Protein AF-A0A6B3UIS1-F1 (afdb_monomer_lite)

Sequence (584 aa):
MRIDRRGLIAGAAGLAAMARPLDALAARKPREDRPAGIDAYLDRLQTFGFSGALFTVENGRAAFHRELGWADKRLGVRFSRYTPFNIASITKTFTAAAVMRLVEEGVVALNDPLRRFFPDAPEDKAAITLAQLLSHSSGLERQILRGKDPLTREEATAKILGSKLSAAPGERFNYSNEGFRLLAAVVEVASKRSFRAIVDEEIFTPAGMANSGFAPDYRTRATIARGCNEWKALASFREAQNPGWYEGAGNIVSTAVDMERYVTALEAGAIVRPDSLAQMFAPHSPPTGMGGVEGYGYGWYSAKPETSPPFVFHGGDNPGYHSELRWYPSTRRWAFVVTTREAYDDSGAGVATYKSGVVRDVVRYREDIPVDAPPEVTAVRRDVERRLAGRWVAGDGVIEFKRLDPNDQHLTVIATGQPAADALVGADEEMERRLAAANARTLRLAEAIAREDADGLKPLLGDLGFFIKGWLADFAAWREASGAFQGLGRPTSRPTPYGTDQIRTHLPFRFEKAEVVLEFTWNGEELYETISETGAPSSVVLPMATAGEQTYVTYDFVTRRIVGVRIDSRDSIVVGSTRFQLQA

Structure (mmCIF, N/CA/C/O backbone):
data_AF-A0A6B3UIS1-F1
#
_entry.id   AF-A0A6B3UIS1-F1
#
loop_
_atom_site.group_PDB
_atom_site.id
_atom_site.type_symbol
_atom_site.label_atom_id
_atom_site.label_alt_id
_atom_site.label_comp_id
_atom_site.label_asym_id
_atom_site.label_entity_id
_atom_site.label_seq_id
_atom_site.pdbx_PDB_ins_code
_atom_site.Cartn_x
_atom_site.Cartn_y
_atom_site.Cartn_z
_atom_site.occupancy
_atom_site.B_iso_or_equiv
_atom_site.auth_seq_id
_atom_site.auth_comp_id
_atom_site.auth_asym_id
_atom_site.auth_atom_id
_atom_site.pdbx_PDB_model_num
ATOM 1 N N . MET A 1 1 ? -21.414 -33.819 67.003 1.00 35.56 1 MET A N 1
ATOM 2 C CA . MET A 1 1 ? -22.137 -33.895 65.716 1.00 35.56 1 MET A CA 1
ATOM 3 C C . MET A 1 1 ? -21.639 -32.731 64.864 1.00 35.56 1 MET A C 1
ATOM 5 O O . MET A 1 1 ? -21.783 -31.592 65.286 1.00 35.56 1 MET A O 1
ATOM 9 N N . ARG A 1 2 ? -20.864 -33.021 63.810 1.00 27.88 2 ARG A N 1
ATOM 10 C CA . ARG A 1 2 ? -20.121 -32.038 62.996 1.00 27.88 2 ARG A CA 1
ATOM 11 C C . ARG A 1 2 ? -21.051 -31.356 61.988 1.00 27.88 2 ARG A C 1
ATOM 13 O O . ARG A 1 2 ? -21.877 -32.025 61.382 1.00 27.88 2 ARG A O 1
ATOM 20 N N . ILE A 1 3 ? -20.861 -30.052 61.810 1.00 29.83 3 ILE A N 1
ATOM 21 C CA . ILE A 1 3 ? -21.433 -29.246 60.726 1.00 29.83 3 ILE A CA 1
ATOM 22 C C . ILE A 1 3 ? -20.607 -29.519 59.462 1.00 29.83 3 ILE A C 1
ATOM 24 O O . ILE A 1 3 ? -19.382 -29.402 59.513 1.00 29.83 3 ILE A O 1
ATOM 28 N N . ASP A 1 4 ? -21.267 -29.872 58.357 1.00 27.30 4 ASP A N 1
ATOM 29 C CA . ASP A 1 4 ? -20.648 -30.008 57.035 1.00 27.30 4 ASP A CA 1
ATOM 30 C C . ASP A 1 4 ? -21.099 -28.866 56.111 1.00 27.30 4 ASP A C 1
ATOM 32 O O . ASP A 1 4 ? -22.268 -28.478 56.078 1.00 27.30 4 ASP A O 1
ATOM 36 N N . ARG A 1 5 ? -20.123 -28.307 55.396 1.00 34.09 5 ARG A N 1
ATOM 37 C CA . ARG A 1 5 ? -20.242 -27.245 54.400 1.00 34.09 5 ARG A CA 1
ATOM 38 C C . ARG A 1 5 ? -20.250 -27.900 53.024 1.00 34.09 5 ARG A C 1
ATOM 40 O O . ARG A 1 5 ? -19.235 -28.473 52.648 1.00 34.09 5 ARG A O 1
ATOM 47 N N . ARG A 1 6 ? -21.291 -27.671 52.221 1.00 30.38 6 ARG A N 1
ATOM 48 C CA . ARG A 1 6 ? -21.187 -27.565 50.751 1.00 30.38 6 ARG A CA 1
ATOM 49 C C . ARG A 1 6 ? -22.491 -27.032 50.171 1.00 30.38 6 ARG A C 1
ATOM 51 O O . ARG A 1 6 ? -23.521 -27.692 50.210 1.00 30.38 6 ARG A O 1
ATOM 58 N N . GLY A 1 7 ? -22.410 -25.807 49.666 1.00 27.34 7 GLY A N 1
ATOM 59 C CA . GLY A 1 7 ? -23.422 -25.199 48.819 1.00 27.34 7 GLY A CA 1
ATOM 60 C C . GLY A 1 7 ? -23.077 -25.320 47.335 1.00 27.34 7 GLY A C 1
ATOM 61 O O . GLY A 1 7 ? -21.997 -25.781 46.972 1.00 27.34 7 GLY A O 1
ATOM 62 N N . LEU A 1 8 ? -24.012 -24.785 46.544 1.00 30.50 8 LEU A N 1
ATOM 63 C CA . LEU A 1 8 ? -23.867 -24.270 45.178 1.00 30.50 8 LEU A CA 1
ATOM 64 C C . LEU A 1 8 ? -23.639 -25.287 44.052 1.00 30.50 8 LEU A C 1
ATOM 66 O O . LEU A 1 8 ? -22.511 -25.475 43.620 1.00 30.50 8 LEU A O 1
ATOM 70 N N . ILE A 1 9 ? -24.739 -25.791 43.472 1.00 30.25 9 ILE A N 1
ATOM 71 C CA . ILE A 1 9 ? -24.869 -26.000 42.016 1.00 30.25 9 ILE A CA 1
ATOM 72 C C . ILE A 1 9 ? -26.330 -25.733 41.611 1.00 30.25 9 ILE A C 1
ATOM 74 O O . ILE A 1 9 ? -27.185 -26.594 41.787 1.00 30.25 9 ILE A O 1
ATOM 78 N N . ALA A 1 10 ? -26.622 -24.550 41.066 1.00 28.61 10 ALA A N 1
ATOM 79 C CA . ALA A 1 10 ? -27.773 -24.320 40.188 1.00 28.61 10 ALA A CA 1
ATOM 80 C C . ALA A 1 10 ? -27.582 -22.997 39.431 1.00 28.61 10 ALA A C 1
ATOM 82 O O . ALA A 1 10 ? -27.514 -21.943 40.056 1.00 28.61 10 ALA A O 1
ATOM 83 N N . GLY A 1 11 ? -27.514 -23.055 38.097 1.00 28.42 11 GLY A N 1
ATOM 84 C CA . GLY A 1 11 ? -27.647 -21.871 37.242 1.00 28.42 11 GLY A CA 1
ATOM 85 C C . GLY A 1 11 ? -26.633 -21.768 36.105 1.00 28.42 11 GLY A C 1
ATOM 86 O O . GLY A 1 11 ? -25.760 -20.914 36.154 1.00 28.42 11 GLY A O 1
ATOM 87 N N . ALA A 1 12 ? -26.766 -22.602 35.070 1.00 29.05 12 ALA A N 1
ATOM 88 C CA . ALA A 1 12 ? -26.210 -22.328 33.739 1.00 29.05 12 ALA A CA 1
ATOM 89 C C . ALA A 1 12 ? -26.914 -23.201 32.683 1.00 29.05 12 ALA A C 1
ATOM 91 O O . ALA A 1 12 ? -26.386 -24.212 32.232 1.00 29.05 12 ALA A O 1
ATOM 92 N N . ALA A 1 13 ? -28.138 -22.832 32.309 1.00 32.06 13 ALA A N 1
ATOM 93 C CA . ALA A 1 13 ? -28.823 -23.387 31.144 1.00 32.06 13 ALA A CA 1
ATOM 94 C C . ALA A 1 13 ? -29.526 -22.238 30.415 1.00 32.06 13 ALA A C 1
ATOM 96 O O . ALA A 1 13 ? -30.650 -21.877 30.745 1.00 32.06 13 ALA A O 1
ATOM 97 N N . GLY A 1 14 ? -28.820 -21.619 29.469 1.00 31.61 14 GLY A N 1
ATOM 98 C CA . GLY A 1 14 ? -29.370 -20.532 28.664 1.00 31.61 14 GLY A CA 1
ATOM 99 C C . GLY A 1 14 ? -28.300 -19.679 28.000 1.00 31.61 14 GLY A C 1
ATOM 100 O O . GLY A 1 14 ? -28.205 -18.511 28.326 1.00 31.61 14 GLY A O 1
ATOM 101 N N . LEU A 1 15 ? -27.475 -20.271 27.127 1.00 32.88 15 LEU A N 1
ATOM 102 C CA . LEU A 1 15 ? -26.618 -19.586 26.139 1.00 32.88 15 LEU A CA 1
ATOM 103 C C . LEU A 1 15 ? -26.025 -20.653 25.196 1.00 32.88 15 LEU A C 1
ATOM 105 O O . LEU A 1 15 ? -24.834 -20.934 25.187 1.00 32.88 15 LEU A O 1
ATOM 109 N N . ALA A 1 16 ? -26.891 -21.341 24.451 1.00 32.94 16 ALA A N 1
ATOM 110 C CA . ALA A 1 16 ? -26.486 -22.342 23.461 1.00 32.94 16 ALA A CA 1
ATOM 111 C C . ALA A 1 16 ? -27.384 -22.271 22.220 1.00 32.94 16 ALA A C 1
ATOM 113 O O . ALA A 1 16 ? -27.997 -23.249 21.809 1.00 32.94 16 ALA A O 1
ATOM 114 N N . ALA A 1 17 ? -27.493 -21.085 21.633 1.00 34.69 17 ALA A N 1
ATOM 115 C CA . ALA A 1 17 ? -28.004 -20.901 20.283 1.00 34.69 17 ALA A CA 1
ATOM 116 C C . ALA A 1 17 ? -27.472 -19.556 19.790 1.00 34.69 17 ALA A C 1
ATOM 118 O O . ALA A 1 17 ? -27.908 -18.547 20.323 1.00 34.69 17 ALA A O 1
ATOM 119 N N . MET A 1 18 ? -26.485 -19.576 18.879 1.00 36.81 18 MET A N 1
ATOM 120 C CA . MET A 1 18 ? -26.105 -18.528 17.893 1.00 36.81 18 MET A CA 1
ATOM 121 C C . MET A 1 18 ? -24.722 -18.790 17.233 1.00 36.81 18 MET A C 1
ATOM 123 O O . MET A 1 18 ? -24.201 -17.929 16.541 1.00 36.81 18 MET A O 1
ATOM 127 N N . ALA A 1 19 ? -24.130 -19.989 17.350 1.00 36.00 19 ALA A N 1
ATOM 128 C CA . ALA A 1 19 ? -22.834 -20.327 16.728 1.00 36.00 19 ALA A CA 1
ATOM 129 C C . ALA A 1 19 ? -22.941 -21.199 15.452 1.00 36.00 19 ALA A C 1
ATOM 131 O O . ALA A 1 19 ? -22.126 -22.091 15.246 1.00 36.00 19 ALA A O 1
ATOM 132 N N . ARG A 1 20 ? -23.974 -21.028 14.608 1.00 44.12 20 ARG A N 1
ATOM 133 C CA . ARG A 1 20 ? -24.219 -21.918 13.445 1.00 44.12 20 ARG A CA 1
ATOM 134 C C . ARG A 1 20 ? -24.472 -21.287 12.048 1.00 44.12 20 ARG A C 1
ATOM 136 O O . ARG A 1 20 ? -25.237 -21.888 11.297 1.00 44.12 20 ARG A O 1
ATOM 143 N N . PRO A 1 21 ? -23.832 -20.182 11.601 1.00 44.31 21 PRO A N 1
ATOM 144 C CA . PRO A 1 21 ? -23.815 -19.870 10.161 1.00 44.31 21 PRO A CA 1
ATOM 145 C C . PRO A 1 21 ? -22.488 -20.183 9.440 1.00 44.31 21 PRO A C 1
ATOM 147 O O . PRO A 1 21 ? -22.515 -20.452 8.241 1.00 44.31 21 PRO A O 1
ATOM 150 N N . LEU A 1 22 ? -21.336 -20.178 10.122 1.00 44.00 22 LEU A N 1
ATOM 151 C CA . LEU A 1 22 ? -20.023 -20.212 9.450 1.00 44.00 22 LEU A CA 1
ATOM 152 C C . LEU A 1 22 ? -19.641 -21.595 8.893 1.00 44.00 22 LEU A C 1
ATOM 154 O O . LEU A 1 22 ? -19.205 -21.687 7.745 1.00 44.00 22 LEU A O 1
ATOM 158 N N . ASP A 1 23 ? -19.906 -22.679 9.630 1.00 43.00 23 ASP A N 1
ATOM 159 C CA . ASP A 1 23 ? -19.595 -24.044 9.165 1.00 43.00 23 ASP A CA 1
ATOM 160 C C . ASP A 1 23 ? -20.393 -24.438 7.908 1.00 43.00 23 ASP A C 1
ATOM 162 O O . ASP A 1 23 ? -19.907 -25.171 7.045 1.00 43.00 23 ASP A O 1
ATOM 166 N N . ALA A 1 24 ? -21.613 -23.910 7.760 1.00 40.03 24 ALA A N 1
ATOM 167 C CA . ALA A 1 24 ? -22.464 -24.164 6.598 1.00 40.03 24 ALA A CA 1
ATOM 168 C C . ALA A 1 24 ? -22.034 -23.368 5.347 1.00 40.03 24 ALA A C 1
ATOM 170 O O . ALA A 1 24 ? -22.324 -23.793 4.224 1.00 40.03 24 ALA A O 1
ATOM 171 N N . LEU A 1 25 ? -21.333 -22.240 5.522 1.00 42.31 25 LEU A N 1
ATOM 172 C CA . LEU A 1 25 ? -20.734 -21.456 4.435 1.00 42.31 25 LEU A CA 1
ATOM 173 C C . LEU A 1 25 ? -19.404 -22.062 3.963 1.00 42.31 25 LEU A C 1
ATOM 175 O O . LEU A 1 25 ? -19.164 -22.112 2.759 1.00 42.31 25 LEU A O 1
ATOM 179 N N . ALA A 1 26 ? -18.598 -22.608 4.880 1.00 39.97 26 ALA A N 1
ATOM 180 C CA . ALA A 1 26 ? -17.316 -23.248 4.573 1.00 39.97 26 ALA A CA 1
ATOM 181 C C . ALA A 1 26 ? -17.444 -24.605 3.842 1.00 39.97 26 ALA A C 1
ATOM 183 O O . ALA A 1 26 ? -16.512 -25.037 3.165 1.00 39.97 26 ALA A O 1
ATOM 184 N N . ALA A 1 27 ? -18.589 -25.288 3.962 1.00 35.31 27 ALA A N 1
ATOM 185 C CA . ALA A 1 27 ? -18.790 -26.644 3.439 1.00 35.31 27 ALA A CA 1
ATOM 186 C C . ALA A 1 27 ? -19.250 -26.726 1.965 1.00 35.31 27 ALA A C 1
ATOM 188 O O . ALA A 1 27 ? -19.388 -27.828 1.426 1.00 35.31 27 ALA A O 1
ATOM 189 N N . ARG A 1 28 ? -19.506 -25.601 1.283 1.00 43.34 28 ARG A N 1
ATOM 190 C CA . ARG A 1 28 ? -19.881 -25.601 -0.144 1.00 43.34 28 ARG A CA 1
ATOM 191 C C . ARG A 1 28 ? -18.650 -25.339 -1.009 1.00 43.34 28 ARG A C 1
ATOM 193 O O . ARG A 1 28 ? -17.972 -24.339 -0.814 1.00 43.34 28 ARG A O 1
ATOM 200 N N . LYS A 1 29 ? -18.383 -26.231 -1.977 1.00 40.97 29 LYS A N 1
ATOM 201 C CA . LYS A 1 29 ? -17.336 -26.027 -2.995 1.00 40.97 29 LYS A CA 1
ATOM 202 C C . LYS A 1 29 ? -17.479 -24.620 -3.610 1.00 40.97 29 LYS A C 1
ATOM 204 O O . LYS A 1 29 ? -18.623 -24.228 -3.872 1.00 40.97 29 LYS A O 1
ATOM 209 N N . PRO A 1 30 ? -16.371 -23.891 -3.848 1.00 48.19 30 PRO A N 1
ATOM 210 C CA . PRO A 1 30 ? -16.403 -22.609 -4.545 1.00 48.19 30 PRO A CA 1
ATOM 211 C C . PRO A 1 30 ? -17.220 -22.722 -5.832 1.00 48.19 30 PRO A C 1
ATOM 213 O O . PRO A 1 30 ? -17.154 -23.742 -6.527 1.00 48.19 30 PRO A O 1
ATOM 216 N N . ARG A 1 31 ? -17.994 -21.685 -6.163 1.00 49.75 31 ARG A N 1
ATOM 217 C CA . ARG A 1 31 ? -18.461 -21.536 -7.543 1.00 49.75 31 ARG A CA 1
ATOM 218 C C . ARG A 1 31 ? -17.230 -21.149 -8.352 1.00 49.75 31 ARG A C 1
ATOM 220 O O . ARG A 1 31 ? -16.843 -19.996 -8.335 1.00 49.75 31 ARG A O 1
ATOM 227 N N . GLU A 1 32 ? -16.592 -22.115 -9.004 1.00 54.38 32 GLU A N 1
ATOM 228 C CA . GLU A 1 32 ? -15.512 -21.844 -9.958 1.00 54.38 32 GLU A CA 1
ATOM 229 C C . GLU A 1 32 ? -16.098 -21.367 -11.295 1.00 54.38 32 GLU A C 1
ATOM 231 O O . GLU A 1 32 ? -15.877 -21.973 -12.341 1.00 54.38 32 GLU A O 1
ATOM 236 N N . ASP A 1 33 ? -16.878 -20.288 -11.292 1.00 65.25 33 ASP A N 1
ATOM 237 C CA . ASP A 1 33 ? -17.240 -19.594 -12.527 1.00 65.25 33 ASP A CA 1
ATOM 238 C C . ASP A 1 33 ? -16.052 -18.729 -12.975 1.00 65.25 33 ASP A C 1
ATOM 240 O O . ASP A 1 33 ? -16.125 -17.508 -12.997 1.00 65.25 33 ASP A O 1
ATOM 244 N N . ARG A 1 34 ? -14.902 -19.349 -13.279 1.00 71.56 34 ARG A N 1
ATOM 245 C CA . ARG A 1 34 ? -13.694 -18.605 -13.671 1.00 71.56 34 ARG A CA 1
ATOM 246 C C . ARG A 1 34 ? -13.988 -17.728 -14.896 1.00 71.56 34 ARG A C 1
ATOM 248 O O . ARG A 1 34 ? -14.342 -18.283 -15.938 1.00 71.56 34 ARG A O 1
ATOM 255 N N . PRO A 1 35 ? -13.793 -16.398 -14.814 1.00 75.19 35 PRO A N 1
ATOM 256 C CA . PRO A 1 35 ? -13.929 -15.538 -15.980 1.00 75.19 35 PRO A CA 1
ATOM 257 C C . PRO A 1 35 ? -12.988 -15.963 -17.102 1.00 75.19 35 PRO A C 1
ATOM 259 O O . PRO A 1 35 ? -11.839 -16.341 -16.853 1.00 75.19 35 PRO A O 1
ATOM 262 N N . ALA A 1 36 ? -13.448 -15.863 -18.346 1.00 80.00 36 ALA A N 1
ATOM 263 C CA . ALA A 1 36 ? -12.604 -16.154 -19.494 1.00 80.00 36 ALA A CA 1
ATOM 264 C C . ALA A 1 36 ? -11.381 -15.216 -19.512 1.00 80.00 36 ALA A C 1
ATOM 266 O O . ALA A 1 36 ? -11.500 -14.005 -19.346 1.00 80.00 36 ALA A O 1
ATOM 267 N N . GLY A 1 37 ? -10.186 -15.777 -19.708 1.00 84.19 37 GLY A N 1
ATOM 268 C CA . GLY A 1 37 ? -8.948 -15.005 -19.870 1.00 84.19 37 GLY A CA 1
ATOM 269 C C . GLY A 1 37 ? -8.266 -14.526 -18.581 1.00 84.19 37 GLY A C 1
ATOM 270 O O . GLY A 1 37 ? -7.097 -14.147 -18.658 1.00 84.19 37 GLY A O 1
ATOM 271 N N . ILE A 1 38 ? -8.904 -14.612 -17.402 1.00 88.75 38 ILE A N 1
ATOM 272 C CA . ILE A 1 38 ? -8.275 -14.181 -16.136 1.00 88.75 38 ILE A CA 1
ATOM 273 C C . ILE A 1 38 ? -6.998 -14.971 -15.830 1.00 88.75 38 ILE A C 1
ATOM 275 O O . ILE A 1 38 ? -6.003 -14.404 -15.385 1.00 88.75 38 ILE A O 1
ATOM 279 N N . ASP A 1 39 ? -7.003 -16.276 -16.115 1.00 88.69 39 ASP A N 1
ATOM 280 C CA . ASP A 1 39 ? -5.850 -17.134 -15.863 1.00 88.69 39 ASP A CA 1
ATOM 281 C C . ASP A 1 39 ? -4.681 -16.746 -16.774 1.00 88.69 39 ASP A C 1
ATOM 283 O O . ASP A 1 39 ? -3.566 -16.585 -16.288 1.00 88.69 39 ASP A O 1
ATOM 287 N N . ALA A 1 40 ? -4.954 -16.479 -18.055 1.00 88.00 40 ALA A N 1
ATOM 288 C CA . ALA A 1 40 ? -3.946 -16.008 -19.000 1.00 88.00 40 ALA A CA 1
ATOM 289 C C . ALA A 1 40 ? -3.382 -14.636 -18.597 1.00 88.00 40 ALA A C 1
ATOM 291 O O . ALA A 1 40 ? -2.176 -14.422 -18.671 1.00 88.00 40 ALA A O 1
ATOM 292 N N . TYR A 1 41 ? -4.225 -13.712 -18.128 1.00 88.75 41 TYR A N 1
ATOM 293 C CA . TYR A 1 41 ? -3.775 -12.427 -17.587 1.00 88.75 41 TYR A CA 1
ATOM 294 C C . TYR A 1 41 ? -2.826 -12.607 -16.398 1.00 88.75 41 TYR A C 1
ATOM 296 O O . TYR A 1 41 ? -1.742 -12.023 -16.380 1.00 88.75 41 TYR A O 1
ATOM 304 N N . LEU A 1 42 ? -3.203 -13.441 -15.430 1.00 89.44 42 LEU A N 1
ATOM 305 C CA . LEU A 1 42 ? -2.411 -13.688 -14.226 1.00 89.44 42 LEU A CA 1
ATOM 306 C C . LEU A 1 42 ? -1.102 -14.420 -14.523 1.00 89.44 42 LEU A C 1
ATOM 308 O O . LEU A 1 42 ? -0.071 -14.083 -13.942 1.00 89.44 42 LEU A O 1
ATOM 312 N N . ASP A 1 43 ? -1.117 -15.365 -15.459 1.00 86.75 43 ASP A N 1
ATOM 313 C CA . ASP A 1 43 ? 0.092 -16.054 -15.906 1.00 86.75 43 ASP A CA 1
ATOM 314 C C . ASP A 1 43 ? 1.059 -15.060 -16.563 1.00 86.75 43 ASP A C 1
ATOM 316 O O . ASP A 1 43 ? 2.253 -15.069 -16.264 1.00 86.75 43 ASP A O 1
ATOM 320 N N . ARG A 1 44 ? 0.552 -14.119 -17.371 1.00 84.06 44 ARG A N 1
ATOM 321 C CA . ARG A 1 44 ? 1.367 -13.035 -17.944 1.00 84.06 44 ARG A CA 1
ATOM 322 C C . ARG A 1 44 ? 1.905 -12.084 -16.871 1.00 84.06 44 ARG A C 1
ATOM 324 O O . ARG A 1 44 ? 3.070 -11.700 -16.941 1.00 84.06 44 ARG A O 1
ATOM 331 N N . LEU A 1 45 ? 1.116 -11.737 -15.851 1.00 81.50 45 LEU A N 1
ATOM 332 C CA . LEU A 1 45 ? 1.606 -10.952 -14.709 1.00 81.50 45 LEU A CA 1
ATOM 333 C C . LEU A 1 45 ? 2.751 -11.666 -13.977 1.00 81.50 45 LEU A C 1
ATOM 335 O O . LEU A 1 45 ? 3.756 -11.027 -13.659 1.00 81.50 45 LEU A O 1
ATOM 339 N N . GLN A 1 46 ? 2.610 -12.972 -13.721 1.00 83.06 46 GLN A N 1
ATOM 340 C CA . GLN A 1 46 ? 3.640 -13.785 -13.067 1.00 83.06 46 GLN A CA 1
ATOM 341 C C . GLN A 1 46 ? 4.923 -13.831 -13.891 1.00 83.06 46 GLN A C 1
ATOM 343 O O . GLN A 1 46 ? 6.011 -13.685 -13.338 1.00 83.06 46 GLN A O 1
ATOM 348 N N . THR A 1 47 ? 4.794 -14.013 -15.203 1.00 76.81 47 THR A N 1
ATOM 349 C CA . THR A 1 47 ? 5.898 -13.957 -16.163 1.00 76.81 47 THR A CA 1
ATOM 350 C C . THR A 1 47 ? 6.650 -12.636 -16.015 1.00 76.81 47 THR A C 1
ATOM 352 O O . THR A 1 47 ? 7.837 -12.619 -15.714 1.00 76.81 47 THR A O 1
ATOM 355 N N . PHE A 1 48 ? 5.946 -11.509 -16.007 1.00 73.56 48 PHE A N 1
ATOM 356 C CA . PHE A 1 48 ? 6.565 -10.210 -15.749 1.00 73.56 48 PHE A CA 1
ATOM 357 C C . PHE A 1 48 ? 6.960 -9.957 -14.283 1.00 73.56 48 PHE A C 1
ATOM 359 O O . PHE A 1 48 ? 7.314 -8.827 -13.956 1.00 73.56 48 PHE A O 1
ATOM 366 N N . GLY A 1 49 ? 6.932 -10.972 -13.414 1.00 74.75 49 GLY A N 1
ATOM 367 C CA . GLY A 1 49 ? 7.519 -10.996 -12.072 1.00 74.75 49 GLY A CA 1
ATOM 368 C C . GLY A 1 49 ? 6.530 -10.916 -10.905 1.00 74.75 49 GLY A C 1
ATOM 369 O O . GLY A 1 49 ? 6.969 -10.931 -9.756 1.00 74.75 49 GLY A O 1
ATOM 370 N N . PHE A 1 50 ? 5.212 -10.843 -11.139 1.00 81.75 50 PHE A N 1
ATOM 371 C CA . PHE A 1 50 ? 4.229 -10.857 -10.044 1.00 81.75 50 PHE A CA 1
ATOM 372 C C . PHE A 1 50 ? 4.428 -12.098 -9.156 1.00 81.75 50 PHE A C 1
ATOM 374 O O . PHE A 1 50 ? 4.484 -13.225 -9.652 1.00 81.75 50 PHE A O 1
ATOM 381 N N . SER A 1 51 ? 4.501 -11.903 -7.839 1.00 86.00 51 SER A N 1
ATOM 382 C CA . SER A 1 51 ? 4.527 -12.988 -6.853 1.00 86.00 51 SER A CA 1
ATOM 383 C C . SER A 1 51 ? 3.615 -12.633 -5.690 1.00 86.00 51 SER A C 1
ATOM 385 O O . SER A 1 51 ? 3.822 -11.611 -5.037 1.00 86.00 51 SER A O 1
ATOM 387 N N . GLY A 1 52 ? 2.593 -13.451 -5.446 1.00 91.50 52 GLY A N 1
ATOM 388 C CA . GLY A 1 52 ? 1.544 -13.099 -4.503 1.00 91.50 52 GLY A CA 1
ATOM 389 C C . GLY A 1 52 ? 0.320 -14.005 -4.541 1.00 91.50 52 GLY A C 1
ATOM 390 O O . GLY A 1 52 ? 0.334 -15.084 -5.137 1.00 91.50 52 GLY A O 1
ATOM 391 N N . ALA A 1 53 ? -0.755 -13.544 -3.907 1.00 93.25 53 ALA A N 1
ATOM 392 C CA . ALA A 1 53 ? -2.035 -14.240 -3.849 1.00 93.25 53 ALA A CA 1
ATOM 393 C C . ALA A 1 53 ? -3.203 -13.268 -4.049 1.00 93.25 53 ALA A C 1
ATOM 395 O O . ALA A 1 53 ? -3.126 -12.098 -3.669 1.00 93.25 53 ALA A O 1
ATOM 396 N N . LEU A 1 54 ? -4.280 -13.765 -4.651 1.00 94.56 54 LEU A N 1
ATOM 397 C CA . LEU A 1 54 ? -5.478 -13.009 -4.988 1.00 94.56 54 LEU A CA 1
ATOM 398 C C . LEU A 1 54 ? -6.717 -13.838 -4.686 1.00 94.56 54 LEU A C 1
ATOM 400 O O . LEU A 1 54 ? -6.727 -15.043 -4.943 1.00 94.56 54 LEU A O 1
ATOM 404 N N . PHE A 1 55 ? -7.781 -13.184 -4.231 1.00 94.69 55 PHE A N 1
ATOM 405 C CA . PHE A 1 55 ? -9.090 -13.819 -4.135 1.00 94.69 55 PHE A CA 1
ATOM 406 C C . PHE A 1 55 ? -10.231 -12.832 -4.357 1.00 94.69 55 PHE A C 1
ATOM 408 O O . PHE A 1 55 ? -10.076 -11.621 -4.172 1.00 94.69 55 PHE A O 1
ATOM 415 N N . THR A 1 56 ? -11.401 -13.367 -4.701 1.00 94.88 56 THR A N 1
ATOM 416 C CA . THR A 1 56 ? -12.670 -12.644 -4.593 1.00 94.88 56 THR A CA 1
ATOM 417 C C . THR A 1 56 ? -13.699 -13.465 -3.830 1.00 94.88 56 THR A C 1
ATOM 419 O O . THR A 1 56 ? -13.812 -14.679 -4.023 1.00 94.88 56 THR A O 1
ATOM 422 N N . VAL A 1 57 ? -14.494 -12.784 -3.009 1.00 94.62 57 VAL A N 1
ATOM 423 C CA . VAL A 1 57 ? -15.673 -13.340 -2.333 1.00 94.62 57 VAL A CA 1
ATOM 424 C C . VAL A 1 57 ? -16.896 -12.632 -2.893 1.00 94.62 57 VAL A C 1
ATOM 426 O O . VAL A 1 57 ? -16.921 -11.408 -2.950 1.00 94.62 57 VAL A O 1
ATOM 429 N N . GLU A 1 58 ? -17.910 -13.378 -3.307 1.00 92.50 58 GLU A N 1
ATOM 430 C CA . GLU A 1 58 ? -19.159 -12.835 -3.836 1.00 92.50 58 GLU A CA 1
ATOM 431 C C . GLU A 1 58 ? -20.333 -13.396 -3.050 1.00 92.50 58 GLU A C 1
ATOM 433 O O . GLU A 1 58 ? -20.480 -14.614 -2.912 1.00 92.50 58 GLU A O 1
ATOM 438 N N . ASN A 1 59 ? -21.189 -12.509 -2.540 1.00 90.06 59 ASN A N 1
ATOM 439 C CA . ASN A 1 59 ? -22.343 -12.888 -1.724 1.00 90.06 59 ASN A CA 1
ATOM 440 C C . ASN A 1 59 ? -21.946 -13.805 -0.546 1.00 90.06 59 ASN A C 1
ATOM 442 O O . ASN A 1 59 ? -22.559 -14.857 -0.329 1.00 90.06 59 ASN A O 1
ATOM 446 N N . GLY A 1 60 ? -20.876 -13.433 0.167 1.00 88.06 60 GLY A N 1
ATOM 447 C CA . GLY A 1 60 ? -20.327 -14.190 1.295 1.00 88.06 60 GLY A CA 1
ATOM 448 C C . GLY A 1 60 ? -19.734 -15.562 0.945 1.00 88.06 60 GLY A C 1
ATOM 449 O O . GLY A 1 60 ? -19.627 -16.412 1.827 1.00 88.06 60 GLY A O 1
ATOM 450 N N . ARG A 1 61 ? -19.398 -15.839 -0.324 1.00 87.19 61 ARG A N 1
ATOM 451 C CA . ARG A 1 61 ? -18.787 -17.113 -0.748 1.00 87.19 61 ARG A CA 1
ATOM 452 C C . ARG A 1 61 ? -17.546 -16.895 -1.598 1.00 87.19 61 ARG A C 1
ATOM 454 O O . ARG A 1 61 ? -17.546 -16.031 -2.467 1.00 87.19 61 ARG A O 1
ATOM 461 N N . ALA A 1 62 ? -16.526 -17.726 -1.397 1.00 88.25 62 ALA A N 1
ATOM 462 C CA . ALA A 1 62 ? -15.360 -17.768 -2.270 1.00 88.25 62 ALA A CA 1
ATOM 463 C C . ALA A 1 62 ? -15.788 -17.978 -3.733 1.00 88.25 62 ALA A C 1
ATOM 465 O O . ALA A 1 62 ? -16.482 -18.951 -4.052 1.00 88.25 62 ALA A O 1
ATOM 466 N N . ALA A 1 63 ? -15.385 -17.052 -4.599 1.00 87.44 63 ALA A N 1
ATOM 467 C CA . ALA A 1 63 ? -15.671 -17.080 -6.032 1.00 87.44 63 ALA A CA 1
ATOM 468 C C . ALA A 1 63 ? -14.399 -17.328 -6.853 1.00 87.44 63 ALA A C 1
ATOM 470 O O . ALA A 1 63 ? -14.413 -18.060 -7.836 1.00 87.44 63 ALA A O 1
ATOM 471 N N . PHE A 1 64 ? -13.269 -16.764 -6.425 1.00 88.75 64 PHE A N 1
ATOM 472 C CA . PHE A 1 64 ? -12.004 -16.889 -7.137 1.00 88.75 64 PHE A CA 1
ATOM 473 C C . PHE A 1 64 ? -10.833 -16.917 -6.167 1.00 88.75 64 PHE A C 1
ATOM 475 O O . PHE A 1 64 ? -10.837 -16.184 -5.181 1.00 88.75 64 PHE A O 1
ATOM 482 N N . HIS A 1 65 ? -9.817 -17.717 -6.482 1.00 90.44 65 HIS A N 1
ATOM 483 C CA . HIS A 1 65 ? -8.546 -17.728 -5.773 1.00 90.44 65 HIS A CA 1
ATOM 484 C C . HIS A 1 65 ? -7.409 -18.064 -6.739 1.00 90.44 65 HIS A C 1
ATOM 486 O O . HIS A 1 65 ? -7.529 -19.014 -7.518 1.00 90.44 65 HIS A O 1
ATOM 492 N N . ARG A 1 66 ? -6.302 -17.318 -6.675 1.00 92.62 66 ARG A N 1
ATOM 493 C CA . ARG A 1 66 ? -5.075 -17.606 -7.428 1.00 92.62 66 ARG A CA 1
ATOM 494 C C . ARG A 1 66 ? -3.826 -17.231 -6.648 1.00 92.62 66 ARG A C 1
ATOM 496 O O . ARG A 1 66 ? -3.750 -16.182 -6.017 1.00 92.62 66 ARG A O 1
ATOM 503 N N . GLU A 1 67 ? -2.818 -18.078 -6.778 1.00 93.06 67 GLU A N 1
ATOM 504 C CA . GLU A 1 67 ? -1.480 -17.905 -6.228 1.00 93.06 67 GLU A CA 1
ATOM 505 C C . GLU A 1 67 ? -0.460 -17.911 -7.355 1.00 93.06 67 GLU A C 1
ATOM 507 O O . GLU A 1 67 ? -0.568 -18.699 -8.297 1.00 93.06 67 GLU A O 1
ATOM 512 N N . LEU A 1 68 ? 0.517 -17.015 -7.262 1.00 90.25 68 LEU A N 1
ATOM 513 C CA . LEU A 1 68 ? 1.476 -16.755 -8.325 1.00 90.25 68 LEU A CA 1
ATOM 514 C C . LEU A 1 68 ? 2.884 -16.617 -7.753 1.00 90.25 68 LEU A C 1
ATOM 516 O O . LEU A 1 68 ? 3.092 -16.024 -6.694 1.00 90.25 68 LEU A O 1
ATOM 520 N N . GLY A 1 69 ? 3.867 -17.117 -8.494 1.00 87.94 69 GLY A N 1
ATOM 521 C CA . GLY A 1 69 ? 5.277 -16.832 -8.239 1.00 87.94 69 GLY A CA 1
ATOM 522 C C . GLY A 1 69 ? 5.832 -17.425 -6.939 1.00 87.94 69 GLY A C 1
ATOM 523 O O . GLY A 1 69 ? 5.538 -18.568 -6.570 1.00 87.94 69 GLY A O 1
ATOM 524 N N . TRP A 1 70 ? 6.739 -16.693 -6.294 1.00 85.12 70 TRP A N 1
ATOM 525 C CA . TRP A 1 70 ? 7.545 -17.182 -5.172 1.00 85.12 70 TRP A CA 1
ATOM 526 C C . TRP A 1 70 ? 7.163 -16.508 -3.857 1.00 85.12 70 TRP A C 1
ATOM 528 O O . TRP A 1 70 ? 7.132 -15.287 -3.777 1.00 85.12 70 TRP A O 1
ATOM 538 N N . ALA A 1 71 ? 6.951 -17.308 -2.815 1.00 85.44 71 ALA A N 1
ATOM 539 C CA . ALA A 1 71 ? 6.880 -16.823 -1.441 1.00 85.44 71 ALA A CA 1
ATOM 540 C C . ALA A 1 71 ? 8.281 -16.593 -0.861 1.00 85.44 71 ALA A C 1
ATOM 542 O O . ALA A 1 71 ? 8.485 -15.653 -0.110 1.00 85.44 71 ALA A O 1
ATOM 543 N N . ASP A 1 72 ? 9.258 -17.433 -1.205 1.00 82.31 72 ASP A N 1
ATOM 544 C CA . ASP A 1 72 ? 10.677 -17.189 -0.932 1.00 82.31 72 ASP A CA 1
ATOM 545 C C . ASP A 1 72 ? 11.486 -17.747 -2.107 1.00 82.31 72 ASP A C 1
ATOM 547 O O . ASP A 1 72 ? 11.692 -18.958 -2.223 1.00 82.31 72 ASP A O 1
ATOM 551 N N . LYS A 1 73 ? 11.919 -16.857 -3.010 1.00 77.88 73 LYS A N 1
ATOM 552 C CA . LYS A 1 73 ? 12.666 -17.234 -4.220 1.00 77.88 73 LYS A CA 1
ATOM 553 C C . LYS A 1 73 ? 14.002 -17.901 -3.877 1.00 77.88 73 LYS A C 1
ATOM 555 O O . LYS A 1 73 ? 14.380 -18.873 -4.520 1.00 77.88 73 LYS A O 1
ATOM 560 N N . ARG A 1 74 ? 14.682 -17.435 -2.822 1.00 75.88 74 ARG A N 1
ATOM 561 C CA . ARG A 1 74 ? 15.987 -17.960 -2.383 1.00 75.88 74 ARG A CA 1
ATOM 562 C C . ARG A 1 74 ? 15.877 -19.397 -1.879 1.00 75.88 74 ARG A C 1
ATOM 564 O O . ARG A 1 74 ? 16.790 -20.188 -2.089 1.00 75.88 74 ARG A O 1
ATOM 571 N N . LEU A 1 75 ? 14.776 -19.724 -1.207 1.00 81.38 75 LEU A N 1
ATOM 572 C CA . LEU A 1 75 ? 14.498 -21.074 -0.711 1.00 81.38 75 LEU A CA 1
ATOM 573 C C . LEU A 1 75 ? 13.691 -21.933 -1.699 1.00 81.38 75 LEU A C 1
ATOM 575 O O . LEU A 1 75 ? 13.386 -23.081 -1.384 1.00 81.38 75 LEU A O 1
ATOM 579 N N . GLY A 1 76 ? 13.327 -21.402 -2.871 1.00 82.12 76 GLY A N 1
ATOM 580 C CA . GLY A 1 76 ? 12.507 -22.108 -3.859 1.00 82.12 76 GLY A CA 1
ATOM 581 C C . GLY A 1 76 ? 11.075 -22.393 -3.387 1.00 82.12 76 GLY A C 1
ATOM 582 O O . GLY A 1 76 ? 10.462 -23.363 -3.832 1.00 82.12 76 GLY A O 1
ATOM 583 N N . VAL A 1 77 ? 10.527 -21.577 -2.481 1.00 86.50 77 VAL A N 1
ATOM 584 C CA . VAL A 1 77 ? 9.179 -21.761 -1.919 1.00 86.50 77 VAL A CA 1
ATOM 585 C C . VAL A 1 77 ? 8.162 -20.980 -2.748 1.00 86.50 77 VAL A C 1
ATOM 587 O O . VAL A 1 77 ? 8.276 -19.763 -2.904 1.00 86.50 77 VAL A O 1
ATOM 590 N N . ARG A 1 78 ? 7.147 -21.669 -3.279 1.00 88.94 78 ARG A N 1
ATOM 591 C CA . ARG A 1 78 ? 6.036 -21.068 -4.039 1.00 88.94 78 ARG A CA 1
ATOM 592 C C . ARG A 1 78 ? 4.985 -20.445 -3.122 1.00 88.94 78 ARG A C 1
ATOM 594 O O . ARG A 1 78 ? 4.810 -20.886 -1.987 1.00 88.94 78 ARG A O 1
ATOM 601 N N . PHE A 1 79 ? 4.267 -19.448 -3.635 1.00 89.62 79 PHE A N 1
ATOM 602 C CA . PHE A 1 79 ? 3.054 -18.972 -2.973 1.00 89.62 79 PHE A CA 1
ATOM 603 C C . PHE A 1 79 ? 1.980 -20.061 -2.932 1.00 89.62 79 PHE A C 1
ATOM 605 O O . PHE A 1 79 ? 1.796 -20.821 -3.880 1.00 89.62 79 PHE A O 1
ATOM 612 N N . SER A 1 80 ? 1.257 -20.102 -1.820 1.00 91.38 80 SER A N 1
ATOM 613 C CA . SER A 1 80 ? 0.020 -20.852 -1.630 1.00 91.38 80 SER A CA 1
ATOM 614 C C . SER A 1 80 ? -0.953 -19.987 -0.830 1.00 91.38 80 SER A C 1
ATOM 616 O O . SER A 1 80 ? -0.531 -19.053 -0.143 1.00 91.38 80 SER A O 1
ATOM 618 N N . ARG A 1 81 ? -2.244 -20.321 -0.830 1.00 90.44 81 ARG A N 1
ATOM 619 C CA . ARG A 1 81 ? -3.246 -19.641 0.008 1.00 90.44 81 ARG A CA 1
ATOM 620 C C . ARG A 1 81 ? -2.958 -19.662 1.508 1.00 90.44 81 ARG A C 1
ATOM 622 O O . ARG A 1 81 ? -3.561 -18.884 2.239 1.00 90.44 81 ARG A O 1
ATOM 629 N N . TYR A 1 82 ? -2.058 -20.541 1.953 1.00 92.50 82 TYR A N 1
ATOM 630 C CA . TYR A 1 82 ? -1.614 -20.692 3.342 1.00 92.50 82 TYR A CA 1
ATOM 631 C C . TYR A 1 82 ? -0.276 -20.005 3.629 1.00 92.50 82 TYR A C 1
ATOM 633 O O . TYR A 1 82 ? 0.208 -20.056 4.758 1.00 92.50 82 TYR A O 1
ATOM 641 N N . THR A 1 83 ? 0.353 -19.396 2.622 1.00 92.06 83 THR A N 1
ATOM 642 C CA . THR A 1 83 ? 1.607 -18.669 2.800 1.00 92.06 83 THR A CA 1
ATOM 643 C C . THR A 1 83 ? 1.362 -17.459 3.704 1.00 92.06 83 THR A C 1
ATOM 645 O O . THR A 1 83 ? 0.540 -16.615 3.344 1.00 92.06 83 THR A O 1
ATOM 648 N N . PRO A 1 84 ? 2.060 -17.335 4.849 1.00 91.88 84 PRO A N 1
ATOM 649 C CA . PRO A 1 84 ? 1.917 -16.172 5.713 1.00 91.88 84 PRO A CA 1
ATOM 650 C C . PRO A 1 84 ? 2.570 -14.934 5.099 1.00 91.88 84 PRO A C 1
ATOM 652 O O . PRO A 1 84 ? 3.689 -15.015 4.597 1.00 91.88 84 PRO A O 1
ATOM 655 N N . PHE A 1 85 ? 1.922 -13.780 5.191 1.00 89.88 85 PHE A N 1
ATOM 656 C CA . PHE A 1 85 ? 2.458 -12.485 4.765 1.00 89.88 85 PHE A CA 1
ATOM 657 C C . PHE A 1 85 ? 1.966 -11.372 5.691 1.00 89.88 85 PHE A C 1
ATOM 659 O O . PHE A 1 85 ? 0.903 -11.478 6.305 1.00 89.88 85 PHE A O 1
ATOM 666 N N . ASN A 1 86 ? 2.740 -10.294 5.812 1.00 89.75 86 ASN A N 1
ATOM 667 C CA . ASN A 1 86 ? 2.301 -9.115 6.550 1.00 89.75 86 ASN A CA 1
ATOM 668 C C . ASN A 1 86 ? 1.252 -8.350 5.717 1.00 89.75 86 ASN A C 1
ATOM 670 O O . ASN A 1 86 ? 1.489 -8.050 4.550 1.00 89.75 86 ASN A O 1
ATOM 674 N N . ILE A 1 87 ? 0.088 -8.048 6.303 1.00 93.69 87 ILE A N 1
ATOM 675 C CA . ILE A 1 87 ? -1.000 -7.310 5.621 1.00 93.69 87 ILE A CA 1
ATOM 676 C C . ILE A 1 87 ? -0.874 -5.790 5.777 1.00 93.69 87 ILE A C 1
ATOM 678 O O . ILE A 1 87 ? -1.747 -5.024 5.362 1.00 93.69 87 ILE A O 1
ATOM 682 N N . ALA A 1 88 ? 0.209 -5.348 6.414 1.00 90.69 88 ALA A N 1
ATOM 683 C CA . ALA A 1 88 ? 0.543 -3.965 6.681 1.00 90.69 88 ALA A CA 1
ATOM 684 C C . ALA A 1 88 ? -0.676 -3.192 7.194 1.00 90.69 88 ALA A C 1
ATOM 686 O O . ALA A 1 88 ? -1.378 -3.658 8.094 1.00 90.69 88 ALA A O 1
ATOM 687 N N . SER A 1 89 ? -0.956 -2.019 6.631 1.00 94.31 89 SER A N 1
ATOM 688 C CA . SER A 1 89 ? -2.014 -1.139 7.123 1.00 94.31 89 SER A CA 1
ATOM 689 C C . SER A 1 89 ? -3.445 -1.679 6.999 1.00 94.31 89 SER A C 1
ATOM 691 O O . SER A 1 89 ? -4.320 -1.103 7.637 1.00 94.31 89 SER A O 1
ATOM 693 N N . ILE A 1 90 ? -3.704 -2.808 6.323 1.00 98.06 90 ILE A N 1
ATOM 694 C CA . ILE A 1 90 ? -5.005 -3.498 6.458 1.00 98.06 90 ILE A CA 1
ATOM 695 C C . ILE A 1 90 ? -5.256 -3.884 7.928 1.00 98.06 90 ILE A C 1
ATOM 697 O O . ILE A 1 90 ? -6.404 -3.924 8.356 1.00 98.06 90 ILE A O 1
ATOM 701 N N . THR A 1 91 ? -4.206 -4.033 8.747 1.00 98.19 91 THR A N 1
ATOM 702 C CA . THR A 1 91 ? -4.288 -4.153 10.219 1.00 98.19 91 THR A CA 1
ATOM 703 C C . THR A 1 91 ? -5.240 -3.131 10.856 1.00 98.19 91 THR A C 1
ATOM 705 O O . THR A 1 91 ? -5.949 -3.459 11.802 1.00 98.19 91 THR A O 1
ATOM 708 N N . LYS A 1 92 ? -5.328 -1.909 10.317 1.00 98.69 92 LYS A N 1
ATOM 709 C CA . LYS A 1 92 ? -6.217 -0.853 10.825 1.00 98.69 92 LYS A CA 1
ATOM 710 C C . LYS A 1 92 ? -7.694 -1.240 10.788 1.00 98.69 92 LYS A C 1
ATOM 712 O O . LYS A 1 92 ? -8.443 -0.845 11.675 1.00 98.69 92 LYS A O 1
ATOM 717 N N . THR A 1 93 ? -8.099 -2.065 9.823 1.00 98.69 93 THR A N 1
ATOM 718 C CA . THR A 1 93 ? -9.468 -2.596 9.730 1.00 98.69 93 THR A CA 1
ATOM 719 C C . THR A 1 93 ? -9.800 -3.527 10.906 1.00 98.69 93 THR A C 1
ATOM 721 O O . THR A 1 93 ? -10.921 -3.507 11.413 1.00 98.69 93 THR A O 1
ATOM 724 N N . PHE A 1 94 ? -8.809 -4.269 11.418 1.00 98.81 94 PHE A N 1
ATOM 725 C CA . PHE A 1 94 ? -8.931 -5.108 12.615 1.00 98.81 94 PHE A CA 1
ATOM 726 C C . PHE A 1 94 ? -8.980 -4.257 13.883 1.00 98.81 94 PHE A C 1
ATOM 728 O O . PHE A 1 94 ? -9.822 -4.490 14.745 1.00 98.81 94 PHE A O 1
ATOM 735 N N . THR A 1 95 ? -8.132 -3.231 13.979 1.00 98.81 95 THR A N 1
ATOM 736 C CA . THR A 1 95 ? -8.149 -2.273 15.096 1.00 98.81 95 THR A CA 1
ATOM 737 C C . THR A 1 95 ? -9.483 -1.542 15.184 1.00 98.81 95 THR A C 1
ATOM 739 O O . THR A 1 95 ? -10.060 -1.442 16.264 1.00 98.81 95 THR A O 1
ATOM 742 N N . ALA A 1 96 ? -10.007 -1.073 14.050 1.00 98.81 96 ALA A N 1
ATOM 743 C CA . ALA A 1 96 ? -11.310 -0.427 13.987 1.00 98.81 96 ALA A CA 1
ATOM 744 C C . ALA A 1 96 ? -12.431 -1.388 14.403 1.00 98.81 96 ALA A C 1
ATOM 746 O O . ALA A 1 96 ? -13.264 -1.015 15.224 1.00 98.81 96 ALA A O 1
ATOM 747 N N . ALA A 1 97 ? -12.411 -2.638 13.925 1.00 98.75 97 ALA A N 1
ATOM 748 C CA . ALA A 1 97 ? -13.363 -3.654 14.366 1.00 98.75 97 ALA A CA 1
ATOM 749 C C . ALA A 1 97 ? -13.277 -3.900 15.882 1.00 98.75 97 ALA A C 1
ATOM 751 O O . ALA A 1 97 ? -14.309 -3.904 16.541 1.00 98.75 97 ALA A O 1
ATOM 752 N N . ALA A 1 98 ? -12.075 -4.017 16.459 1.00 98.62 98 ALA A N 1
ATOM 753 C CA . ALA A 1 98 ? -11.884 -4.193 17.902 1.00 98.62 98 ALA A CA 1
ATOM 754 C C . ALA A 1 98 ? -12.447 -3.016 18.719 1.00 98.62 98 ALA A C 1
ATOM 756 O O . ALA A 1 98 ? -13.118 -3.226 19.726 1.00 98.62 98 ALA A O 1
ATOM 757 N N . VAL A 1 99 ? -12.232 -1.775 18.271 1.00 98.81 99 VAL A N 1
ATOM 758 C CA . VAL A 1 99 ? -12.828 -0.592 18.914 1.00 98.81 99 VAL A CA 1
ATOM 759 C C . VAL A 1 99 ? -14.351 -0.629 18.794 1.00 98.81 99 VAL A C 1
ATOM 761 O O . VAL A 1 99 ? -15.043 -0.420 19.787 1.00 98.81 99 VAL A O 1
ATOM 764 N N . MET A 1 100 ? -14.884 -0.955 17.615 1.00 98.69 100 MET A N 1
ATOM 765 C CA . MET A 1 100 ? -16.329 -1.051 17.405 1.00 98.69 100 MET A CA 1
ATOM 766 C C . MET A 1 100 ? -16.966 -2.168 18.236 1.00 98.69 100 MET A C 1
ATOM 768 O O . MET A 1 100 ? -18.052 -1.952 18.755 1.00 98.69 100 MET A O 1
ATOM 772 N N . ARG A 1 101 ? -16.297 -3.306 18.471 1.00 98.00 101 ARG A N 1
ATOM 773 C CA . ARG A 1 101 ? -16.754 -4.328 19.437 1.00 98.00 101 ARG A CA 1
ATOM 774 C C . ARG A 1 101 ? -16.933 -3.746 20.836 1.00 98.00 101 ARG A C 1
ATOM 776 O O . ARG A 1 101 ? -17.989 -3.908 21.437 1.00 98.00 101 ARG A O 1
ATOM 783 N N . LEU A 1 102 ? -15.945 -2.995 21.321 1.00 98.38 102 LEU A N 1
ATOM 784 C CA . LEU A 1 102 ? -16.034 -2.334 22.625 1.00 98.38 102 LEU A CA 1
ATOM 785 C C . LEU A 1 102 ? -17.131 -1.256 22.663 1.00 98.38 102 LEU A C 1
ATOM 787 O O . LEU A 1 102 ? -17.740 -1.047 23.712 1.00 98.38 102 LEU A O 1
ATOM 791 N N . VAL A 1 103 ? -17.417 -0.595 21.535 1.00 98.62 103 VAL A N 1
ATOM 792 C CA . VAL A 1 103 ? -18.574 0.309 21.395 1.00 98.62 103 VAL A CA 1
ATOM 793 C C . VAL A 1 103 ? -19.888 -0.468 21.470 1.00 98.62 103 VAL A C 1
ATOM 795 O O . VAL A 1 103 ? -20.814 -0.059 22.167 1.00 98.62 103 VAL A O 1
ATOM 798 N N . GLU A 1 104 ? -19.978 -1.609 20.788 1.00 98.06 104 GLU A N 1
ATOM 799 C CA . GLU A 1 104 ? -21.155 -2.480 20.797 1.00 98.06 104 GLU A CA 1
ATOM 800 C C . GLU A 1 104 ? -21.483 -3.037 22.183 1.00 98.06 104 GLU A C 1
ATOM 802 O O . GLU A 1 104 ? -22.662 -3.231 22.485 1.00 98.06 104 GLU A O 1
ATOM 807 N N . GLU A 1 105 ? -20.454 -3.269 22.996 1.00 97.25 105 GLU A N 1
ATOM 808 C CA . GLU A 1 105 ? -20.530 -3.714 24.390 1.00 97.25 105 GLU A CA 1
ATOM 809 C C . GLU A 1 105 ? -20.759 -2.562 25.384 1.00 97.25 105 GLU A C 1
ATOM 811 O O . GLU A 1 105 ? -20.988 -2.805 26.569 1.00 97.25 105 GLU A O 1
ATOM 816 N N . GLY A 1 106 ? -20.701 -1.305 24.930 1.00 97.88 106 GLY A N 1
ATOM 817 C CA . GLY A 1 106 ? -20.832 -0.120 25.781 1.00 97.88 106 GLY A CA 1
ATOM 818 C C . GLY A 1 106 ? -19.623 0.149 26.688 1.00 97.88 106 GLY A C 1
ATOM 819 O O . GLY A 1 106 ? -19.731 0.927 27.636 1.00 97.88 106 GLY A O 1
ATOM 820 N N . VAL A 1 107 ? -18.473 -0.478 26.419 1.00 98.31 107 VAL A N 1
ATOM 821 C CA . VAL A 1 107 ? -17.221 -0.297 27.177 1.00 98.31 107 VAL A CA 1
ATOM 822 C C . VAL A 1 107 ? -16.577 1.055 26.857 1.00 98.31 107 VAL A C 1
ATOM 824 O O . VAL A 1 107 ? -16.055 1.731 27.751 1.00 98.31 107 VAL A O 1
ATOM 827 N N . VAL A 1 108 ? -16.645 1.469 25.591 1.00 98.56 108 VAL A N 1
ATOM 828 C CA . VAL A 1 108 ? -16.196 2.783 25.108 1.00 98.56 108 VAL A CA 1
ATOM 829 C C . VAL A 1 108 ? -17.280 3.430 24.252 1.00 98.56 108 VAL A C 1
ATOM 831 O O . VAL A 1 108 ? -18.158 2.753 23.721 1.00 98.56 108 VAL A O 1
ATOM 834 N N . ALA A 1 109 ? -17.207 4.742 24.085 1.00 98.69 109 ALA A N 1
ATOM 835 C CA . ALA A 1 109 ? -18.006 5.495 23.132 1.00 98.69 109 ALA A CA 1
ATOM 836 C C . ALA A 1 109 ? -17.096 6.163 22.094 1.00 98.69 109 ALA A C 1
ATOM 838 O O . ALA A 1 109 ? -15.973 6.562 22.393 1.00 98.69 109 ALA A O 1
ATOM 839 N N . LEU A 1 110 ? -17.583 6.326 20.862 1.00 98.69 110 LEU A N 1
ATOM 840 C CA . LEU A 1 110 ? -16.809 6.949 19.778 1.00 98.69 110 LEU A CA 1
ATOM 841 C C . LEU A 1 110 ? -16.383 8.394 20.095 1.00 98.69 110 LEU A C 1
ATOM 843 O O . LEU A 1 110 ? -15.341 8.850 19.630 1.00 98.69 110 LEU A O 1
ATOM 847 N N . ASN A 1 111 ? -17.170 9.100 20.906 1.00 98.44 111 ASN A N 1
ATOM 848 C CA . ASN A 1 111 ? -16.889 10.454 21.374 1.00 98.44 111 ASN A CA 1
ATOM 849 C C . ASN A 1 111 ? -16.103 10.497 22.697 1.00 98.44 111 ASN A C 1
ATOM 851 O O . ASN A 1 111 ? -15.911 11.589 23.231 1.00 98.44 111 ASN A O 1
ATOM 855 N N . ASP A 1 112 ? -15.651 9.355 23.231 1.00 98.75 112 ASP A N 1
ATOM 856 C CA . ASP A 1 112 ? -14.804 9.358 24.420 1.00 98.75 112 ASP A CA 1
ATOM 857 C C . ASP A 1 112 ? -13.495 10.112 24.131 1.00 98.75 112 ASP A C 1
ATOM 859 O O . ASP A 1 112 ? -12.825 9.815 23.134 1.00 98.75 112 ASP A O 1
ATOM 863 N N . PRO A 1 113 ? -13.107 11.068 24.994 1.00 98.56 113 PRO A N 1
ATOM 864 C CA . PRO A 1 113 ? -11.862 11.805 24.847 1.00 98.56 113 PRO A CA 1
ATOM 865 C C . PRO A 1 113 ? -10.667 10.953 25.290 1.00 98.56 113 PRO A C 1
ATOM 867 O O . PRO A 1 113 ? -10.774 10.149 26.220 1.00 98.56 113 PRO A O 1
ATOM 870 N N . LEU A 1 114 ? -9.490 11.193 24.710 1.00 98.31 114 LEU A N 1
ATOM 871 C CA . LEU A 1 114 ? -8.248 10.513 25.089 1.00 98.31 114 LEU A CA 1
ATOM 872 C C . LEU A 1 114 ? -7.941 10.629 26.586 1.00 98.31 114 LEU A C 1
ATOM 874 O O . LEU A 1 114 ? -7.447 9.663 27.169 1.00 98.31 114 LEU A O 1
ATOM 878 N N . ARG A 1 115 ? -8.297 11.750 27.233 1.00 98.31 115 ARG A N 1
ATOM 879 C CA . ARG A 1 115 ? -8.116 11.948 28.684 1.00 98.31 115 ARG A CA 1
ATOM 880 C C . ARG A 1 115 ? -8.778 10.858 29.534 1.00 98.31 115 ARG A C 1
ATOM 882 O O . ARG A 1 115 ? -8.300 10.565 30.626 1.00 98.31 115 ARG A O 1
ATOM 889 N N . ARG A 1 116 ? -9.854 10.231 29.046 1.00 98.19 116 ARG A N 1
ATOM 890 C CA . ARG A 1 116 ? -10.515 9.114 29.740 1.00 98.19 116 ARG A CA 1
ATOM 891 C C . ARG A 1 116 ? -9.585 7.908 29.903 1.00 98.19 116 ARG A C 1
ATOM 893 O O . ARG A 1 116 ? -9.669 7.215 30.912 1.00 98.19 116 ARG A O 1
ATOM 900 N N . PHE A 1 117 ? -8.726 7.654 28.918 1.00 98.19 117 PHE A N 1
ATOM 901 C CA . PHE A 1 117 ? -7.839 6.486 28.874 1.00 98.19 117 PHE A CA 1
ATOM 902 C C . PHE A 1 117 ? -6.408 6.828 29.298 1.00 98.19 117 PHE A C 1
ATOM 904 O O . PHE A 1 117 ? -5.714 5.989 29.868 1.00 98.19 117 PHE A O 1
ATOM 911 N N . PHE A 1 118 ? -5.986 8.070 29.066 1.00 97.69 118 PHE A N 1
ATOM 912 C CA . PHE A 1 118 ? -4.681 8.600 29.444 1.00 97.69 118 PHE A CA 1
ATOM 913 C C . PHE A 1 118 ? -4.890 9.893 30.252 1.00 97.69 118 PHE A C 1
ATOM 915 O O . PHE A 1 118 ? -4.935 10.974 29.664 1.00 97.69 118 PHE A O 1
ATOM 922 N N . PRO A 1 119 ? -5.052 9.812 31.588 1.00 96.31 119 PRO A N 1
ATOM 923 C CA . PRO A 1 119 ? -5.370 10.974 32.427 1.00 96.31 119 PRO A CA 1
ATOM 924 C C . PRO A 1 119 ? -4.374 12.135 32.301 1.00 96.31 119 PRO A C 1
ATOM 926 O O . PRO A 1 119 ? -4.778 13.299 32.354 1.00 96.31 119 PRO A O 1
ATOM 929 N N . ASP A 1 120 ? -3.105 11.801 32.053 1.00 94.62 120 ASP A N 1
ATOM 930 C CA . ASP A 1 120 ? -1.989 12.738 31.882 1.00 94.62 120 ASP A CA 1
ATOM 931 C C . ASP A 1 120 ? -1.799 13.204 30.423 1.00 94.62 120 ASP A C 1
ATOM 933 O O . ASP A 1 120 ? -0.770 13.792 30.086 1.00 94.62 120 ASP A O 1
ATOM 937 N N . ALA A 1 121 ? -2.759 12.935 29.527 1.00 96.38 121 ALA A N 1
ATOM 938 C CA . ALA A 1 121 ? -2.712 13.436 28.156 1.00 96.38 121 ALA A CA 1
ATOM 939 C C . ALA A 1 121 ? -2.603 14.977 28.148 1.00 96.38 121 ALA A C 1
ATOM 941 O O . ALA A 1 121 ? -3.420 15.640 28.797 1.00 96.38 121 ALA A O 1
ATOM 942 N N . PRO A 1 122 ? -1.644 15.561 27.399 1.00 97.38 122 PRO A N 1
ATOM 943 C CA . PRO A 1 122 ? -1.521 17.011 27.267 1.00 97.38 122 PRO A CA 1
ATOM 944 C C . PRO A 1 122 ? -2.807 17.669 26.748 1.00 97.38 122 PRO A C 1
ATOM 946 O O . PRO A 1 122 ? -3.552 17.056 25.984 1.00 97.38 122 PRO A O 1
ATOM 949 N N . GLU A 1 123 ? -3.067 18.922 27.142 1.00 97.06 123 GLU A N 1
ATOM 950 C CA . GLU A 1 123 ? -4.334 19.624 26.855 1.00 97.06 123 GLU A CA 1
ATOM 951 C C . GLU A 1 123 ? -4.700 19.661 25.365 1.00 97.06 123 GLU A C 1
ATOM 953 O O . GLU A 1 123 ? -5.866 19.495 25.012 1.00 97.06 123 GLU A O 1
ATOM 958 N N . ASP A 1 124 ? -3.709 19.807 24.482 1.00 96.25 124 ASP A N 1
ATOM 959 C CA . ASP A 1 124 ? -3.908 19.837 23.029 1.00 96.25 124 ASP A CA 1
ATOM 960 C C . ASP A 1 124 ? -4.403 18.496 22.455 1.00 96.25 124 ASP A C 1
ATOM 962 O O . ASP A 1 124 ? -4.967 18.461 21.364 1.00 96.25 124 ASP A O 1
ATOM 966 N N . LYS A 1 125 ? -4.234 17.394 23.194 1.00 97.50 125 LYS A N 1
ATOM 967 C CA . LYS A 1 125 ? -4.643 16.035 22.799 1.00 97.50 125 LYS A CA 1
ATOM 968 C C . LYS A 1 125 ? -5.736 15.451 23.672 1.00 97.50 125 LYS A C 1
ATOM 970 O O . LYS A 1 125 ? -6.408 14.512 23.257 1.00 97.50 125 LYS A O 1
ATOM 975 N N . ALA A 1 126 ? -5.925 15.990 24.870 1.00 97.50 126 ALA A N 1
ATOM 976 C CA . 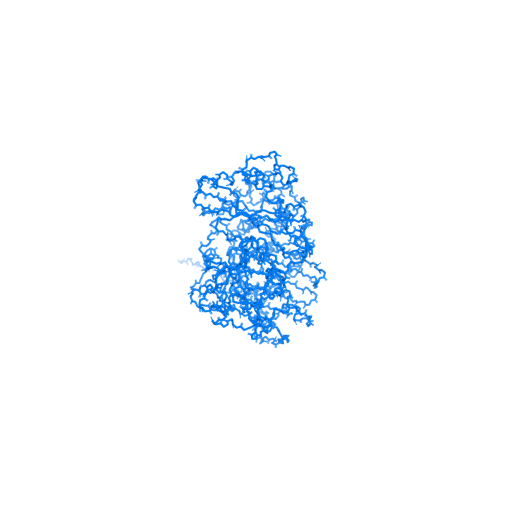ALA A 1 126 ? -6.847 15.474 25.869 1.00 97.50 126 ALA A CA 1
ATOM 977 C C . ALA A 1 126 ? -8.271 15.291 25.329 1.00 97.50 126 ALA A C 1
ATOM 979 O O . ALA A 1 126 ? -8.921 14.302 25.664 1.00 97.50 126 ALA A O 1
ATOM 980 N N . ALA A 1 127 ? -8.728 16.221 24.484 1.00 98.12 127 ALA A N 1
ATOM 981 C CA . ALA A 1 127 ? -10.059 16.221 23.880 1.00 98.12 127 ALA A CA 1
ATOM 982 C C . ALA A 1 127 ? -10.158 15.445 22.552 1.00 98.12 127 ALA A C 1
ATOM 984 O O . ALA A 1 127 ? -11.255 15.343 22.005 1.00 98.12 127 ALA A O 1
ATOM 985 N N . ILE A 1 128 ? -9.054 14.895 22.028 1.00 98.75 128 ILE A N 1
ATOM 986 C CA . ILE A 1 128 ? -9.093 14.053 20.825 1.00 98.75 128 ILE A CA 1
ATOM 987 C C . ILE A 1 128 ? -9.979 12.843 21.114 1.00 98.75 128 ILE A C 1
ATOM 989 O O . ILE A 1 128 ? -9.785 12.150 22.111 1.00 98.75 128 ILE A O 1
ATOM 993 N N . THR A 1 129 ? -10.944 12.587 20.240 1.00 98.88 129 THR A N 1
ATOM 994 C CA . THR A 1 129 ? -11.906 11.490 20.392 1.00 98.88 129 THR A CA 1
ATOM 995 C C . THR A 1 129 ? -11.450 10.215 19.690 1.00 98.88 129 THR A C 1
ATOM 997 O O . THR A 1 129 ? -10.643 10.254 18.755 1.00 98.88 129 THR A O 1
ATOM 1000 N N . LEU A 1 130 ? -12.020 9.070 20.078 1.00 98.81 130 LEU A N 1
ATOM 1001 C CA . LEU A 1 130 ? -11.785 7.805 19.371 1.00 98.81 130 LEU A CA 1
ATOM 1002 C C . LEU A 1 130 ? -12.225 7.876 17.901 1.00 98.81 130 LEU A C 1
ATOM 1004 O O . LEU A 1 130 ? -11.513 7.375 17.034 1.00 98.81 130 LEU A O 1
ATOM 1008 N N . ALA A 1 131 ? -13.337 8.556 17.603 1.00 98.81 131 ALA A N 1
ATOM 1009 C CA . ALA A 1 131 ? -13.798 8.800 16.236 1.00 98.81 131 ALA A CA 1
ATOM 1010 C C . ALA A 1 131 ? -12.758 9.561 15.398 1.00 98.81 131 ALA A C 1
ATOM 1012 O O . ALA A 1 131 ? -12.514 9.197 14.248 1.00 98.81 131 ALA A O 1
ATOM 1013 N N . GLN A 1 132 ? -12.105 10.579 15.969 1.00 98.75 132 GLN A N 1
ATOM 1014 C CA . GLN A 1 132 ? -11.051 11.336 15.281 1.00 98.75 132 GLN A CA 1
ATOM 1015 C C . GLN A 1 132 ? -9.785 10.501 15.050 1.00 98.75 132 GLN A C 1
ATOM 1017 O O . GLN A 1 132 ? -9.119 10.670 14.031 1.00 98.75 132 GLN A O 1
ATOM 1022 N N . LEU A 1 133 ? -9.447 9.580 15.957 1.00 98.81 133 LEU A N 1
ATOM 1023 C CA . LEU A 1 133 ? -8.348 8.635 15.731 1.00 98.81 133 LEU A CA 1
ATOM 1024 C C . LEU A 1 133 ? -8.691 7.633 14.621 1.00 98.81 133 LEU A C 1
ATOM 1026 O O . LEU A 1 133 ? -7.888 7.433 13.712 1.00 98.81 133 LEU A O 1
ATOM 1030 N N . LEU A 1 134 ? -9.889 7.040 14.670 1.00 98.81 134 LEU A N 1
ATOM 1031 C CA . LEU A 1 134 ? -10.362 6.051 13.695 1.00 98.81 134 LEU A CA 1
ATOM 1032 C C . LEU A 1 134 ? -10.473 6.621 12.279 1.00 98.81 134 LEU A C 1
ATOM 1034 O O . LEU A 1 134 ? -10.290 5.874 11.320 1.00 98.81 134 LEU A O 1
ATOM 1038 N N . SER A 1 135 ? -10.776 7.918 12.162 1.00 98.44 135 SER A N 1
ATOM 1039 C CA . SER A 1 135 ? -10.981 8.624 10.892 1.00 98.44 135 SER A CA 1
ATOM 1040 C C . SER A 1 135 ? -9.771 9.434 10.408 1.00 98.44 135 SER A C 1
ATOM 1042 O O . SER A 1 135 ? -9.878 10.163 9.423 1.00 98.44 135 SER A O 1
ATOM 1044 N N . HIS A 1 136 ? -8.611 9.315 11.070 1.00 97.75 136 HIS A N 1
ATOM 1045 C CA . HIS A 1 136 ? -7.400 10.094 10.757 1.00 97.75 136 HIS A CA 1
ATOM 1046 C C . HIS A 1 136 ? -7.615 11.614 10.772 1.00 97.75 136 HIS A C 1
ATOM 1048 O O . HIS A 1 136 ? -7.038 12.342 9.971 1.00 97.75 136 HIS A O 1
ATOM 1054 N N . SER A 1 137 ? -8.433 12.121 11.687 1.00 97.69 137 SER A N 1
ATOM 1055 C CA . SER A 1 137 ? -8.680 13.556 11.856 1.00 97.69 137 SER A CA 1
ATOM 1056 C C . SER A 1 137 ? -8.234 14.057 13.233 1.00 97.69 137 SER A C 1
ATOM 1058 O O . SER A 1 137 ? -8.763 15.038 13.741 1.00 97.69 137 SER A O 1
ATOM 1060 N N . SER A 1 138 ? -7.298 13.373 13.892 1.00 97.75 138 SER A N 1
ATOM 1061 C CA . SER A 1 138 ? -6.799 13.749 15.225 1.00 97.75 138 SER A CA 1
ATOM 1062 C C . SER A 1 138 ? -5.744 14.858 15.202 1.00 97.75 138 SER A C 1
ATOM 1064 O O . SER A 1 138 ? -5.439 15.426 16.245 1.00 97.75 138 SER A O 1
ATOM 1066 N N . GLY A 1 139 ? -5.152 15.135 14.036 1.00 95.12 139 GLY A N 1
ATOM 1067 C CA . GLY A 1 139 ? -4.014 16.045 13.891 1.00 95.12 139 GLY A CA 1
ATOM 1068 C C . GLY A 1 139 ? -2.658 15.428 14.256 1.00 95.12 139 GLY A C 1
ATOM 1069 O O . GLY A 1 139 ? -1.630 16.052 13.990 1.00 95.12 139 GLY A O 1
ATOM 1070 N N . LEU A 1 140 ? -2.621 14.207 14.809 1.00 94.56 140 LEU A N 1
ATOM 1071 C CA . LEU A 1 140 ? -1.373 13.497 15.118 1.00 94.56 140 LEU A CA 1
ATOM 1072 C C . LEU A 1 140 ? -0.549 13.273 13.851 1.00 94.56 140 LEU A C 1
ATOM 1074 O O . LEU A 1 140 ? -1.100 12.964 12.796 1.00 94.56 140 LEU A O 1
ATOM 1078 N N . GLU A 1 141 ? 0.771 13.399 13.960 1.00 86.12 141 GLU A N 1
ATOM 1079 C CA . GLU A 1 141 ? 1.690 13.151 12.848 1.00 86.12 141 GLU A CA 1
ATOM 1080 C C . GLU A 1 141 ? 1.594 11.706 12.327 1.00 86.12 141 GLU A C 1
ATOM 1082 O O . GLU A 1 141 ? 1.146 10.786 13.022 1.00 86.12 141 GLU A O 1
ATOM 1087 N N . ARG A 1 142 ? 2.017 11.496 11.072 1.00 83.81 142 ARG A N 1
ATOM 1088 C CA . ARG A 1 142 ? 1.892 10.194 10.404 1.00 83.81 142 ARG A CA 1
ATOM 1089 C C . ARG A 1 142 ? 2.642 9.094 11.144 1.00 83.81 142 ARG A C 1
ATOM 1091 O O . ARG A 1 142 ? 2.085 8.021 11.379 1.00 83.81 142 ARG A O 1
ATOM 1098 N N . GLN A 1 143 ? 3.919 9.344 11.427 1.00 81.00 143 GLN A N 1
ATOM 1099 C CA . GLN A 1 143 ? 4.825 8.367 12.013 1.00 81.00 143 GLN A CA 1
ATOM 1100 C C . GLN A 1 143 ? 6.050 9.045 12.630 1.00 81.00 143 GLN A C 1
ATOM 1102 O O . GLN A 1 143 ? 6.950 9.470 11.903 1.00 81.00 143 GLN A O 1
ATOM 1107 N N . ILE A 1 144 ? 6.091 9.081 13.959 1.00 79.50 144 ILE A N 1
ATOM 1108 C CA . ILE A 1 144 ? 7.169 9.665 14.769 1.00 79.50 144 ILE A CA 1
ATOM 1109 C C . ILE A 1 144 ? 8.025 8.591 15.433 1.00 79.50 144 ILE A C 1
ATOM 1111 O O . ILE A 1 144 ? 9.209 8.805 15.683 1.00 79.50 144 ILE A O 1
ATOM 1115 N N . LEU A 1 145 ? 7.450 7.414 15.713 1.00 76.50 145 LEU A N 1
ATOM 1116 C CA . LEU A 1 145 ? 8.207 6.304 16.283 1.00 76.50 145 LEU A CA 1
ATOM 1117 C C . LEU A 1 145 ? 8.910 5.584 15.129 1.00 76.50 145 LEU A C 1
ATOM 1119 O O . LEU A 1 145 ? 8.435 4.559 14.625 1.00 76.50 145 LEU A O 1
ATOM 1123 N N . ARG A 1 146 ? 10.002 6.198 14.664 1.00 62.00 146 ARG A N 1
ATOM 1124 C CA . ARG A 1 146 ? 10.984 5.636 13.730 1.00 62.00 146 ARG A CA 1
ATOM 1125 C C . ARG A 1 146 ? 12.247 5.310 14.527 1.00 62.00 146 ARG A C 1
ATOM 1127 O O . ARG A 1 146 ? 12.771 6.177 15.218 1.00 62.00 146 ARG A O 1
ATOM 1134 N N . GLY A 1 147 ? 12.729 4.072 14.465 1.00 54.66 147 GLY A N 1
ATOM 1135 C CA . GLY A 1 147 ? 13.941 3.676 15.183 1.00 54.66 147 GLY A CA 1
ATOM 1136 C C . GLY A 1 147 ? 14.122 2.166 15.284 1.00 54.66 147 GLY A C 1
ATOM 1137 O O . GLY A 1 147 ? 13.188 1.406 15.036 1.00 54.66 147 GLY A O 1
ATOM 1138 N N . LYS A 1 148 ? 15.341 1.747 15.643 1.00 56.09 148 LYS A N 1
ATOM 1139 C CA . LYS A 1 148 ? 15.723 0.337 15.841 1.00 56.09 148 LYS A CA 1
ATOM 1140 C C . LYS A 1 148 ? 15.545 -0.146 17.285 1.00 56.09 148 LYS A C 1
ATOM 1142 O O . LYS A 1 148 ? 15.797 -1.315 17.558 1.00 56.09 148 LYS A O 1
ATOM 1147 N N . ASP A 1 149 ? 15.092 0.720 18.185 1.00 66.69 149 ASP A N 1
ATOM 1148 C CA . ASP A 1 149 ? 14.947 0.371 19.594 1.00 66.69 149 ASP A CA 1
ATOM 1149 C C . ASP A 1 149 ? 13.528 -0.127 19.896 1.00 66.69 149 ASP A C 1
ATOM 1151 O O . ASP A 1 149 ? 12.550 0.525 19.503 1.00 66.69 149 ASP A O 1
ATOM 1155 N N . PRO A 1 150 ? 13.390 -1.276 20.584 1.00 76.12 150 PRO A N 1
ATOM 1156 C CA . PRO A 1 150 ? 12.113 -1.727 21.105 1.00 76.12 150 PRO A CA 1
ATOM 1157 C C . PRO A 1 150 ? 11.483 -0.685 22.016 1.00 76.12 150 PRO A C 1
ATOM 1159 O O . PRO A 1 150 ? 12.169 -0.113 22.857 1.00 76.12 150 PRO A O 1
ATOM 1162 N N . LEU A 1 151 ? 10.180 -0.461 21.856 1.00 83.88 151 LEU A N 1
ATOM 1163 C CA . LEU A 1 151 ? 9.403 0.353 22.788 1.00 83.88 151 LEU A CA 1
ATOM 1164 C C . LEU A 1 151 ? 8.359 -0.515 23.469 1.00 83.88 151 LEU A C 1
ATOM 1166 O O . LEU A 1 151 ? 7.724 -1.356 22.824 1.00 83.88 151 LEU A O 1
ATOM 1170 N N . THR A 1 152 ? 8.141 -0.282 24.758 1.00 88.81 152 THR A N 1
ATOM 1171 C CA . THR A 1 152 ? 6.914 -0.743 25.401 1.00 88.81 152 THR A CA 1
ATOM 1172 C C . THR A 1 152 ? 5.729 0.091 24.915 1.00 88.81 152 THR A C 1
ATOM 1174 O O . THR A 1 152 ? 5.876 1.176 24.340 1.00 88.81 152 THR A O 1
ATOM 1177 N N . ARG A 1 153 ? 4.517 -0.400 25.175 1.00 90.44 153 ARG A N 1
ATOM 1178 C CA . ARG A 1 153 ? 3.287 0.359 24.933 1.00 90.44 153 ARG A CA 1
ATOM 1179 C C . ARG A 1 153 ? 3.305 1.714 25.642 1.00 90.44 153 ARG A C 1
ATOM 1181 O O . ARG A 1 153 ? 2.881 2.706 25.055 1.00 90.44 153 ARG A O 1
ATOM 1188 N N . GLU A 1 154 ? 3.740 1.762 26.900 1.00 92.00 154 GLU A N 1
ATOM 1189 C CA . GLU A 1 154 ? 3.762 2.980 27.721 1.00 92.00 154 GLU A CA 1
ATOM 1190 C C . GLU A 1 154 ? 4.715 4.008 27.120 1.00 92.00 154 GLU A C 1
ATOM 1192 O O . GLU A 1 154 ? 4.338 5.164 26.951 1.00 92.00 154 GLU A O 1
ATOM 1197 N N . GLU A 1 155 ? 5.917 3.579 26.734 1.00 92.44 155 GLU A N 1
ATOM 1198 C CA . GLU A 1 155 ? 6.916 4.444 26.105 1.00 92.44 155 GLU A CA 1
ATOM 1199 C C . GLU A 1 155 ? 6.423 4.980 24.759 1.00 92.44 155 GLU A C 1
ATOM 1201 O O . GLU A 1 155 ? 6.556 6.173 24.480 1.00 92.44 155 GLU A O 1
ATOM 1206 N N . ALA A 1 156 ? 5.827 4.117 23.930 1.00 91.50 156 ALA A N 1
ATOM 1207 C CA . ALA A 1 156 ? 5.241 4.512 22.655 1.00 91.50 156 ALA A CA 1
ATOM 1208 C C . ALA A 1 156 ? 4.099 5.519 22.858 1.00 91.50 156 ALA A C 1
ATOM 1210 O O . ALA A 1 156 ? 4.099 6.585 22.247 1.00 91.50 156 ALA A O 1
ATOM 1211 N N . THR A 1 157 ? 3.169 5.224 23.768 1.00 94.50 157 THR A N 1
ATOM 1212 C CA . THR A 1 157 ? 2.025 6.090 24.090 1.00 94.50 157 THR A CA 1
ATOM 1213 C C . THR A 1 157 ? 2.488 7.445 24.620 1.00 94.50 157 THR A C 1
ATOM 1215 O O . THR A 1 157 ? 2.029 8.476 24.133 1.00 94.50 157 THR A O 1
ATOM 1218 N N . ALA A 1 158 ? 3.442 7.470 25.555 1.00 94.69 158 ALA A N 1
ATOM 1219 C CA . ALA A 1 158 ? 3.995 8.705 26.105 1.00 94.69 158 ALA A CA 1
ATOM 1220 C C . ALA A 1 158 ? 4.675 9.558 25.024 1.00 94.69 158 ALA A C 1
ATOM 1222 O O . ALA A 1 158 ? 4.452 10.767 24.963 1.00 94.69 158 ALA A O 1
ATOM 1223 N N . LYS A 1 159 ? 5.451 8.939 24.124 1.00 93.19 159 LYS A N 1
ATOM 1224 C CA . LYS A 1 159 ? 6.077 9.640 22.991 1.00 93.19 159 LYS A CA 1
ATOM 1225 C C . LYS A 1 159 ? 5.040 10.208 22.018 1.00 93.19 159 LYS A C 1
ATOM 1227 O O . LYS A 1 159 ? 5.193 11.346 21.582 1.00 93.19 159 LYS A O 1
ATOM 1232 N N . ILE A 1 160 ? 3.979 9.460 21.707 1.00 94.50 160 ILE A N 1
ATOM 1233 C CA . ILE A 1 160 ? 2.893 9.936 20.833 1.00 94.50 160 ILE A CA 1
ATOM 1234 C C . ILE A 1 160 ? 2.145 11.102 21.484 1.00 94.50 160 ILE A C 1
ATOM 1236 O O . ILE A 1 160 ? 1.962 12.141 20.851 1.00 94.50 160 ILE A O 1
ATOM 1240 N N . LEU A 1 161 ? 1.759 10.979 22.754 1.00 96.06 161 LEU A N 1
ATOM 1241 C CA . LEU A 1 161 ? 1.071 12.048 23.481 1.00 96.06 161 LEU A CA 1
ATOM 1242 C C . LEU A 1 161 ? 1.962 13.290 23.670 1.00 96.06 161 LEU A C 1
ATOM 1244 O O . LEU A 1 161 ? 1.459 14.410 23.643 1.00 96.06 161 LEU A O 1
ATOM 1248 N N . GLY A 1 162 ? 3.279 13.119 23.790 1.00 95.00 162 GLY A N 1
ATOM 1249 C CA . GLY A 1 162 ? 4.248 14.219 23.864 1.00 95.00 162 GLY A CA 1
ATOM 1250 C C . GLY A 1 162 ? 4.596 14.877 22.522 1.00 95.00 162 GLY A C 1
ATOM 1251 O O . GLY A 1 162 ? 5.303 15.884 22.509 1.00 95.00 162 GLY A O 1
ATOM 1252 N N . SER A 1 163 ? 4.133 14.331 21.394 1.00 92.19 163 SER A N 1
ATOM 1253 C CA . SER A 1 163 ? 4.441 14.856 20.056 1.00 92.19 163 SER A CA 1
ATOM 1254 C C . SER A 1 163 ? 3.667 16.130 19.719 1.00 92.19 163 SER A C 1
ATOM 1256 O O . SER A 1 163 ? 2.714 16.497 20.405 1.00 92.19 163 SER A O 1
ATOM 1258 N N . LYS A 1 164 ? 4.062 16.831 18.655 1.00 91.38 164 LYS A N 1
ATOM 1259 C CA . LYS A 1 164 ? 3.297 17.979 18.156 1.00 91.38 164 LYS A CA 1
ATOM 1260 C C . LYS A 1 164 ? 2.143 17.506 17.278 1.00 91.38 164 LYS A C 1
ATOM 1262 O O . LYS A 1 164 ? 2.243 16.489 16.598 1.00 91.38 164 LYS A O 1
ATOM 1267 N N . LEU A 1 165 ? 1.054 18.268 17.283 1.00 92.00 165 LEU A N 1
ATOM 1268 C CA . LEU A 1 165 ? 0.003 18.109 16.288 1.00 92.00 165 LEU A CA 1
ATOM 1269 C C . LEU A 1 165 ? 0.385 18.855 15.010 1.00 92.00 165 LEU A C 1
ATOM 1271 O O . LEU A 1 165 ? 0.881 19.979 15.053 1.00 92.00 165 LEU A O 1
ATOM 1275 N N . SER A 1 166 ? 0.115 18.225 13.873 1.00 86.56 166 SER A N 1
ATOM 1276 C CA . SER A 1 166 ? 0.246 18.837 12.550 1.00 86.56 166 SER A CA 1
ATOM 1277 C C . SER A 1 166 ? -0.927 19.772 12.223 1.00 86.56 166 SER A C 1
ATOM 1279 O O . SER A 1 166 ? -0.773 20.688 11.416 1.00 86.56 166 SER A O 1
ATOM 1281 N N . ALA A 1 167 ? -2.089 19.543 12.839 1.00 87.31 167 ALA A N 1
ATOM 1282 C CA . ALA A 1 167 ? -3.347 20.266 12.643 1.00 87.31 167 ALA A CA 1
ATOM 1283 C C . ALA A 1 167 ? -4.160 20.266 13.940 1.00 87.31 167 ALA A C 1
ATOM 1285 O O . ALA A 1 167 ? -3.950 19.390 14.785 1.00 87.31 167 ALA A O 1
ATOM 1286 N N . ALA A 1 168 ? -5.140 21.158 14.077 1.00 95.69 168 ALA A N 1
ATOM 1287 C CA . ALA A 1 168 ? -6.114 21.016 15.152 1.00 95.69 168 ALA A CA 1
ATOM 1288 C C . ALA A 1 168 ? -6.965 19.736 14.959 1.00 95.69 168 ALA A C 1
ATOM 1290 O O . ALA A 1 168 ? -7.254 19.345 13.820 1.00 95.69 168 ALA A O 1
ATOM 1291 N N . PRO A 1 169 ? -7.401 19.063 16.042 1.00 97.69 169 PRO A N 1
ATOM 1292 C CA . PRO A 1 169 ? -8.287 17.907 15.932 1.00 97.69 169 PRO A CA 1
ATOM 1293 C C . PRO A 1 169 ? -9.583 18.247 15.179 1.00 97.69 169 PRO A C 1
ATOM 1295 O O . PRO A 1 169 ? -10.311 19.164 15.546 1.00 97.69 169 PRO A O 1
ATOM 1298 N N . GLY A 1 170 ? -9.883 17.484 14.130 1.00 96.00 170 GLY A N 1
ATOM 1299 C CA . GLY A 1 170 ? -11.040 17.648 13.248 1.00 96.00 170 GLY A CA 1
ATOM 1300 C C . GLY A 1 170 ? -10.821 18.590 12.062 1.00 96.00 170 GLY A C 1
ATOM 1301 O O . GLY A 1 170 ? -11.665 18.620 11.174 1.00 96.00 170 GLY A O 1
ATOM 1302 N N . GLU A 1 171 ? -9.706 19.323 12.010 1.00 93.12 171 GLU A N 1
ATOM 1303 C CA . GLU A 1 171 ? -9.463 20.35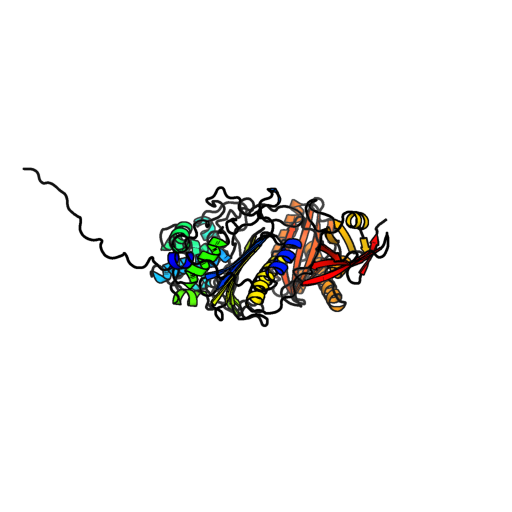0 10.987 1.00 93.12 171 GLU A CA 1
ATOM 1304 C C . GLU A 1 171 ? -9.285 19.759 9.583 1.00 93.12 171 GLU A C 1
ATOM 1306 O O . GLU A 1 171 ? -9.865 20.249 8.617 1.00 93.12 171 GLU A O 1
ATOM 1311 N N . ARG A 1 172 ? -8.493 18.688 9.460 1.00 89.44 172 ARG A N 1
ATOM 1312 C CA . ARG A 1 172 ? -8.223 18.023 8.181 1.00 89.44 172 ARG A CA 1
ATOM 1313 C C . ARG A 1 172 ? -7.933 16.540 8.353 1.00 89.44 172 ARG A C 1
ATOM 1315 O O . ARG A 1 172 ? -7.583 16.083 9.442 1.00 89.44 172 ARG A O 1
ATOM 1322 N N . PHE A 1 173 ? -8.054 15.802 7.256 1.00 90.19 173 PHE A N 1
ATOM 1323 C CA . PHE A 1 173 ? -7.565 14.434 7.168 1.00 90.19 173 PHE A CA 1
ATOM 1324 C C . PHE A 1 173 ? -6.029 14.426 7.191 1.00 90.19 173 PHE A C 1
ATOM 1326 O O . PHE A 1 173 ? -5.382 15.127 6.415 1.00 90.19 173 PHE A O 1
ATOM 1333 N N . ASN A 1 174 ? -5.447 13.620 8.074 1.00 87.50 174 ASN A N 1
ATOM 1334 C CA . ASN A 1 174 ? -4.018 13.352 8.142 1.00 87.50 174 ASN A CA 1
ATOM 1335 C C . ASN A 1 174 ? -3.781 11.900 8.568 1.00 87.50 174 ASN A C 1
ATOM 1337 O O . ASN A 1 174 ? -3.897 11.561 9.747 1.00 87.50 174 ASN A O 1
ATOM 1341 N N . TYR A 1 175 ? -3.442 11.039 7.607 1.00 91.00 175 TYR A N 1
ATOM 1342 C CA . TYR A 1 175 ? -3.217 9.617 7.865 1.00 91.00 175 TYR A CA 1
ATOM 1343 C C . TYR A 1 175 ? -2.145 9.402 8.944 1.00 91.00 175 TYR A C 1
ATOM 1345 O O . TYR A 1 175 ? -0.978 9.745 8.738 1.00 91.00 175 TYR A O 1
ATOM 1353 N N . SER A 1 176 ? -2.521 8.782 10.066 1.00 93.88 176 SER A N 1
ATOM 1354 C CA . SER A 1 176 ? -1.665 8.601 11.240 1.00 93.88 176 SER A CA 1
ATOM 1355 C C . SER A 1 176 ? -1.581 7.147 11.701 1.00 93.88 176 SER A C 1
ATOM 1357 O O . SER A 1 176 ? -2.543 6.552 12.191 1.00 93.88 176 SER A O 1
ATOM 1359 N N . ASN A 1 177 ? -0.380 6.570 11.602 1.00 92.31 177 ASN A N 1
ATOM 1360 C CA . ASN A 1 177 ? -0.068 5.292 12.245 1.00 92.31 177 ASN A CA 1
ATOM 1361 C C . ASN A 1 177 ? -0.068 5.439 13.771 1.00 92.31 177 ASN A C 1
ATOM 1363 O O . ASN A 1 177 ? -0.463 4.511 14.474 1.00 92.31 177 ASN A O 1
ATOM 1367 N N . GLU A 1 178 ? 0.321 6.609 14.277 1.00 93.69 178 GLU A N 1
ATOM 1368 C CA . GLU A 1 178 ? 0.345 6.897 15.712 1.00 93.69 178 GLU A CA 1
ATOM 1369 C C . GLU A 1 178 ? -1.061 6.943 16.313 1.00 93.69 178 GLU A C 1
ATOM 1371 O O . GLU A 1 178 ? -1.284 6.415 17.402 1.00 93.69 178 GLU A O 1
ATOM 1376 N N . GLY A 1 179 ? -2.042 7.469 15.573 1.00 97.38 179 GLY A N 1
ATOM 1377 C CA . GLY A 1 179 ? -3.442 7.422 15.990 1.00 97.38 179 GLY A CA 1
ATOM 1378 C C . GLY A 1 179 ? -3.956 5.990 16.182 1.00 97.38 179 GLY A C 1
ATOM 1379 O O . GLY A 1 179 ? -4.615 5.693 17.176 1.00 97.38 179 GLY A O 1
ATOM 1380 N N . PHE A 1 180 ? -3.584 5.072 15.288 1.00 98.19 180 PHE A N 1
ATOM 1381 C CA . PHE A 1 180 ? -3.969 3.659 15.390 1.00 98.19 180 PHE A CA 1
ATOM 1382 C C . PHE A 1 180 ? -3.202 2.881 16.467 1.00 98.19 180 PHE A C 1
ATOM 1384 O O . PHE A 1 180 ? -3.773 1.983 17.086 1.00 98.19 180 PHE A O 1
ATOM 1391 N N . ARG A 1 181 ? -1.951 3.257 16.757 1.00 96.06 181 ARG A N 1
ATOM 1392 C CA . ARG A 1 181 ? -1.227 2.768 17.941 1.00 96.06 181 ARG A CA 1
ATOM 1393 C C . ARG A 1 181 ? -1.920 3.203 19.234 1.00 96.06 181 ARG A C 1
ATOM 1395 O O . ARG A 1 181 ? -2.122 2.380 20.123 1.00 96.06 181 ARG A O 1
ATOM 1402 N N . LEU A 1 182 ? -2.357 4.462 19.329 1.00 97.81 182 LEU A N 1
ATOM 1403 C CA . LEU A 1 182 ? -3.148 4.914 20.479 1.00 97.81 182 LEU A CA 1
ATOM 1404 C C . LEU A 1 182 ? -4.472 4.155 20.599 1.00 97.81 182 LEU A C 1
ATOM 1406 O O . LEU A 1 182 ? -4.844 3.800 21.711 1.00 97.81 182 LEU A O 1
ATOM 1410 N N . LEU A 1 183 ? -5.155 3.847 19.491 1.00 98.69 183 LEU A N 1
ATOM 1411 C CA . LEU A 1 183 ? -6.365 3.014 19.528 1.00 98.69 183 LEU A CA 1
ATOM 1412 C C . LEU A 1 183 ? -6.091 1.613 20.089 1.00 98.69 183 LEU A C 1
ATOM 1414 O O . LEU A 1 183 ? -6.875 1.133 20.905 1.00 98.69 183 LEU A O 1
ATOM 1418 N N . ALA A 1 184 ? -4.972 0.977 19.725 1.00 98.00 184 ALA A N 1
ATOM 1419 C CA . ALA A 1 184 ? -4.575 -0.291 20.337 1.00 98.00 184 ALA A CA 1
ATOM 1420 C C . ALA A 1 184 ? -4.355 -0.147 21.854 1.00 98.00 184 ALA A C 1
ATOM 1422 O O . ALA A 1 184 ? -4.837 -0.976 22.622 1.00 98.00 184 ALA A O 1
ATOM 1423 N N . ALA A 1 185 ? -3.711 0.935 22.306 1.00 97.94 185 ALA A N 1
ATOM 1424 C CA . ALA A 1 185 ? -3.524 1.203 23.734 1.00 97.94 185 ALA A CA 1
ATOM 1425 C C . ALA A 1 185 ? -4.858 1.480 24.454 1.00 97.94 185 ALA A C 1
ATOM 1427 O O . ALA A 1 185 ? -5.066 0.990 25.562 1.00 97.94 185 ALA A O 1
ATOM 1428 N N . VAL A 1 186 ? -5.790 2.202 23.822 1.00 98.50 186 VAL A N 1
ATOM 1429 C CA . VAL A 1 186 ? -7.150 2.429 24.342 1.00 98.50 186 VAL A CA 1
ATOM 1430 C C . VAL A 1 186 ? -7.892 1.108 24.514 1.00 98.50 186 VAL A C 1
ATOM 1432 O O . VAL A 1 186 ? -8.483 0.892 25.570 1.00 98.50 186 VAL A O 1
ATOM 1435 N N . VAL A 1 187 ? -7.835 0.213 23.521 1.00 98.31 187 VAL A N 1
ATOM 1436 C CA . VAL A 1 187 ? -8.434 -1.129 23.612 1.00 98.31 187 VAL A CA 1
ATOM 1437 C C . VAL A 1 187 ? -7.901 -1.862 24.841 1.00 98.31 187 VAL A C 1
ATOM 1439 O O . VAL A 1 187 ? -8.690 -2.429 25.597 1.00 98.31 187 VAL A O 1
ATOM 1442 N N . GLU A 1 188 ? -6.594 -1.805 25.098 1.00 97.50 188 GLU A N 1
ATOM 1443 C CA . GLU A 1 188 ? -6.011 -2.457 26.272 1.00 97.50 188 GLU A CA 1
ATOM 1444 C C . GLU A 1 188 ? -6.441 -1.835 27.597 1.00 97.50 188 GLU A C 1
ATOM 1446 O O . GLU A 1 188 ? -6.815 -2.549 28.529 1.00 97.50 188 GLU A O 1
ATOM 1451 N N . VAL A 1 189 ? -6.402 -0.506 27.690 1.00 97.81 189 VAL A N 1
ATOM 1452 C CA . VAL A 1 189 ? -6.780 0.222 28.907 1.00 97.81 189 VAL A CA 1
ATOM 1453 C C . VAL A 1 189 ? -8.256 -0.001 29.230 1.00 97.81 189 VAL A C 1
ATOM 1455 O O . VAL A 1 189 ? -8.603 -0.269 30.381 1.00 97.81 189 VAL A O 1
ATOM 1458 N N . ALA A 1 190 ? -9.124 0.073 28.221 1.00 97.94 190 ALA A N 1
ATOM 1459 C CA . ALA A 1 190 ? -10.566 -0.046 28.391 1.00 97.94 190 ALA A CA 1
ATOM 1460 C C . ALA A 1 190 ? -11.000 -1.481 28.728 1.00 97.94 190 ALA A C 1
ATOM 1462 O O . ALA A 1 190 ? -11.837 -1.679 29.607 1.00 97.94 190 ALA A O 1
ATOM 1463 N N . SER A 1 191 ? -10.415 -2.481 28.061 1.00 96.62 191 SER A N 1
ATOM 1464 C CA . SER A 1 191 ? -10.794 -3.892 28.233 1.00 96.62 191 SER A CA 1
ATOM 1465 C C . SER A 1 191 ? -10.028 -4.620 29.340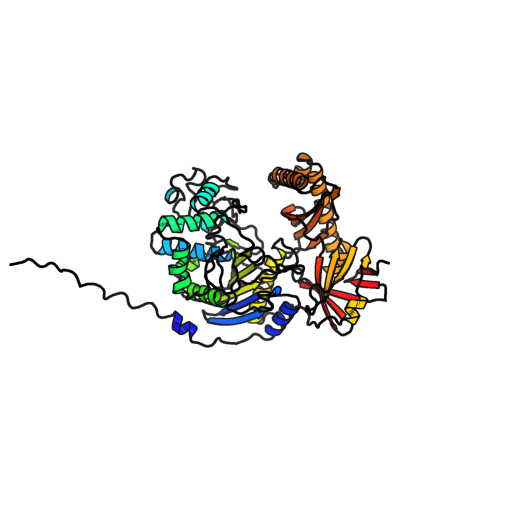 1.00 96.62 191 SER A C 1
ATOM 1467 O O . SER A 1 191 ? -10.453 -5.690 29.775 1.00 96.62 191 SER A O 1
ATOM 1469 N N . LYS A 1 192 ? -8.886 -4.075 29.788 1.00 96.12 192 LYS A N 1
ATOM 1470 C CA . LYS A 1 192 ? -7.910 -4.744 30.673 1.00 96.12 192 LYS A CA 1
ATOM 1471 C C . LYS A 1 192 ? -7.360 -6.064 30.105 1.00 96.12 192 LYS A C 1
ATOM 1473 O O . LYS A 1 192 ? -6.822 -6.881 30.851 1.00 96.12 192 LYS A O 1
ATOM 1478 N N . ARG A 1 193 ? -7.488 -6.273 28.793 1.00 95.62 193 ARG A N 1
ATOM 1479 C CA . ARG A 1 193 ? -6.925 -7.388 28.016 1.00 95.62 193 ARG A CA 1
ATOM 1480 C C . ARG A 1 193 ? -5.860 -6.826 27.077 1.00 95.62 193 ARG A C 1
ATOM 1482 O O . ARG A 1 193 ? -5.905 -5.649 26.746 1.00 95.62 193 ARG A O 1
ATOM 1489 N N . SER A 1 194 ? -4.898 -7.635 26.638 1.00 95.06 194 SER A N 1
ATOM 1490 C CA . SER A 1 194 ? -3.955 -7.161 25.616 1.00 95.06 194 SER A CA 1
ATOM 1491 C C . SER A 1 194 ? -4.661 -6.973 24.270 1.00 95.06 194 SER A C 1
ATOM 1493 O O . SER A 1 194 ? -5.638 -7.665 23.970 1.00 95.06 194 SER A O 1
ATOM 1495 N N . PHE A 1 195 ? -4.141 -6.082 23.426 1.00 95.81 195 PHE A N 1
ATOM 1496 C CA . PHE A 1 195 ? -4.717 -5.810 22.108 1.00 95.81 195 PHE A CA 1
ATOM 1497 C C . PHE A 1 195 ? -4.741 -7.085 21.260 1.00 95.81 195 PHE A C 1
ATOM 1499 O O . PHE A 1 195 ? -5.757 -7.424 20.656 1.00 95.81 195 PHE A O 1
ATOM 1506 N N . ARG A 1 196 ? -3.642 -7.851 21.301 1.00 94.69 196 ARG A N 1
ATOM 1507 C CA . ARG A 1 196 ? -3.538 -9.148 20.623 1.00 94.69 196 ARG A CA 1
ATOM 1508 C C . ARG A 1 196 ? -4.594 -10.144 21.106 1.00 94.69 196 ARG A C 1
ATOM 1510 O O . ARG A 1 196 ? -5.152 -10.845 20.276 1.00 94.69 196 ARG A O 1
ATOM 1517 N N . ALA A 1 197 ? -4.891 -10.199 22.410 1.00 95.50 197 ALA A N 1
ATOM 1518 C CA . ALA A 1 197 ? -5.924 -11.094 22.940 1.00 95.50 197 ALA A CA 1
ATOM 1519 C C . ALA A 1 197 ? -7.327 -10.695 22.465 1.00 95.50 197 ALA A C 1
ATOM 1521 O O . ALA A 1 197 ? -8.098 -11.559 22.068 1.00 95.50 197 ALA A O 1
ATOM 1522 N N . ILE A 1 198 ? -7.638 -9.394 22.439 1.00 96.94 198 ILE A N 1
ATOM 1523 C CA . ILE A 1 198 ? -8.912 -8.886 21.905 1.00 96.94 198 ILE A CA 1
ATOM 1524 C C . ILE A 1 198 ? -9.073 -9.268 20.431 1.00 96.94 198 ILE A C 1
ATOM 1526 O O . ILE A 1 198 ? -10.109 -9.794 20.041 1.00 96.94 198 ILE A O 1
ATOM 1530 N N . VAL A 1 199 ? -8.050 -9.050 19.605 1.00 97.69 199 VAL A N 1
ATOM 1531 C CA . VAL A 1 199 ? -8.115 -9.413 18.182 1.00 97.69 199 VAL A CA 1
ATOM 1532 C C . VAL A 1 199 ? -8.187 -10.935 17.993 1.00 97.69 199 VAL A C 1
ATOM 1534 O O . VAL A 1 199 ? -8.992 -11.400 17.187 1.00 97.69 199 VAL A O 1
ATOM 1537 N N . ASP A 1 200 ? -7.407 -11.719 18.744 1.00 95.94 200 ASP A N 1
ATOM 1538 C CA . ASP A 1 200 ? -7.445 -13.188 18.686 1.00 95.94 200 ASP A CA 1
ATOM 1539 C C . ASP A 1 200 ? -8.849 -13.723 19.051 1.00 95.94 200 ASP A C 1
ATOM 1541 O O . ASP A 1 200 ? -9.395 -14.570 18.341 1.00 95.94 200 ASP A O 1
ATOM 1545 N N . GLU A 1 201 ? -9.451 -13.235 20.140 1.00 96.44 201 GLU A N 1
ATOM 1546 C CA . GLU A 1 201 ? -10.702 -13.761 20.715 1.00 96.44 201 GLU A CA 1
ATOM 1547 C C . GLU A 1 201 ? -11.966 -13.213 20.040 1.00 96.44 201 GLU A C 1
ATOM 1549 O O . GLU A 1 201 ? -12.914 -13.969 19.837 1.00 96.44 201 GLU A O 1
ATOM 1554 N N . GLU A 1 202 ? -11.985 -11.931 19.667 1.00 96.50 202 GLU A N 1
ATOM 1555 C CA . GLU A 1 202 ? -13.178 -11.261 19.122 1.00 96.50 202 GLU A CA 1
ATOM 1556 C C . GLU A 1 202 ? -13.186 -11.196 17.589 1.00 96.50 202 GLU A C 1
ATOM 1558 O O . GLU A 1 202 ? -14.218 -10.887 16.993 1.00 96.50 202 GLU A O 1
ATOM 1563 N N . ILE A 1 203 ? -12.049 -11.452 16.927 1.00 98.19 203 ILE A N 1
ATOM 1564 C CA . ILE A 1 203 ? -11.933 -11.326 15.466 1.00 98.19 203 ILE A CA 1
ATOM 1565 C C . ILE A 1 203 ? -11.405 -12.608 14.829 1.00 98.19 203 ILE A C 1
ATOM 1567 O O . ILE A 1 203 ? -12.118 -13.225 14.037 1.00 98.19 203 ILE A O 1
ATOM 1571 N N . PHE A 1 204 ? -10.188 -13.049 15.164 1.00 98.00 204 PHE A N 1
ATOM 1572 C CA . PHE A 1 204 ? -9.601 -14.221 14.510 1.00 98.00 204 PHE A CA 1
ATOM 1573 C C . PHE A 1 204 ? -10.373 -15.498 14.827 1.00 98.00 204 PHE A C 1
ATOM 1575 O O . PHE A 1 204 ? -10.692 -16.256 13.912 1.00 98.00 204 PHE A O 1
ATOM 1582 N N . THR A 1 205 ? -10.705 -15.737 16.095 1.00 97.31 205 THR A N 1
ATOM 1583 C CA . THR A 1 205 ? -11.411 -16.954 16.515 1.00 97.31 205 THR A CA 1
ATOM 1584 C C . THR A 1 205 ? -12.817 -17.040 15.911 1.00 97.31 205 THR A C 1
ATOM 1586 O O . THR A 1 205 ? -13.105 -18.061 15.280 1.00 97.31 205 THR A O 1
ATOM 1589 N N . PRO A 1 206 ? -13.674 -16.000 15.988 1.00 96.31 206 PRO A N 1
ATOM 1590 C CA . PRO A 1 206 ? -15.006 -16.041 15.387 1.00 96.31 206 PRO A CA 1
ATOM 1591 C C . PRO A 1 206 ? -14.967 -16.153 13.862 1.00 96.31 206 PRO A C 1
ATOM 1593 O O . PRO A 1 206 ? -15.830 -16.803 13.283 1.00 96.31 206 PRO A O 1
ATOM 1596 N N . ALA A 1 207 ? -13.957 -15.578 13.203 1.00 97.44 207 ALA A N 1
ATOM 1597 C CA . ALA A 1 207 ? -13.774 -15.716 11.759 1.00 97.44 207 ALA A CA 1
ATOM 1598 C C . ALA A 1 207 ? -13.077 -17.032 11.349 1.00 97.44 207 ALA A C 1
ATOM 1600 O O . ALA A 1 207 ? -13.024 -17.358 10.165 1.00 97.44 207 ALA A O 1
ATOM 1601 N N . GLY A 1 208 ? -12.531 -17.813 12.286 1.00 97.00 208 GLY A N 1
ATOM 1602 C CA . GLY A 1 208 ? -11.773 -19.033 11.985 1.00 97.00 208 GLY A CA 1
ATOM 1603 C C . GLY A 1 208 ? -10.391 -18.780 11.362 1.00 97.00 208 GLY A C 1
ATOM 1604 O O . GLY A 1 208 ? -9.888 -19.615 10.602 1.00 97.00 208 GLY A O 1
ATOM 1605 N N . MET A 1 209 ? -9.766 -17.641 11.657 1.00 96.81 209 MET A N 1
ATOM 1606 C CA . MET A 1 209 ? -8.466 -17.202 11.133 1.00 96.81 209 MET A CA 1
ATOM 1607 C C . MET A 1 209 ? -7.283 -17.800 11.915 1.00 96.81 209 MET A C 1
ATOM 1609 O O . MET A 1 209 ? -6.485 -17.096 12.531 1.00 96.81 209 MET A O 1
ATOM 1613 N N . ALA A 1 210 ? -7.180 -19.129 11.922 1.00 93.81 210 ALA A N 1
ATOM 1614 C CA . ALA A 1 210 ? -6.192 -19.863 12.721 1.00 93.81 210 ALA A CA 1
ATOM 1615 C C . ALA A 1 210 ? -4.726 -19.696 12.259 1.00 93.81 210 ALA A C 1
ATOM 1617 O O . ALA A 1 210 ? -3.810 -20.106 12.969 1.00 93.81 210 ALA A O 1
ATOM 1618 N N . ASN A 1 211 ? -4.497 -19.119 11.078 1.00 93.12 211 ASN A N 1
ATOM 1619 C CA . ASN A 1 211 ? -3.184 -18.829 10.496 1.00 93.12 211 ASN A CA 1
ATOM 1620 C C . ASN A 1 211 ? -2.928 -17.313 10.463 1.00 93.12 211 ASN A C 1
ATOM 1622 O O . ASN A 1 211 ? -2.274 -16.810 9.551 1.00 93.12 211 ASN A O 1
ATOM 1626 N N . SER A 1 212 ? -3.499 -16.572 11.411 1.00 94.62 212 SER A N 1
ATOM 1627 C CA . SER A 1 212 ? -3.287 -15.137 11.571 1.00 94.62 212 SER A CA 1
ATOM 1628 C C . SER A 1 212 ? -2.693 -14.843 12.942 1.00 94.62 212 SER A C 1
ATOM 1630 O O . SER A 1 212 ? -2.838 -15.613 13.890 1.00 94.62 212 SER A O 1
ATOM 1632 N N . GLY A 1 213 ? -1.937 -13.756 13.030 1.00 92.12 213 GLY A N 1
ATOM 1633 C CA . GLY A 1 213 ? -1.213 -13.387 14.237 1.00 92.12 213 GLY A CA 1
ATOM 1634 C C . GLY A 1 213 ? -0.425 -12.101 14.048 1.00 92.12 213 GLY A C 1
ATOM 1635 O O . GLY A 1 213 ? -0.668 -11.336 13.120 1.00 92.12 213 GLY A O 1
ATOM 1636 N N . PHE A 1 214 ? 0.556 -11.873 14.916 1.00 88.75 214 PHE A N 1
ATOM 1637 C CA . PHE A 1 214 ? 1.271 -10.601 14.993 1.00 88.75 214 PHE A CA 1
ATOM 1638 C C . PHE A 1 214 ? 2.766 -10.804 14.814 1.00 88.75 214 PHE A C 1
ATOM 1640 O O . PHE A 1 214 ? 3.354 -11.692 15.428 1.00 88.75 214 PHE A O 1
ATOM 1647 N N . ALA A 1 215 ? 3.394 -9.965 14.002 1.00 81.62 215 ALA A N 1
ATOM 1648 C CA . ALA A 1 215 ? 4.843 -9.852 13.963 1.00 81.62 215 ALA A CA 1
ATOM 1649 C C . ALA A 1 215 ? 5.366 -8.962 15.116 1.00 81.62 215 ALA A C 1
ATOM 1651 O O . ALA A 1 215 ? 4.657 -8.048 15.546 1.00 81.62 215 ALA A O 1
ATOM 1652 N N . PRO A 1 216 ? 6.603 -9.195 15.606 1.00 71.88 216 PRO A N 1
ATOM 1653 C CA . PRO A 1 216 ? 7.571 -10.196 15.129 1.00 71.88 216 PRO A CA 1
ATOM 1654 C C . PRO A 1 216 ? 7.322 -11.624 15.653 1.00 71.88 216 PRO A C 1
ATOM 1656 O O . PRO A 1 216 ? 7.900 -12.572 15.120 1.00 71.88 216 PRO A O 1
ATOM 1659 N N . ASP A 1 217 ? 6.438 -11.793 16.639 1.00 74.62 217 ASP A N 1
ATOM 1660 C CA . ASP A 1 217 ? 6.200 -13.055 17.363 1.00 74.62 217 ASP A CA 1
ATOM 1661 C C . ASP A 1 217 ? 5.226 -14.009 16.649 1.00 74.62 217 ASP A C 1
ATOM 1663 O O . ASP A 1 217 ? 4.465 -14.745 17.287 1.00 74.62 217 ASP A O 1
ATOM 1667 N N . TYR A 1 218 ? 5.209 -13.987 15.314 1.00 76.94 218 TYR A N 1
ATOM 1668 C CA . TYR A 1 218 ? 4.214 -14.716 14.537 1.00 76.94 218 TYR A CA 1
ATOM 1669 C C . TYR A 1 218 ? 4.334 -16.228 14.787 1.00 76.94 218 TYR A C 1
ATOM 1671 O O . TYR A 1 218 ? 5.399 -16.829 14.631 1.00 76.94 218 TYR A O 1
ATOM 1679 N N . ARG A 1 219 ? 3.219 -16.837 15.209 1.00 60.12 219 ARG A N 1
ATOM 1680 C CA . ARG A 1 219 ? 3.160 -18.091 15.984 1.00 60.12 219 ARG A CA 1
ATOM 1681 C C . ARG A 1 219 ? 3.372 -19.394 15.190 1.00 60.12 219 ARG A C 1
ATOM 1683 O O . ARG A 1 219 ? 2.851 -20.432 15.586 1.00 60.12 219 ARG A O 1
ATOM 1690 N N . THR A 1 220 ? 4.134 -19.416 14.095 1.00 59.06 220 THR A N 1
ATOM 1691 C CA . THR A 1 220 ? 4.307 -20.659 13.308 1.00 59.06 220 THR A CA 1
ATOM 1692 C C . THR A 1 220 ? 5.746 -20.934 12.871 1.00 59.06 220 THR A C 1
ATOM 1694 O O . THR A 1 220 ? 6.581 -20.039 12.781 1.00 59.06 220 THR A O 1
ATOM 1697 N N . ARG A 1 221 ? 6.032 -22.211 12.570 1.00 52.09 221 ARG A N 1
ATOM 1698 C CA . ARG A 1 221 ? 7.252 -22.650 11.864 1.00 52.09 221 ARG A CA 1
ATOM 1699 C C . ARG A 1 221 ? 7.222 -22.319 10.364 1.00 52.09 221 ARG A C 1
ATOM 1701 O O . ARG A 1 221 ? 8.204 -22.588 9.680 1.00 52.09 221 ARG A O 1
ATOM 1708 N N . ALA A 1 222 ? 6.098 -21.816 9.847 1.00 60.25 222 ALA A N 1
ATOM 1709 C CA . ALA A 1 222 ? 5.951 -21.521 8.432 1.00 60.25 222 ALA A CA 1
ATOM 1710 C C . ALA A 1 222 ? 6.791 -20.295 8.064 1.00 60.25 222 ALA A C 1
ATOM 1712 O O . ALA A 1 222 ? 6.801 -19.285 8.770 1.00 60.25 222 ALA A O 1
ATOM 1713 N N . THR A 1 223 ? 7.498 -20.391 6.943 1.00 69.44 223 THR A N 1
ATOM 1714 C CA . THR A 1 223 ? 8.259 -19.277 6.388 1.00 69.44 223 THR A CA 1
ATOM 1715 C C . THR A 1 223 ? 7.279 -18.200 5.934 1.00 69.44 223 THR A C 1
ATOM 1717 O O . THR A 1 223 ? 6.544 -18.403 4.968 1.00 69.44 223 THR A O 1
ATOM 1720 N N . ILE A 1 224 ? 7.250 -17.072 6.652 1.00 80.88 224 ILE A N 1
ATOM 1721 C CA . ILE A 1 224 ? 6.586 -15.851 6.179 1.00 80.88 224 ILE A CA 1
ATOM 1722 C C . ILE A 1 224 ? 7.200 -15.509 4.822 1.00 80.88 224 ILE A C 1
ATOM 1724 O O . ILE A 1 224 ? 8.427 -15.558 4.685 1.00 80.88 224 ILE A O 1
ATOM 1728 N N . ALA A 1 225 ? 6.356 -15.198 3.839 1.00 83.12 225 ALA A N 1
ATOM 1729 C CA . ALA A 1 225 ? 6.797 -14.795 2.517 1.00 83.12 225 ALA A CA 1
ATOM 1730 C C . ALA A 1 225 ? 7.843 -13.688 2.636 1.00 83.12 225 ALA A C 1
ATOM 1732 O O . ALA A 1 225 ? 7.724 -12.792 3.462 1.00 83.12 225 ALA A O 1
ATOM 1733 N N . ARG A 1 226 ? 8.899 -13.772 1.845 1.00 78.75 226 ARG A N 1
ATOM 1734 C CA . ARG A 1 226 ? 9.997 -12.827 1.853 1.00 78.75 226 ARG A CA 1
ATOM 1735 C C . ARG A 1 226 ? 9.784 -11.850 0.709 1.00 78.75 226 ARG A C 1
ATOM 1737 O O . ARG A 1 226 ? 9.658 -12.270 -0.441 1.00 78.75 226 ARG A O 1
ATOM 1744 N N . GLY A 1 227 ? 9.783 -10.562 1.043 1.00 72.25 227 GLY A N 1
ATOM 1745 C CA . GLY A 1 227 ? 9.854 -9.501 0.051 1.00 72.25 227 GLY A CA 1
ATOM 1746 C C . GLY A 1 227 ? 11.010 -9.736 -0.917 1.00 72.25 227 GLY A C 1
ATOM 1747 O O . GLY A 1 227 ? 12.078 -10.208 -0.521 1.00 72.25 227 GLY A O 1
ATOM 1748 N N . CYS A 1 228 ? 10.833 -9.416 -2.185 1.00 64.31 228 CYS A N 1
ATOM 1749 C CA . CYS A 1 228 ? 11.921 -9.393 -3.149 1.00 64.31 228 CYS A CA 1
ATOM 1750 C C . CYS A 1 228 ? 11.804 -8.158 -4.028 1.00 64.31 228 CYS A C 1
ATOM 1752 O O . CYS A 1 228 ? 10.702 -7.793 -4.430 1.00 64.31 228 CYS A O 1
ATOM 1754 N N . ASN A 1 229 ? 12.946 -7.582 -4.382 1.00 63.16 229 ASN A N 1
ATOM 1755 C CA . ASN A 1 229 ? 13.044 -6.703 -5.535 1.00 63.16 229 ASN A CA 1
ATOM 1756 C C . ASN A 1 229 ? 13.906 -7.382 -6.612 1.00 63.16 229 ASN A C 1
ATOM 1758 O O . ASN A 1 229 ? 14.422 -8.486 -6.418 1.00 63.16 229 ASN A O 1
ATOM 1762 N N . GLU A 1 230 ? 14.037 -6.742 -7.769 1.00 54.62 230 GLU A N 1
ATOM 1763 C CA . GLU A 1 230 ? 14.735 -7.300 -8.939 1.00 54.62 230 GLU A CA 1
ATOM 1764 C C . GLU A 1 230 ? 16.201 -7.654 -8.659 1.00 54.62 230 GLU A C 1
ATOM 1766 O O . GLU A 1 230 ? 16.762 -8.551 -9.282 1.00 54.62 230 GLU A O 1
ATOM 1771 N N . TRP A 1 231 ? 16.821 -6.956 -7.707 1.00 47.50 231 TRP A N 1
ATOM 1772 C CA . TRP A 1 231 ? 18.249 -7.040 -7.424 1.00 47.50 231 TRP A CA 1
ATOM 1773 C C . TRP A 1 231 ? 18.585 -8.024 -6.306 1.00 47.50 231 TRP A C 1
ATOM 1775 O O . TRP A 1 231 ? 19.694 -8.561 -6.272 1.00 47.50 231 TRP A O 1
ATOM 1785 N N . LYS A 1 232 ? 17.663 -8.245 -5.361 1.00 48.47 232 LYS A N 1
ATOM 1786 C CA . LYS A 1 232 ? 17.891 -9.098 -4.191 1.00 48.47 232 LYS A CA 1
ATOM 1787 C C . LYS A 1 232 ? 16.585 -9.559 -3.546 1.00 48.47 232 LYS A C 1
ATOM 1789 O O . LYS A 1 232 ? 15.567 -8.870 -3.543 1.00 48.47 232 LYS A O 1
ATOM 1794 N N . ALA A 1 233 ? 16.657 -10.713 -2.883 1.00 52.22 233 ALA A N 1
ATOM 1795 C CA . ALA A 1 233 ? 15.699 -11.022 -1.831 1.00 52.22 233 ALA A CA 1
ATOM 1796 C C . ALA A 1 233 ? 15.837 -9.954 -0.737 1.00 52.22 233 ALA A C 1
ATOM 1798 O O . ALA A 1 233 ? 16.942 -9.702 -0.247 1.00 52.22 233 ALA A O 1
ATOM 1799 N N . LEU A 1 234 ? 14.731 -9.319 -0.371 1.00 56.81 234 LEU A N 1
ATOM 1800 C CA . LEU A 1 234 ? 14.710 -8.375 0.730 1.00 56.81 234 LEU A CA 1
ATOM 1801 C C . LEU A 1 234 ? 14.672 -9.131 2.054 1.00 56.81 234 LEU A C 1
ATOM 1803 O O . LEU A 1 234 ? 14.431 -10.345 2.134 1.00 56.81 234 LEU A O 1
ATOM 1807 N N . ALA A 1 235 ? 14.992 -8.405 3.116 1.00 49.72 235 ALA A N 1
ATOM 1808 C CA . ALA A 1 235 ? 14.841 -8.930 4.453 1.00 49.72 235 ALA A CA 1
ATOM 1809 C C . ALA A 1 235 ? 13.350 -9.252 4.679 1.00 49.72 235 ALA A C 1
ATOM 1811 O O . ALA A 1 235 ? 12.478 -8.472 4.301 1.00 49.72 235 ALA A O 1
ATOM 1812 N N . SER A 1 236 ? 13.029 -10.411 5.256 1.00 52.47 236 SER A N 1
ATOM 1813 C CA . SER A 1 236 ? 11.638 -10.699 5.641 1.00 52.47 236 SER A CA 1
ATOM 1814 C C . SER A 1 236 ? 11.162 -9.654 6.660 1.00 52.47 236 SER A C 1
ATOM 1816 O O . SER A 1 236 ? 11.978 -9.120 7.398 1.00 52.47 236 SER A O 1
ATOM 1818 N N . PHE A 1 237 ? 9.857 -9.392 6.785 1.00 52.28 237 PHE A N 1
ATOM 1819 C CA . PHE A 1 237 ? 9.310 -8.506 7.844 1.00 52.28 237 PHE A CA 1
ATOM 1820 C C . PHE A 1 237 ? 9.873 -8.812 9.248 1.00 52.28 237 PHE A C 1
ATOM 1822 O O . PHE A 1 237 ? 10.048 -7.922 10.071 1.00 52.28 237 PHE A O 1
ATOM 1829 N N . ARG A 1 238 ? 10.182 -10.090 9.518 1.00 48.81 238 ARG A N 1
ATOM 1830 C CA . ARG A 1 238 ? 10.799 -10.548 10.772 1.00 48.81 238 ARG A CA 1
ATOM 1831 C C . ARG A 1 238 ? 12.222 -9.999 10.975 1.00 48.81 238 ARG A C 1
ATOM 1833 O O . ARG A 1 238 ? 12.654 -9.824 12.110 1.00 48.81 238 ARG A O 1
ATOM 1840 N N . GLU A 1 239 ? 12.931 -9.738 9.883 1.00 45.00 239 GLU A N 1
ATOM 1841 C CA . GLU A 1 239 ? 14.262 -9.124 9.818 1.00 45.00 239 GLU A CA 1
ATOM 1842 C C . GLU A 1 239 ? 14.179 -7.591 9.655 1.00 45.00 239 GLU A C 1
ATOM 1844 O O . GLU A 1 239 ? 15.025 -6.882 10.192 1.00 45.00 239 GLU A O 1
ATOM 1849 N N . ALA A 1 240 ? 13.139 -7.066 8.995 1.00 47.25 240 ALA A N 1
ATOM 1850 C CA . ALA A 1 240 ? 12.876 -5.634 8.795 1.00 47.25 240 ALA A CA 1
ATOM 1851 C C . ALA A 1 240 ? 12.245 -4.951 10.028 1.00 47.25 240 ALA A C 1
ATOM 1853 O O . ALA A 1 240 ? 11.400 -4.071 9.890 1.00 47.25 240 ALA A O 1
ATOM 1854 N N . GLN A 1 241 ? 12.632 -5.396 11.230 1.00 50.22 241 GLN A N 1
ATOM 1855 C CA . GLN A 1 241 ? 12.057 -5.011 12.519 1.00 50.22 241 GLN A CA 1
ATOM 1856 C C . GLN A 1 241 ? 11.674 -3.522 12.565 1.00 50.22 241 GLN A C 1
ATOM 1858 O O . GLN A 1 241 ? 12.532 -2.651 12.434 1.00 50.22 241 GLN A O 1
ATOM 1863 N N . ASN A 1 242 ? 10.391 -3.239 12.819 1.00 51.91 242 ASN A N 1
ATOM 1864 C CA . ASN A 1 242 ? 9.954 -1.975 13.407 1.00 51.91 242 ASN A CA 1
ATOM 1865 C C . ASN A 1 242 ? 9.707 -2.229 14.905 1.00 51.91 242 ASN A C 1
ATOM 1867 O O . ASN A 1 242 ? 8.591 -2.578 15.297 1.00 51.91 242 ASN A O 1
ATOM 1871 N N . PRO A 1 243 ? 10.753 -2.163 15.741 1.00 55.19 243 PRO A N 1
ATOM 1872 C CA . PRO A 1 243 ? 10.688 -2.573 17.138 1.00 55.19 243 PRO A CA 1
ATOM 1873 C C . PRO A 1 243 ? 9.906 -1.579 18.020 1.00 55.19 243 PRO A C 1
ATOM 1875 O O . PRO A 1 243 ? 9.528 -1.914 19.139 1.00 55.19 243 PRO A O 1
ATOM 1878 N N . GLY A 1 244 ? 9.552 -0.394 17.513 1.00 57.28 244 GLY A N 1
ATOM 1879 C CA . GLY A 1 244 ? 8.839 0.645 18.262 1.00 57.28 244 GLY A CA 1
ATOM 1880 C C . GLY A 1 244 ? 7.335 0.412 18.464 1.00 57.28 244 GLY A C 1
ATOM 1881 O O . GLY A 1 244 ? 6.561 1.300 18.118 1.00 57.28 244 GLY A O 1
ATOM 1882 N N . TRP A 1 245 ? 6.916 -0.755 18.972 1.00 77.00 245 TRP A N 1
ATOM 1883 C CA . TRP A 1 245 ? 5.517 -1.136 19.253 1.00 77.00 245 TRP A CA 1
ATOM 1884 C C . TRP A 1 245 ? 4.537 -0.760 18.121 1.00 77.00 245 TRP A C 1
ATOM 1886 O O . TRP A 1 245 ? 3.893 0.286 18.136 1.00 77.00 245 TRP A O 1
ATOM 1896 N N . TYR A 1 246 ? 4.442 -1.593 17.079 1.00 82.44 246 TYR A N 1
ATOM 1897 C CA . TYR A 1 246 ? 3.627 -1.315 15.879 1.00 82.44 246 TYR A CA 1
ATOM 1898 C C . TYR A 1 246 ? 2.203 -1.900 15.927 1.00 82.44 246 TYR A C 1
ATOM 1900 O O . TYR A 1 246 ? 1.560 -2.064 14.885 1.00 82.44 246 TYR A O 1
ATOM 1908 N N . GLU A 1 247 ? 1.721 -2.221 17.134 1.00 88.75 247 GLU A N 1
ATOM 1909 C CA . GLU A 1 247 ? 0.367 -2.731 17.365 1.00 88.75 247 GLU A CA 1
ATOM 1910 C C . GLU A 1 247 ? -0.691 -1.772 16.817 1.00 88.75 247 GLU A C 1
ATOM 1912 O O . GLU A 1 247 ? -0.546 -0.549 16.850 1.00 88.75 247 GLU A O 1
ATOM 1917 N N . GLY A 1 248 ? -1.754 -2.347 16.266 1.00 92.44 248 GLY A N 1
ATOM 1918 C CA . GLY A 1 248 ? -2.903 -1.623 15.731 1.00 92.44 248 GLY A CA 1
ATOM 1919 C C . GLY A 1 248 ? -2.677 -0.895 14.402 1.00 92.44 248 GLY A C 1
ATOM 1920 O O . GLY A 1 248 ? -3.646 -0.608 13.695 1.00 92.44 248 GLY A O 1
ATOM 1921 N N . ALA A 1 249 ? -1.426 -0.627 14.021 1.00 91.94 249 ALA A N 1
ATOM 1922 C CA . ALA A 1 249 ? -1.101 0.148 12.828 1.00 91.94 249 ALA A CA 1
ATOM 1923 C C . ALA A 1 249 ? -0.745 -0.711 11.607 1.00 91.94 249 ALA A C 1
ATOM 1925 O O . ALA A 1 249 ? -1.159 -0.353 10.500 1.00 91.94 249 ALA A O 1
ATOM 1926 N N . GLY A 1 250 ? 0.009 -1.807 11.769 1.00 89.69 250 GLY A N 1
ATOM 1927 C CA . GLY A 1 250 ? 0.488 -2.557 10.601 1.00 89.69 250 GLY A CA 1
ATOM 1928 C C . GLY A 1 250 ? 1.241 -3.866 10.841 1.00 89.69 250 GLY A C 1
ATOM 1929 O O . GLY A 1 250 ? 2.009 -4.287 9.976 1.00 89.69 250 GLY A O 1
ATOM 1930 N N . ASN A 1 251 ? 1.093 -4.496 12.004 1.00 88.62 251 ASN A N 1
ATOM 1931 C CA . ASN A 1 251 ? 1.886 -5.664 12.401 1.00 88.6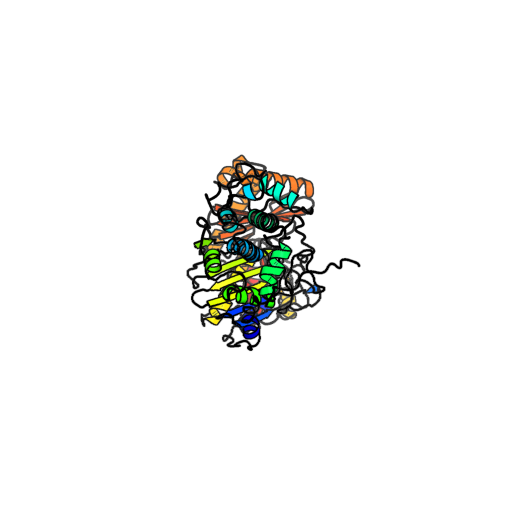2 251 ASN A CA 1
ATOM 1932 C C . ASN A 1 251 ? 1.170 -7.019 12.255 1.00 88.62 251 ASN A C 1
ATOM 1934 O O . ASN A 1 251 ? 1.779 -8.039 12.591 1.00 88.62 251 ASN A O 1
ATOM 1938 N N . ILE A 1 252 ? -0.070 -7.071 11.750 1.00 93.50 252 ILE A N 1
ATOM 1939 C CA . ILE A 1 252 ? -0.747 -8.354 11.517 1.00 93.50 252 ILE A CA 1
ATOM 1940 C C . ILE A 1 252 ? -0.085 -9.098 10.351 1.00 93.50 252 ILE A C 1
ATOM 1942 O O . ILE A 1 252 ? 0.190 -8.548 9.280 1.00 93.50 252 ILE A O 1
ATOM 1946 N N . VAL A 1 253 ? 0.154 -10.384 10.580 1.00 92.88 253 VAL A N 1
ATOM 1947 C CA . VAL A 1 253 ? 0.522 -11.379 9.578 1.00 92.88 253 VAL A CA 1
ATOM 1948 C C . VAL A 1 253 ? -0.675 -12.301 9.402 1.00 92.88 253 VAL A C 1
ATOM 1950 O O . VAL A 1 253 ? -1.255 -12.764 10.384 1.00 92.88 253 VAL A O 1
ATOM 1953 N N . SER A 1 254 ? -1.054 -12.547 8.157 1.00 95.44 254 SER A N 1
ATOM 1954 C CA . SER A 1 254 ? -2.203 -13.377 7.807 1.00 95.44 254 SER A CA 1
ATOM 1955 C C . SER A 1 254 ? -1.890 -14.235 6.581 1.00 95.44 254 SER A C 1
ATOM 1957 O O . SER A 1 254 ? -0.752 -14.282 6.114 1.00 95.44 254 SER A O 1
ATOM 1959 N N . THR A 1 255 ? -2.896 -14.930 6.066 1.00 95.25 255 THR A N 1
ATOM 1960 C CA . THR A 1 255 ? -2.837 -15.743 4.849 1.00 95.25 255 THR A CA 1
ATOM 1961 C C . THR A 1 255 ? -4.012 -15.374 3.949 1.00 95.25 255 THR A C 1
ATOM 1963 O O . THR A 1 255 ? -4.997 -14.805 4.420 1.00 95.25 255 THR A O 1
ATOM 1966 N N . ALA A 1 256 ? -3.954 -15.705 2.657 1.00 95.12 256 ALA A N 1
ATOM 1967 C CA . ALA A 1 256 ? -5.056 -15.389 1.745 1.00 95.12 256 ALA A CA 1
ATOM 1968 C C . ALA A 1 256 ? -6.362 -16.073 2.187 1.00 95.12 256 ALA A C 1
ATOM 1970 O O . ALA A 1 256 ? -7.413 -15.439 2.194 1.00 95.12 256 ALA A O 1
ATOM 1971 N N . VAL A 1 257 ? -6.277 -17.324 2.662 1.00 95.12 257 VAL A N 1
ATOM 1972 C CA . VAL A 1 257 ? -7.443 -18.056 3.183 1.00 95.12 257 VAL A CA 1
ATOM 1973 C C . VAL A 1 257 ? -8.029 -17.418 4.446 1.00 95.12 257 VAL A C 1
ATOM 1975 O O . VAL A 1 257 ? -9.242 -17.417 4.630 1.00 95.12 257 VAL A O 1
ATOM 1978 N N . ASP A 1 258 ? -7.202 -16.855 5.324 1.00 97.44 258 ASP A N 1
ATOM 1979 C CA . ASP A 1 258 ? -7.705 -16.193 6.526 1.00 97.44 258 ASP A CA 1
ATOM 1980 C C . ASP A 1 258 ? -8.260 -14.800 6.228 1.00 97.44 258 ASP A C 1
ATOM 1982 O O . ASP A 1 258 ? -9.255 -14.404 6.828 1.00 97.44 258 ASP A O 1
ATOM 1986 N N . MET A 1 259 ? -7.697 -14.080 5.260 1.00 98.31 259 MET A N 1
ATOM 1987 C CA . MET A 1 259 ? -8.279 -12.824 4.784 1.00 98.31 259 MET A CA 1
ATOM 1988 C C . MET A 1 259 ? -9.628 -13.048 4.080 1.00 98.31 259 MET A C 1
ATOM 1990 O O . MET A 1 259 ? -10.541 -12.243 4.251 1.00 98.31 259 MET A O 1
ATOM 1994 N N . GLU A 1 260 ? -9.801 -14.156 3.353 1.00 97.56 260 GLU A N 1
ATOM 1995 C CA . GLU A 1 260 ? -11.099 -14.572 2.795 1.00 97.56 260 GLU A CA 1
ATOM 1996 C C . GLU A 1 260 ? -12.133 -14.822 3.909 1.00 97.56 260 GLU A C 1
ATOM 1998 O O . GLU A 1 260 ? -13.286 -14.381 3.840 1.00 97.56 260 GLU A O 1
ATOM 2003 N N . ARG A 1 261 ? -11.705 -15.491 4.983 1.00 97.88 261 ARG A N 1
ATOM 2004 C CA . ARG A 1 261 ? -12.529 -15.725 6.173 1.00 97.88 261 ARG A CA 1
ATOM 2005 C C . ARG A 1 261 ? -12.882 -14.436 6.905 1.00 97.88 261 ARG A C 1
ATOM 2007 O O . ARG A 1 261 ? -14.037 -14.273 7.288 1.00 97.88 261 ARG A O 1
ATOM 2014 N N . TYR A 1 262 ? -11.924 -13.521 7.053 1.00 98.50 262 TYR A N 1
ATOM 2015 C CA . TYR A 1 262 ? -12.132 -12.209 7.666 1.00 98.50 262 TYR A CA 1
ATOM 2016 C C . TYR A 1 262 ? -13.278 -11.464 6.985 1.00 98.50 262 TYR A C 1
ATOM 2018 O O . TYR A 1 262 ? -14.237 -11.075 7.647 1.00 98.50 262 TYR A O 1
ATOM 2026 N N . VAL A 1 263 ? -13.222 -11.324 5.657 1.00 98.00 263 VAL A N 1
ATOM 2027 C CA . VAL A 1 263 ? -14.237 -10.566 4.911 1.00 98.00 263 VAL A CA 1
ATOM 2028 C C . VAL A 1 263 ? -15.597 -11.257 4.919 1.00 98.00 263 VAL A C 1
ATOM 2030 O O . VAL A 1 263 ? -16.625 -10.594 5.036 1.00 98.00 263 VAL A O 1
ATOM 2033 N N . THR A 1 264 ? -15.606 -12.592 4.876 1.00 96.81 264 THR A N 1
ATOM 2034 C CA . THR A 1 264 ? -16.835 -13.390 4.952 1.00 96.81 264 THR A CA 1
ATOM 2035 C C . THR A 1 264 ? -17.505 -13.235 6.318 1.00 96.81 264 THR A C 1
ATOM 2037 O O . THR A 1 264 ? -18.715 -13.026 6.396 1.00 96.81 264 THR A O 1
ATOM 2040 N N . ALA A 1 265 ? -16.728 -13.292 7.403 1.00 97.19 265 ALA A N 1
ATOM 2041 C CA . ALA A 1 265 ? -17.220 -13.104 8.765 1.00 97.19 265 ALA A CA 1
ATOM 2042 C C . ALA A 1 265 ? -17.667 -11.657 9.024 1.00 97.19 265 ALA A C 1
ATOM 2044 O O . ALA A 1 265 ? -18.674 -11.437 9.701 1.00 97.19 265 ALA A O 1
ATOM 2045 N N . LEU A 1 266 ? -16.956 -10.679 8.457 1.00 95.50 266 LEU A N 1
ATOM 2046 C CA . LEU A 1 266 ? -17.298 -9.264 8.550 1.00 95.50 266 LEU A CA 1
ATOM 2047 C C . LEU A 1 266 ? -18.643 -8.981 7.865 1.00 95.50 266 LEU A C 1
ATOM 2049 O O . LEU A 1 266 ? -19.543 -8.434 8.496 1.00 95.50 266 LEU A O 1
ATOM 2053 N N . GLU A 1 267 ? -18.820 -9.428 6.617 1.00 94.38 267 GLU A N 1
ATOM 2054 C CA . GLU A 1 267 ? -20.074 -9.274 5.861 1.00 94.38 267 GLU A CA 1
ATOM 2055 C C . GLU A 1 267 ? -21.251 -10.018 6.517 1.00 94.38 267 GLU A C 1
ATOM 2057 O O . GLU A 1 267 ? -22.386 -9.540 6.480 1.00 94.38 267 GLU A O 1
ATOM 2062 N N . ALA A 1 268 ? -20.991 -11.173 7.140 1.00 94.62 268 ALA A N 1
ATOM 2063 C CA . ALA A 1 268 ? -21.997 -11.958 7.857 1.00 94.62 268 ALA A CA 1
ATOM 2064 C C . ALA A 1 268 ? -22.391 -11.369 9.226 1.00 94.62 268 ALA A C 1
ATOM 2066 O O . ALA A 1 268 ? -23.293 -11.900 9.875 1.00 94.62 268 ALA A O 1
ATOM 2067 N N . GLY A 1 269 ? -21.724 -10.305 9.680 1.00 95.56 269 GLY A N 1
ATOM 2068 C CA . GLY A 1 269 ? -21.966 -9.691 10.983 1.00 95.56 269 GLY A CA 1
ATOM 2069 C C . GLY A 1 269 ? -21.455 -10.512 12.174 1.00 95.56 269 GLY A C 1
ATOM 2070 O O . GLY A 1 269 ? -21.925 -10.327 13.294 1.00 95.56 269 GLY A O 1
ATOM 2071 N N . ALA A 1 270 ? -20.533 -11.453 11.937 1.00 96.25 270 ALA A N 1
ATOM 2072 C CA . ALA A 1 270 ? -19.962 -12.320 12.972 1.00 96.25 270 ALA A CA 1
ATOM 2073 C C . ALA A 1 270 ? -18.855 -11.631 13.786 1.00 96.25 270 ALA A C 1
ATOM 2075 O O . ALA A 1 270 ? -18.552 -12.074 14.890 1.00 96.25 270 ALA A O 1
ATOM 2076 N N . ILE A 1 271 ? -18.259 -10.569 13.235 1.00 97.38 271 ILE A N 1
ATOM 2077 C CA . ILE A 1 271 ? -17.278 -9.728 13.927 1.00 97.38 271 ILE A CA 1
ATOM 2078 C C . ILE A 1 271 ? -18.021 -8.535 14.540 1.00 97.38 271 ILE A C 1
ATOM 2080 O O . ILE A 1 271 ? -18.255 -8.510 15.736 1.00 97.38 271 ILE A O 1
ATOM 2084 N N . VAL A 1 272 ? -18.486 -7.584 13.731 1.00 97.69 272 VAL A N 1
ATOM 2085 C CA . VAL A 1 272 ? -19.316 -6.449 14.181 1.00 97.69 272 VAL A CA 1
ATOM 2086 C C . VAL A 1 272 ? -20.717 -6.543 13.585 1.00 97.69 272 VAL A C 1
ATOM 2088 O O . VAL A 1 272 ? -20.897 -7.148 12.530 1.00 97.69 272 VAL A O 1
ATOM 2091 N N . ARG A 1 273 ? -21.718 -5.927 14.218 1.00 97.81 273 ARG A N 1
ATOM 2092 C CA . ARG A 1 273 ? -23.088 -5.865 13.688 1.00 97.81 273 ARG A CA 1
ATOM 2093 C C . ARG A 1 273 ? -23.119 -5.146 12.330 1.00 97.81 273 ARG A C 1
ATOM 2095 O O . ARG A 1 273 ? -22.321 -4.231 12.116 1.00 97.81 273 ARG A O 1
ATOM 2102 N N . PRO A 1 274 ? -24.083 -5.467 11.445 1.00 96.25 274 PRO A N 1
ATOM 2103 C CA . PRO A 1 274 ? -24.212 -4.806 10.143 1.00 96.25 274 PRO A CA 1
ATOM 2104 C C . PRO A 1 274 ? -24.252 -3.271 10.213 1.00 96.25 274 PRO A C 1
ATOM 2106 O O . PRO A 1 274 ? -23.601 -2.613 9.407 1.00 96.25 274 PRO A O 1
ATOM 2109 N N . ASP A 1 275 ? -24.938 -2.696 11.206 1.00 97.56 275 ASP A N 1
ATOM 2110 C CA . ASP A 1 275 ? -25.000 -1.237 11.383 1.00 97.56 275 ASP A CA 1
ATOM 2111 C C . ASP A 1 275 ? -23.641 -0.637 11.776 1.00 97.56 275 ASP A C 1
ATOM 2113 O O . ASP A 1 275 ? -23.262 0.427 11.285 1.00 97.56 275 ASP A O 1
ATOM 2117 N N . SER A 1 276 ? -22.869 -1.331 12.619 1.00 98.19 276 SER A N 1
ATOM 2118 C CA . SER A 1 276 ? -21.509 -0.920 12.985 1.00 98.19 276 SER A CA 1
ATOM 2119 C C . SER A 1 276 ? -20.563 -1.029 11.792 1.00 98.19 276 SER A C 1
ATOM 2121 O O . SER A 1 276 ? -19.730 -0.151 11.591 1.00 98.19 276 SER A O 1
ATOM 2123 N N . LEU A 1 277 ? -20.717 -2.064 10.959 1.00 97.81 277 LEU A N 1
ATOM 2124 C CA . LEU A 1 277 ? -19.962 -2.192 9.713 1.00 97.81 277 LEU A CA 1
ATOM 2125 C C . LEU A 1 277 ? -20.282 -1.048 8.741 1.00 97.81 277 LEU A C 1
ATOM 2127 O O . LEU A 1 277 ? -19.373 -0.460 8.158 1.00 97.81 277 LEU A O 1
ATOM 2131 N N . ALA A 1 278 ? -21.560 -0.688 8.603 1.00 97.25 278 ALA A N 1
ATOM 2132 C CA . ALA A 1 278 ? -21.969 0.462 7.802 1.00 97.25 278 ALA A CA 1
ATOM 2133 C C . ALA A 1 278 ? -21.362 1.771 8.338 1.00 97.25 278 ALA A C 1
ATOM 2135 O O . ALA A 1 278 ? -20.869 2.577 7.550 1.00 97.25 278 ALA A O 1
ATOM 2136 N N . GLN A 1 279 ? -21.314 1.957 9.664 1.00 97.88 279 GLN A N 1
ATOM 2137 C CA . GLN A 1 279 ? -20.614 3.092 10.278 1.00 97.88 279 GLN A CA 1
ATOM 2138 C C . GLN A 1 279 ? -19.109 3.074 10.006 1.00 97.88 279 GLN A C 1
ATOM 2140 O O . GLN A 1 279 ? -18.540 4.135 9.770 1.00 97.88 279 GLN A O 1
ATOM 2145 N N . MET A 1 280 ? -18.463 1.904 10.008 1.00 98.44 280 MET A N 1
ATOM 2146 C CA . MET A 1 280 ? -17.035 1.797 9.696 1.00 98.44 280 MET A CA 1
ATOM 2147 C C . MET A 1 280 ? -16.718 2.211 8.258 1.00 98.44 280 MET A C 1
ATOM 2149 O O . MET A 1 280 ? -15.662 2.788 8.011 1.00 98.44 280 MET A O 1
ATOM 2153 N N . PHE A 1 281 ? -17.617 1.928 7.316 1.00 97.75 281 PHE A N 1
ATOM 2154 C CA . PHE A 1 281 ? -17.438 2.280 5.907 1.00 97.75 281 PHE A CA 1
ATOM 2155 C C . PHE A 1 281 ? -17.801 3.731 5.587 1.00 97.75 281 PHE A C 1
ATOM 2157 O O . PHE A 1 281 ? -17.203 4.316 4.684 1.00 97.75 281 PHE A O 1
ATOM 2164 N N . ALA A 1 282 ? -18.765 4.310 6.306 1.00 96.75 282 ALA A N 1
ATOM 2165 C CA . ALA A 1 282 ? -19.201 5.682 6.086 1.00 96.75 282 ALA A CA 1
ATOM 2166 C C . ALA A 1 282 ? -18.044 6.679 6.306 1.00 96.75 282 ALA A C 1
ATOM 2168 O O . ALA A 1 282 ? -17.335 6.560 7.303 1.00 96.75 282 ALA A O 1
ATOM 2169 N N . PRO A 1 283 ? -17.845 7.671 5.419 1.00 95.69 283 PRO A N 1
ATOM 2170 C CA . PRO A 1 283 ? -16.859 8.725 5.634 1.00 95.69 283 PRO A CA 1
ATOM 2171 C C . PRO A 1 283 ? -17.153 9.556 6.891 1.00 95.69 283 PRO A C 1
ATOM 2173 O O . PRO A 1 283 ? -18.258 10.072 7.046 1.00 95.69 283 PRO A O 1
ATOM 2176 N N . HIS A 1 284 ? -16.144 9.732 7.746 1.00 96.88 284 HIS A N 1
ATOM 2177 C CA . HIS A 1 284 ? -16.194 10.582 8.949 1.00 96.88 284 HIS A CA 1
ATOM 2178 C C . HIS A 1 284 ? -15.107 11.661 8.963 1.00 96.88 284 HIS A C 1
ATOM 2180 O O . HIS A 1 284 ? -15.159 12.578 9.780 1.00 96.88 284 HIS A O 1
ATOM 2186 N N . SER A 1 285 ? -14.111 11.553 8.082 1.00 93.94 285 SER A N 1
ATOM 2187 C CA . SER A 1 285 ? -13.028 12.525 7.964 1.00 93.94 285 SER A CA 1
ATOM 2188 C C . SER A 1 285 ? -13.427 13.739 7.114 1.00 93.94 285 SER A C 1
ATOM 2190 O O . SER A 1 285 ? -14.270 13.619 6.220 1.00 93.94 285 SER A O 1
ATOM 2192 N N . PRO A 1 286 ? -12.735 14.883 7.270 1.00 92.62 286 PRO A N 1
ATOM 2193 C CA . PRO A 1 286 ? -12.640 15.878 6.205 1.00 92.62 286 PRO A CA 1
ATOM 2194 C C . PRO A 1 286 ? -12.134 15.253 4.884 1.00 92.62 286 PRO A C 1
ATOM 2196 O O . PRO A 1 286 ? -11.594 14.137 4.904 1.00 92.62 286 PRO A O 1
ATOM 2199 N N . PRO A 1 287 ? -12.271 15.947 3.735 1.00 86.94 287 PRO A N 1
ATOM 2200 C CA . PRO A 1 287 ? -11.804 15.442 2.445 1.00 86.94 287 PRO A CA 1
ATOM 2201 C C . PRO A 1 287 ? -10.341 14.991 2.492 1.00 86.94 287 PRO A C 1
ATOM 2203 O O . PRO A 1 287 ? -9.484 15.682 3.040 1.00 86.94 287 PRO A O 1
ATOM 2206 N N . THR A 1 288 ? -10.051 13.831 1.898 1.00 80.12 288 THR A N 1
ATOM 2207 C CA . THR A 1 288 ? -8.697 13.245 1.922 1.00 80.12 288 THR A CA 1
ATOM 2208 C C . THR A 1 288 ? -7.707 13.983 1.020 1.00 80.12 288 THR A C 1
ATOM 2210 O O . THR A 1 288 ? -6.501 13.825 1.183 1.00 80.12 288 THR A O 1
ATOM 2213 N N . GLY A 1 289 ? -8.209 14.740 0.037 1.00 74.62 289 GLY A N 1
ATOM 2214 C CA . GLY A 1 289 ? -7.405 15.342 -1.031 1.00 74.62 289 GLY A CA 1
ATOM 2215 C C . GLY A 1 289 ? -6.878 14.333 -2.060 1.00 74.62 289 GLY A C 1
ATOM 2216 O O . GLY A 1 289 ? -6.181 14.724 -2.990 1.00 74.62 289 GLY A O 1
ATOM 2217 N N . MET A 1 290 ? -7.206 13.043 -1.924 1.00 74.50 290 MET A N 1
ATOM 2218 C CA . MET A 1 290 ? -6.777 11.997 -2.850 1.00 74.50 290 MET A CA 1
ATOM 2219 C C . MET A 1 290 ? -7.779 11.861 -4.004 1.00 74.50 290 MET A C 1
ATOM 2221 O O . MET A 1 290 ? -8.978 11.677 -3.786 1.00 74.50 290 MET A O 1
ATOM 2225 N N . GLY A 1 291 ? -7.293 11.918 -5.247 1.00 69.88 291 GLY A N 1
ATOM 2226 C CA . GLY A 1 291 ? -8.130 11.764 -6.439 1.00 69.88 291 GLY A CA 1
ATOM 2227 C C . GLY A 1 291 ? -8.912 10.444 -6.433 1.00 69.88 291 GLY A C 1
ATOM 2228 O O . GLY A 1 291 ? -8.350 9.378 -6.190 1.00 69.88 291 GLY A O 1
ATOM 2229 N N . GLY A 1 292 ? -10.223 10.513 -6.680 1.00 75.25 292 GLY A N 1
ATOM 2230 C CA . GLY A 1 292 ? -11.112 9.344 -6.685 1.00 75.25 292 GLY A CA 1
ATOM 2231 C C . GLY A 1 292 ? -11.442 8.758 -5.304 1.00 75.25 292 GLY A C 1
ATOM 2232 O O . GLY A 1 292 ? -12.147 7.750 -5.245 1.00 75.25 292 GLY A O 1
ATOM 2233 N N . VAL A 1 293 ? -10.980 9.367 -4.205 1.00 85.44 293 VAL A N 1
ATOM 2234 C CA . VAL A 1 293 ? -11.268 8.951 -2.822 1.00 85.44 293 VAL A CA 1
ATOM 2235 C C . VAL A 1 293 ? -12.143 10.006 -2.144 1.00 85.44 293 VAL A C 1
ATOM 2237 O O . VAL A 1 293 ? -11.692 11.102 -1.821 1.00 85.44 293 VAL A O 1
ATOM 2240 N N . GLU A 1 294 ? -13.406 9.666 -1.900 1.00 86.38 294 GLU A N 1
ATOM 2241 C CA . GLU A 1 294 ? -14.413 10.592 -1.366 1.00 86.38 294 GLU A CA 1
ATOM 2242 C C . GLU A 1 294 ? -14.212 10.896 0.126 1.00 86.38 294 GLU A C 1
ATOM 2244 O O . GLU A 1 294 ? -14.593 11.966 0.596 1.00 86.38 294 GLU A O 1
ATOM 2249 N N . GLY A 1 295 ? -13.597 9.983 0.883 1.00 91.69 295 GLY A N 1
ATOM 2250 C CA . GLY A 1 295 ? -13.390 10.177 2.316 1.00 91.69 295 GLY A CA 1
ATOM 2251 C C . GLY A 1 295 ? -12.783 8.972 3.027 1.00 91.69 295 GLY A C 1
ATOM 2252 O O . GLY A 1 295 ? -12.490 7.946 2.407 1.00 91.69 295 GLY A O 1
ATOM 2253 N N . TYR A 1 296 ? -12.613 9.097 4.343 1.00 96.62 296 TYR A N 1
ATOM 2254 C CA . TYR A 1 296 ? -12.151 8.023 5.219 1.00 96.62 296 TYR A CA 1
ATOM 2255 C C . TYR A 1 296 ? -13.155 7.788 6.355 1.00 96.62 296 TYR A C 1
ATOM 2257 O O . TYR A 1 296 ? -13.567 8.724 7.044 1.00 96.62 296 TYR A O 1
ATOM 2265 N N . GLY A 1 297 ? -13.580 6.538 6.514 1.00 97.94 297 GLY A N 1
ATOM 2266 C CA . GLY A 1 297 ? -14.405 6.051 7.614 1.00 97.94 297 GLY A CA 1
ATOM 2267 C C . GLY A 1 297 ? -13.566 5.563 8.790 1.00 97.94 297 GLY A C 1
ATOM 2268 O O . GLY A 1 297 ? -12.483 6.076 9.048 1.00 97.94 297 GLY A O 1
ATOM 2269 N N . TYR A 1 298 ? -14.035 4.561 9.527 1.00 98.62 298 TYR A N 1
ATOM 2270 C CA . TYR A 1 298 ? -13.266 3.990 10.635 1.00 98.62 298 TYR A CA 1
ATOM 2271 C C . TYR A 1 298 ? -12.373 2.859 10.145 1.00 98.62 298 TYR A C 1
ATOM 2273 O O . TYR A 1 298 ? -12.781 1.701 10.088 1.00 98.62 298 TYR A O 1
ATOM 2281 N N . GLY A 1 299 ? -11.138 3.211 9.788 1.00 97.81 299 GLY A N 1
ATOM 2282 C CA . GLY A 1 299 ? -10.160 2.258 9.266 1.00 97.81 299 GLY A CA 1
ATOM 2283 C C . GLY A 1 299 ? -10.394 1.846 7.811 1.00 97.81 299 GLY A C 1
ATOM 2284 O O . GLY A 1 299 ? -9.833 0.837 7.399 1.00 97.81 299 GLY A O 1
ATOM 2285 N N . TRP A 1 300 ? -11.200 2.589 7.043 1.00 98.31 300 TRP A N 1
ATOM 2286 C CA . TRP A 1 300 ? -11.528 2.294 5.642 1.00 98.31 300 TRP A CA 1
ATOM 2287 C C . TRP A 1 300 ? -11.613 3.569 4.802 1.00 98.31 300 TRP A C 1
ATOM 2289 O O . TRP A 1 300 ? -12.210 4.552 5.221 1.00 98.31 300 TRP A O 1
ATOM 2299 N N . TYR A 1 301 ? -11.076 3.544 3.589 1.00 96.50 301 TYR A N 1
ATOM 2300 C CA . TYR A 1 301 ? -11.303 4.574 2.578 1.00 96.50 301 TYR A CA 1
ATOM 2301 C C . TYR A 1 301 ? -12.605 4.309 1.818 1.00 96.50 301 TYR A C 1
ATOM 2303 O O . TYR A 1 301 ? -12.923 3.157 1.530 1.00 96.50 301 TYR A O 1
ATOM 2311 N N . SER A 1 302 ? -13.301 5.366 1.408 1.00 94.19 302 SER A N 1
ATOM 2312 C CA . SER A 1 302 ? -14.384 5.308 0.419 1.00 94.19 302 SER A CA 1
ATOM 2313 C C . SER A 1 302 ? -13.904 5.888 -0.908 1.00 94.19 302 SER A C 1
ATOM 2315 O O . SER A 1 302 ? -13.397 7.009 -0.942 1.00 94.19 302 SER A O 1
ATOM 2317 N N . ALA A 1 303 ? -14.052 5.136 -1.996 1.00 91.06 303 ALA A N 1
ATOM 2318 C CA . ALA A 1 303 ? -13.612 5.518 -3.331 1.00 91.06 303 ALA A CA 1
ATOM 2319 C C . ALA A 1 303 ? -14.758 5.520 -4.341 1.00 91.06 303 ALA A C 1
ATOM 2321 O O . ALA A 1 303 ? -15.604 4.623 -4.362 1.00 91.06 303 ALA A O 1
ATOM 2322 N N . LYS A 1 304 ? -14.709 6.501 -5.241 1.00 88.31 304 LYS A N 1
ATOM 2323 C CA . LYS A 1 304 ? -15.589 6.634 -6.401 1.00 88.31 304 LYS A CA 1
ATOM 2324 C C . LYS A 1 304 ? -14.784 7.112 -7.614 1.00 88.31 304 LYS A C 1
ATOM 2326 O O . LYS A 1 304 ? -14.908 8.260 -8.039 1.00 88.31 304 LYS A O 1
ATOM 2331 N N . PRO A 1 305 ? -13.902 6.259 -8.151 1.00 80.75 305 PRO A N 1
ATOM 2332 C CA . PRO A 1 305 ? -13.173 6.584 -9.368 1.00 80.75 305 PRO A CA 1
ATOM 2333 C C . PRO A 1 305 ? -14.111 6.569 -10.582 1.00 80.75 305 PRO A C 1
ATOM 2335 O O . PRO A 1 305 ? -15.092 5.834 -10.615 1.00 80.75 305 PRO A O 1
ATOM 2338 N N . GLU A 1 306 ? -13.767 7.312 -11.630 1.00 74.50 306 GLU A N 1
ATOM 2339 C CA . GLU A 1 306 ? -14.566 7.373 -12.867 1.00 74.50 306 GLU A CA 1
ATOM 2340 C C . GLU A 1 306 ? -14.613 6.036 -13.631 1.00 74.50 306 GLU A C 1
ATOM 2342 O O . GLU A 1 306 ? -15.545 5.768 -14.383 1.00 74.50 306 GLU A O 1
ATOM 2347 N N . THR A 1 307 ? -13.602 5.183 -13.439 1.00 72.06 307 THR A N 1
ATOM 2348 C CA . THR A 1 307 ? -13.367 3.969 -14.241 1.00 72.06 307 THR A CA 1
ATOM 2349 C C . THR A 1 307 ? -13.798 2.665 -13.562 1.00 72.06 307 THR A C 1
ATOM 2351 O O . THR A 1 307 ? -13.569 1.585 -14.109 1.00 72.06 307 THR A O 1
ATOM 2354 N N . SER A 1 308 ? -14.391 2.729 -12.366 1.00 77.19 308 SER A N 1
ATOM 2355 C CA . SER A 1 308 ? -14.830 1.557 -11.595 1.00 77.19 308 SER A CA 1
ATOM 2356 C C . SER A 1 308 ? -16.064 1.903 -10.755 1.00 77.19 308 SER A C 1
ATOM 2358 O O . SER A 1 308 ? -16.191 3.049 -10.325 1.00 77.19 308 SER A O 1
ATOM 2360 N N . PRO A 1 309 ? -16.948 0.933 -10.448 1.00 86.25 309 PRO A N 1
ATOM 2361 C CA . PRO A 1 309 ? -18.003 1.137 -9.460 1.00 86.25 309 PRO A CA 1
ATOM 2362 C C . PRO A 1 309 ? -17.432 1.644 -8.124 1.00 86.25 309 PRO A C 1
ATOM 2364 O O . PRO A 1 309 ? -16.286 1.299 -7.809 1.00 86.25 309 PRO A O 1
ATOM 2367 N N . PRO A 1 310 ? -18.203 2.414 -7.330 1.00 92.31 310 PRO A N 1
ATOM 2368 C CA . PRO A 1 310 ? -17.778 2.840 -6.002 1.00 92.31 310 PRO A CA 1
ATOM 2369 C C . PRO A 1 310 ? -17.427 1.643 -5.114 1.00 92.31 310 PRO A C 1
ATOM 2371 O O . PRO A 1 310 ? -18.115 0.617 -5.136 1.00 92.31 310 PRO A O 1
ATOM 2374 N N . PHE A 1 311 ? -16.380 1.786 -4.310 1.00 95.50 311 PHE A N 1
ATOM 2375 C CA . PHE A 1 311 ? -15.924 0.743 -3.399 1.00 95.50 311 PHE A CA 1
ATOM 2376 C C . PHE A 1 311 ? -15.352 1.325 -2.109 1.00 95.50 311 PHE A C 1
ATOM 2378 O O . PHE A 1 311 ? -14.896 2.463 -2.057 1.00 95.50 311 PHE A O 1
ATOM 2385 N N . VAL A 1 312 ? -15.350 0.508 -1.063 1.00 97.25 312 VAL A N 1
ATOM 2386 C CA . VAL A 1 312 ? -14.677 0.783 0.207 1.00 97.25 312 VAL A CA 1
ATOM 2387 C C . VAL A 1 312 ? -13.395 -0.038 0.239 1.00 97.25 312 VAL A C 1
ATOM 2389 O O . VAL A 1 312 ? -13.404 -1.189 -0.192 1.00 97.25 312 VAL A O 1
ATOM 2392 N N . PHE A 1 313 ? -12.276 0.514 0.700 1.00 97.06 313 PHE A N 1
ATOM 2393 C CA . PHE A 1 313 ? -11.007 -0.213 0.663 1.00 97.06 313 PHE A CA 1
ATOM 2394 C C . PHE A 1 313 ? -10.034 0.156 1.773 1.00 97.06 313 PHE A C 1
ATOM 2396 O O . PHE A 1 313 ? -10.146 1.195 2.418 1.00 97.06 313 PHE A O 1
ATOM 2403 N N . HIS A 1 314 ? -9.031 -0.694 1.964 1.00 97.00 314 HIS A N 1
ATOM 2404 C CA . HIS A 1 314 ? -7.812 -0.310 2.656 1.00 97.00 314 HIS A CA 1
ATOM 2405 C C . HIS A 1 314 ? -6.600 -0.944 1.970 1.00 97.00 314 HIS A C 1
ATOM 2407 O O . HIS A 1 314 ? -6.591 -2.137 1.660 1.00 97.00 314 HIS A O 1
ATOM 2413 N N . GLY A 1 315 ? -5.569 -0.135 1.733 1.00 92.25 315 GLY A N 1
ATOM 2414 C CA . GLY A 1 315 ? -4.264 -0.598 1.271 1.00 92.25 315 GLY A CA 1
ATOM 2415 C C . GLY A 1 315 ? -3.338 -0.931 2.441 1.00 92.25 315 GLY A C 1
ATOM 2416 O O . GLY A 1 315 ? -3.473 -0.401 3.544 1.00 92.25 315 GLY A O 1
ATOM 2417 N N . GLY A 1 316 ? -2.373 -1.804 2.209 1.00 88.56 316 GLY A N 1
ATOM 2418 C CA . GLY A 1 316 ? -1.284 -2.082 3.128 1.00 88.56 316 GLY A CA 1
ATOM 2419 C C . GLY A 1 316 ? 0.043 -2.038 2.394 1.00 88.56 316 GLY A C 1
ATOM 2420 O O . GLY A 1 316 ? 0.181 -2.699 1.369 1.00 88.56 316 GLY A O 1
ATOM 2421 N N . ASP A 1 317 ? 0.999 -1.285 2.930 1.00 82.44 317 ASP A N 1
ATOM 2422 C CA . ASP A 1 317 ? 2.375 -1.230 2.444 1.00 82.44 317 ASP A CA 1
ATOM 2423 C C . ASP A 1 317 ? 3.321 -1.272 3.641 1.00 82.44 317 ASP A C 1
ATOM 2425 O O . ASP A 1 317 ? 3.213 -0.456 4.558 1.00 82.44 317 ASP A O 1
ATOM 2429 N N . ASN A 1 318 ? 4.205 -2.258 3.630 1.00 78.62 318 ASN A N 1
ATOM 2430 C CA . ASN A 1 318 ? 5.400 -2.364 4.456 1.00 78.62 318 ASN A CA 1
ATOM 2431 C C . ASN A 1 318 ? 6.530 -2.850 3.532 1.00 78.62 318 ASN A C 1
ATOM 2433 O O . ASN A 1 318 ? 6.218 -3.484 2.523 1.00 78.62 318 ASN A O 1
ATOM 2437 N N . PRO A 1 319 ? 7.813 -2.627 3.866 1.00 73.38 319 PRO A N 1
ATOM 2438 C CA . PRO A 1 319 ? 8.920 -3.115 3.042 1.00 73.38 319 PRO A CA 1
ATOM 2439 C C . PRO A 1 319 ? 8.766 -4.609 2.730 1.00 73.38 319 PRO A C 1
ATOM 2441 O O . PRO A 1 319 ? 8.659 -5.429 3.651 1.00 73.38 319 PRO A O 1
ATOM 2444 N N . GLY A 1 320 ? 8.700 -4.961 1.449 1.00 75.06 320 GLY A N 1
ATOM 2445 C CA . GLY A 1 320 ? 8.511 -6.326 0.963 1.00 75.06 320 GLY A CA 1
ATOM 2446 C C . GLY A 1 320 ? 7.078 -6.856 0.919 1.00 75.06 320 GLY A C 1
ATOM 2447 O O . GLY A 1 320 ? 6.897 -8.009 0.523 1.00 75.06 320 GLY A O 1
ATOM 2448 N N . TYR A 1 321 ? 6.063 -6.092 1.339 1.00 82.88 321 TYR A N 1
ATOM 2449 C CA . TYR A 1 321 ? 4.673 -6.559 1.412 1.00 82.88 321 TYR A CA 1
ATOM 2450 C C . TYR A 1 321 ? 3.680 -5.471 1.036 1.00 82.88 321 TYR A C 1
ATOM 2452 O O . TYR A 1 321 ? 3.510 -4.474 1.743 1.00 82.88 321 TYR A O 1
ATOM 2460 N N . HIS A 1 322 ? 2.928 -5.737 -0.024 1.00 87.19 322 HIS A N 1
ATOM 2461 C CA . HIS A 1 322 ? 1.959 -4.796 -0.553 1.00 87.19 322 HIS A CA 1
ATOM 2462 C C . HIS A 1 322 ? 0.634 -5.507 -0.757 1.00 87.19 322 HIS A C 1
ATOM 2464 O O . HIS A 1 322 ? 0.532 -6.453 -1.532 1.00 87.19 322 HIS A O 1
ATOM 2470 N N . SER A 1 323 ? -0.390 -5.064 -0.040 1.00 92.50 323 SER A N 1
ATOM 2471 C CA . SER A 1 323 ? -1.720 -5.660 -0.069 1.00 92.50 323 SER A CA 1
ATOM 2472 C C . SER A 1 323 ? -2.803 -4.617 -0.278 1.00 92.50 323 SER A C 1
ATOM 2474 O O . SER A 1 323 ? -2.606 -3.427 -0.023 1.00 92.50 323 SER A O 1
ATOM 2476 N N . GLU A 1 324 ? -3.947 -5.058 -0.775 1.00 94.88 324 GLU A N 1
ATOM 2477 C CA . GLU A 1 324 ? -5.134 -4.230 -0.901 1.00 94.88 324 GLU A CA 1
ATOM 2478 C C . GLU A 1 324 ? -6.383 -5.082 -0.756 1.00 94.88 324 GLU A C 1
ATOM 2480 O O . GLU A 1 324 ? -6.469 -6.177 -1.314 1.00 94.88 324 GLU A O 1
ATOM 2485 N N . LEU A 1 325 ? -7.346 -4.558 -0.004 1.00 97.88 325 LEU A N 1
ATOM 2486 C CA . LEU A 1 325 ? -8.643 -5.171 0.219 1.00 97.88 325 LEU A CA 1
ATOM 2487 C C . LEU A 1 325 ? -9.741 -4.189 -0.176 1.00 97.88 325 LEU A C 1
ATOM 2489 O O . LEU A 1 325 ? -9.769 -3.074 0.341 1.00 97.88 325 LEU A O 1
ATOM 2493 N N . ARG A 1 326 ? -10.653 -4.614 -1.054 1.00 97.19 326 ARG A N 1
ATOM 2494 C CA . ARG A 1 326 ? -11.795 -3.824 -1.529 1.00 97.19 326 ARG A CA 1
ATOM 2495 C C . ARG A 1 326 ? -13.118 -4.525 -1.259 1.00 97.19 326 ARG A C 1
ATOM 2497 O O . ARG A 1 326 ? -13.216 -5.736 -1.440 1.00 97.19 326 ARG A O 1
ATOM 2504 N N . TRP A 1 327 ? -14.133 -3.740 -0.927 1.00 97.31 327 TRP A N 1
ATOM 2505 C CA . TRP A 1 327 ? -15.542 -4.102 -0.864 1.00 97.31 327 TRP A CA 1
ATOM 2506 C C . TRP A 1 327 ? -16.329 -3.281 -1.882 1.00 97.31 327 TRP A C 1
ATOM 2508 O O . TRP A 1 327 ? -16.297 -2.054 -1.844 1.00 97.31 327 TRP A O 1
ATOM 2518 N N . TYR A 1 328 ? -17.063 -3.957 -2.757 1.00 95.38 328 TYR A N 1
ATOM 2519 C CA . TYR A 1 328 ? -17.964 -3.380 -3.748 1.00 95.38 328 TYR A CA 1
ATOM 2520 C C . TYR A 1 328 ? -19.408 -3.617 -3.286 1.00 95.38 328 TYR A C 1
ATOM 2522 O O . TYR A 1 328 ? -19.936 -4.719 -3.483 1.00 95.38 328 TYR A O 1
ATOM 2530 N N . PRO A 1 329 ? -20.070 -2.618 -2.665 1.00 92.31 329 PRO A N 1
ATOM 2531 C CA . PRO A 1 329 ? -21.403 -2.805 -2.096 1.00 92.31 329 PRO A CA 1
ATOM 2532 C C . PRO A 1 329 ? -22.462 -3.146 -3.150 1.00 92.31 329 PRO A C 1
ATOM 2534 O O . PRO A 1 329 ? -23.344 -3.961 -2.887 1.00 92.31 329 PRO A O 1
ATOM 2537 N N . SER A 1 330 ? -22.359 -2.557 -4.347 1.00 90.94 330 SER A N 1
ATOM 2538 C CA . SER A 1 330 ? -23.325 -2.725 -5.443 1.00 90.94 330 SER A CA 1
ATOM 2539 C C . SER A 1 330 ? -23.444 -4.171 -5.926 1.00 90.94 330 SER A C 1
ATOM 2541 O O . SER A 1 330 ? -24.529 -4.604 -6.304 1.00 90.94 330 SER A O 1
ATOM 2543 N N . THR A 1 331 ? -22.345 -4.925 -5.886 1.00 90.25 331 THR A N 1
ATOM 2544 C CA . THR A 1 331 ? -22.273 -6.322 -6.340 1.00 90.25 331 THR A CA 1
ATOM 2545 C C . THR A 1 331 ? -22.051 -7.307 -5.195 1.00 90.25 331 THR A C 1
ATOM 2547 O O . THR A 1 331 ? -21.860 -8.495 -5.448 1.00 90.25 331 THR A O 1
ATOM 2550 N N . ARG A 1 332 ? -22.030 -6.826 -3.944 1.00 92.88 332 ARG A N 1
ATOM 2551 C CA . ARG A 1 332 ? -21.656 -7.592 -2.745 1.00 92.88 332 ARG A CA 1
ATOM 2552 C C . ARG A 1 332 ? -20.386 -8.428 -2.944 1.00 92.88 332 ARG A C 1
ATOM 2554 O O . ARG A 1 332 ? -20.378 -9.643 -2.718 1.00 92.88 332 ARG A O 1
ATOM 2561 N N . ARG A 1 333 ? -19.327 -7.775 -3.427 1.00 94.62 333 ARG A N 1
ATOM 2562 C CA . ARG A 1 333 ? -18.063 -8.427 -3.785 1.00 94.62 333 ARG A CA 1
ATOM 2563 C C . ARG A 1 333 ? -16.912 -7.897 -2.951 1.00 94.62 333 ARG A C 1
ATOM 2565 O O . ARG A 1 333 ? -16.660 -6.697 -2.938 1.00 94.62 333 ARG A O 1
ATOM 2572 N N . TRP A 1 334 ? -16.153 -8.800 -2.351 1.00 97.00 334 TRP A N 1
ATOM 2573 C CA . TRP A 1 334 ? -14.816 -8.512 -1.855 1.00 97.00 334 TRP A CA 1
ATOM 2574 C C . TRP A 1 334 ? -13.768 -8.921 -2.877 1.00 97.00 334 TRP A C 1
ATOM 2576 O O . TRP A 1 334 ? -13.909 -9.953 -3.535 1.00 97.00 334 TRP A O 1
ATOM 2586 N N . ALA A 1 335 ? -12.699 -8.143 -2.972 1.00 96.56 335 ALA A N 1
ATOM 2587 C CA . ALA A 1 335 ? -11.524 -8.477 -3.759 1.00 96.56 335 ALA A CA 1
ATOM 2588 C C . ALA A 1 335 ? -10.263 -8.158 -2.959 1.00 96.56 335 ALA A C 1
ATOM 2590 O O . ALA A 1 335 ? -10.166 -7.101 -2.333 1.00 96.56 335 ALA A O 1
ATOM 2591 N N . PHE A 1 336 ? -9.303 -9.072 -2.988 1.00 97.19 336 PHE A N 1
ATOM 2592 C CA . PHE A 1 336 ? -8.043 -8.942 -2.275 1.00 97.19 336 PHE A CA 1
ATOM 2593 C C . PHE A 1 336 ? -6.871 -9.292 -3.181 1.00 97.19 336 PHE A C 1
ATOM 2595 O O . PHE A 1 336 ? -6.946 -10.224 -3.986 1.00 97.19 336 PHE A O 1
ATOM 2602 N N . VAL A 1 337 ? -5.771 -8.574 -2.991 1.00 95.38 337 VAL A N 1
ATOM 2603 C CA . VAL A 1 337 ? -4.467 -8.888 -3.569 1.00 95.38 337 VAL A CA 1
ATOM 2604 C C . VAL A 1 337 ? -3.389 -8.689 -2.513 1.00 95.38 337 VAL A C 1
ATOM 2606 O O . VAL A 1 337 ? -3.436 -7.743 -1.728 1.00 95.38 337 VAL A O 1
ATOM 2609 N N . VAL A 1 338 ? -2.384 -9.555 -2.530 1.00 92.88 338 VAL A N 1
ATOM 2610 C CA . VAL A 1 338 ? -1.078 -9.308 -1.922 1.00 92.88 338 VAL A CA 1
ATOM 2611 C C . VAL A 1 338 ? 0.006 -9.614 -2.940 1.00 92.88 338 VAL A C 1
ATOM 2613 O O . VAL A 1 338 ? -0.106 -10.584 -3.686 1.00 92.88 338 VAL A O 1
ATOM 2616 N N . THR A 1 339 ? 1.059 -8.809 -2.950 1.00 88.50 339 THR A N 1
ATOM 2617 C CA . THR A 1 339 ? 2.310 -9.066 -3.655 1.00 88.50 339 THR A CA 1
ATOM 2618 C C . THR A 1 339 ? 3.475 -8.861 -2.695 1.00 88.50 339 THR A C 1
ATOM 2620 O O . THR A 1 339 ? 3.477 -7.914 -1.905 1.00 88.50 339 THR A O 1
ATOM 2623 N N . THR A 1 340 ? 4.461 -9.754 -2.750 1.00 82.25 340 THR A N 1
ATOM 2624 C CA . THR A 1 340 ? 5.748 -9.580 -2.048 1.00 82.25 340 THR A CA 1
ATOM 2625 C C . THR A 1 340 ? 6.858 -9.141 -2.982 1.00 82.25 340 THR A C 1
ATOM 2627 O O . THR A 1 340 ? 8.033 -9.153 -2.627 1.00 82.25 340 THR A O 1
ATOM 2630 N N . ARG A 1 341 ? 6.493 -8.753 -4.200 1.00 75.44 341 ARG A N 1
ATOM 2631 C CA . ARG A 1 341 ? 7.386 -8.011 -5.065 1.00 75.44 341 ARG A CA 1
ATOM 2632 C C . ARG A 1 341 ? 7.329 -6.537 -4.700 1.00 75.44 341 ARG A C 1
ATOM 2634 O O . ARG A 1 341 ? 6.275 -5.924 -4.879 1.00 75.44 341 ARG A O 1
ATOM 2641 N N . GLU A 1 342 ? 8.458 -5.991 -4.264 1.00 68.44 342 GLU A N 1
ATOM 2642 C CA . GLU A 1 342 ? 8.706 -4.560 -4.396 1.00 68.44 342 GLU A CA 1
ATOM 2643 C C . GLU A 1 342 ? 8.784 -4.283 -5.900 1.00 68.44 342 GLU A C 1
ATOM 2645 O O . GLU A 1 342 ? 9.572 -4.905 -6.623 1.00 68.44 342 GLU A O 1
ATOM 2650 N N . ALA A 1 343 ? 7.909 -3.410 -6.397 1.00 53.75 343 ALA A N 1
ATOM 2651 C CA . ALA A 1 343 ? 8.093 -2.879 -7.738 1.00 53.75 343 ALA A CA 1
ATOM 2652 C C . ALA A 1 343 ? 9.384 -2.048 -7.778 1.00 53.75 343 ALA A C 1
ATOM 2654 O O . ALA A 1 343 ? 9.994 -1.743 -6.762 1.00 53.75 343 ALA A O 1
ATOM 2655 N N . TYR A 1 344 ? 9.786 -1.696 -8.990 1.00 52.53 344 TYR A N 1
ATOM 2656 C CA . TYR A 1 344 ? 11.034 -1.041 -9.368 1.00 52.53 344 TYR A CA 1
ATOM 2657 C C . TYR A 1 344 ? 11.379 0.285 -8.644 1.00 52.53 344 TYR A C 1
ATOM 2659 O O . TYR A 1 344 ? 12.411 0.872 -8.959 1.00 52.53 344 TYR A O 1
ATOM 2667 N N . ASP A 1 345 ? 10.526 0.768 -7.733 1.00 48.00 345 ASP A N 1
ATOM 2668 C CA . ASP A 1 345 ? 10.787 1.812 -6.740 1.00 48.00 345 ASP A CA 1
ATOM 2669 C C . ASP A 1 345 ? 10.542 1.318 -5.304 1.00 48.00 345 ASP A C 1
ATOM 2671 O O . ASP A 1 345 ? 9.417 0.998 -4.923 1.00 48.00 345 ASP A O 1
ATOM 2675 N N . ASP A 1 346 ? 11.575 1.344 -4.461 1.00 39.88 346 ASP A N 1
ATOM 2676 C CA . ASP A 1 346 ? 11.443 1.050 -3.023 1.00 39.88 346 ASP A CA 1
ATOM 2677 C C . ASP A 1 346 ? 10.572 2.119 -2.289 1.00 39.88 346 ASP A C 1
ATOM 2679 O O . ASP A 1 346 ? 10.173 1.926 -1.140 1.00 39.88 346 ASP A O 1
ATOM 2683 N N . SER A 1 347 ? 10.139 3.198 -2.971 1.00 43.00 347 SER A N 1
ATOM 2684 C CA . SER A 1 347 ? 9.241 4.236 -2.432 1.00 43.00 347 SER A CA 1
ATOM 2685 C C . SER A 1 347 ? 7.775 3.808 -2.254 1.00 43.00 347 SER A C 1
ATOM 2687 O O . SER A 1 347 ? 6.949 4.580 -1.763 1.00 43.00 347 SER A O 1
ATOM 2689 N N . GLY A 1 348 ? 7.399 2.582 -2.639 1.00 45.09 348 GLY A N 1
ATOM 2690 C CA . GLY A 1 348 ? 6.077 2.000 -2.362 1.00 45.09 348 GLY A CA 1
ATOM 2691 C C . GLY A 1 348 ? 4.927 2.520 -3.239 1.00 45.09 348 GLY A C 1
ATOM 2692 O O . GLY A 1 348 ? 3.917 1.833 -3.402 1.00 45.09 348 GLY A O 1
ATOM 2693 N N . ALA A 1 349 ? 5.061 3.687 -3.871 1.00 42.09 349 ALA A N 1
ATOM 2694 C CA . ALA A 1 349 ? 3.994 4.294 -4.663 1.00 42.09 349 ALA A CA 1
ATOM 2695 C C . ALA A 1 349 ? 3.801 3.639 -6.051 1.00 42.09 349 ALA A C 1
ATOM 2697 O O . ALA A 1 349 ? 2.660 3.536 -6.514 1.00 42.09 349 ALA A O 1
ATOM 2698 N N . GLY A 1 350 ? 4.857 3.132 -6.705 1.00 52.09 350 GLY A N 1
ATOM 2699 C CA . GLY A 1 350 ? 4.719 2.283 -7.898 1.00 52.09 350 GLY A CA 1
ATOM 2700 C C . GLY A 1 350 ? 4.083 0.929 -7.569 1.00 52.09 350 GLY A C 1
ATOM 2701 O O . GLY A 1 350 ? 3.201 0.458 -8.294 1.00 52.09 350 GLY A O 1
ATOM 2702 N N . VAL A 1 351 ? 4.430 0.351 -6.414 1.00 59.66 351 VAL A N 1
ATOM 2703 C CA . VAL A 1 351 ? 3.845 -0.915 -5.938 1.00 59.66 351 VAL A CA 1
ATOM 2704 C C . VAL A 1 351 ? 2.376 -0.780 -5.545 1.00 59.66 351 VAL A C 1
ATOM 2706 O O . VAL A 1 351 ? 1.564 -1.668 -5.822 1.00 59.66 351 VAL A O 1
ATOM 2709 N N . ALA A 1 352 ? 2.006 0.348 -4.944 1.00 59.84 352 ALA A N 1
ATOM 2710 C CA . ALA A 1 352 ? 0.627 0.635 -4.589 1.00 59.84 352 ALA A CA 1
ATOM 2711 C C . ALA A 1 352 ? -0.275 0.716 -5.828 1.00 59.84 352 ALA A C 1
ATOM 2713 O O . ALA A 1 352 ? -1.369 0.162 -5.819 1.00 59.84 352 ALA A O 1
ATOM 2714 N N . THR A 1 353 ? 0.195 1.272 -6.946 1.00 64.38 353 THR A N 1
ATOM 2715 C CA . THR A 1 353 ? -0.620 1.222 -8.172 1.00 64.38 353 THR A CA 1
ATOM 2716 C C . THR A 1 353 ? -0.571 -0.119 -8.869 1.00 64.38 353 THR A C 1
ATOM 2718 O O . THR A 1 353 ? -1.574 -0.552 -9.436 1.00 64.38 353 THR A O 1
ATOM 2721 N N . TYR A 1 354 ? 0.553 -0.820 -8.780 1.00 74.31 354 TYR A N 1
ATOM 2722 C CA . TYR A 1 354 ? 0.637 -2.177 -9.282 1.00 74.31 354 TYR A CA 1
ATOM 2723 C C . TYR A 1 354 ? -0.436 -3.075 -8.650 1.00 74.31 354 TYR A C 1
ATOM 2725 O O . TYR A 1 354 ? -1.256 -3.647 -9.371 1.00 74.31 354 TYR A O 1
ATOM 2733 N N . LYS A 1 355 ? -0.522 -3.127 -7.315 1.00 84.06 355 LYS A N 1
ATOM 2734 C CA . LYS A 1 355 ? -1.558 -3.916 -6.628 1.00 84.06 355 LYS A CA 1
ATOM 2735 C C . LYS A 1 355 ? -2.972 -3.371 -6.891 1.00 84.06 355 LYS A C 1
ATOM 2737 O O . LYS A 1 355 ? -3.858 -4.163 -7.215 1.00 84.06 355 LYS A O 1
ATOM 2742 N N . SER A 1 356 ? -3.179 -2.046 -6.863 1.00 83.00 356 SER A N 1
ATOM 2743 C CA . SER A 1 356 ? -4.487 -1.427 -7.135 1.00 83.00 356 SER A CA 1
ATOM 2744 C C . SER A 1 356 ? -4.989 -1.716 -8.547 1.00 83.00 356 SER A C 1
ATOM 2746 O O . SER A 1 356 ? -6.192 -1.899 -8.754 1.00 83.00 356 SER A O 1
ATOM 2748 N N . GLY A 1 357 ? -4.079 -1.760 -9.519 1.00 83.00 357 GLY A N 1
ATOM 2749 C CA . GLY A 1 357 ? -4.358 -2.114 -10.901 1.00 83.00 357 GLY A CA 1
ATOM 2750 C C . GLY A 1 357 ? -4.729 -3.585 -11.047 1.00 83.00 357 GLY A C 1
ATOM 2751 O O . GLY A 1 357 ? -5.716 -3.889 -11.709 1.00 83.00 357 GLY A O 1
ATOM 2752 N N . VAL A 1 358 ? -3.992 -4.483 -10.390 1.00 87.81 358 VAL A N 1
ATOM 2753 C CA . VAL A 1 358 ? -4.261 -5.927 -10.433 1.00 87.81 358 VAL A CA 1
ATOM 2754 C C . VAL A 1 358 ? -5.612 -6.267 -9.797 1.00 87.81 358 VAL A C 1
ATOM 2756 O O . VAL A 1 358 ? -6.418 -6.955 -10.421 1.00 87.81 358 VAL A O 1
ATOM 2759 N N . VAL A 1 359 ? -5.918 -5.753 -8.599 1.00 90.19 359 VAL A N 1
ATOM 2760 C CA . VAL A 1 359 ? -7.217 -6.029 -7.953 1.00 90.19 359 VAL A CA 1
ATOM 2761 C C . VAL A 1 359 ? -8.383 -5.430 -8.743 1.00 90.19 359 VAL A C 1
ATOM 2763 O O . VAL A 1 359 ? -9.427 -6.068 -8.869 1.00 90.19 359 VAL A O 1
ATOM 2766 N N . ARG A 1 360 ? -8.201 -4.245 -9.348 1.00 88.88 360 ARG A N 1
ATOM 2767 C CA . ARG A 1 360 ? -9.189 -3.651 -10.261 1.00 88.88 360 ARG A CA 1
ATOM 2768 C C . ARG A 1 360 ? -9.439 -4.559 -11.460 1.00 88.88 360 ARG A C 1
ATOM 2770 O O . ARG A 1 360 ? -10.588 -4.809 -11.800 1.00 88.88 360 ARG A O 1
ATOM 2777 N N . ASP A 1 361 ? -8.379 -5.024 -12.107 1.00 88.81 361 ASP A N 1
ATOM 2778 C CA . ASP A 1 361 ? -8.479 -5.828 -13.320 1.00 88.81 361 ASP A CA 1
ATOM 2779 C C . ASP A 1 361 ? -9.129 -7.193 -13.035 1.00 88.81 361 ASP A C 1
ATOM 2781 O O . ASP A 1 361 ? -9.980 -7.625 -13.806 1.00 88.81 361 ASP A O 1
ATOM 2785 N N . VAL A 1 362 ? -8.833 -7.828 -11.892 1.00 90.00 362 VAL A N 1
ATOM 2786 C CA . VAL A 1 362 ? -9.539 -9.043 -11.434 1.00 90.00 362 VAL A CA 1
ATOM 2787 C C . VAL A 1 362 ? -11.044 -8.800 -11.311 1.00 90.00 362 VAL A C 1
ATOM 2789 O O . VAL A 1 362 ? -11.835 -9.617 -11.780 1.00 90.00 362 VAL A O 1
ATOM 2792 N N . VAL A 1 363 ? -11.458 -7.672 -10.726 1.00 89.50 363 VAL A N 1
ATOM 2793 C CA . VAL A 1 363 ? -12.882 -7.310 -10.630 1.00 89.50 363 VAL A CA 1
ATOM 2794 C C . VAL A 1 363 ? -13.482 -7.047 -12.011 1.00 89.50 363 VAL A C 1
ATOM 2796 O O . VAL A 1 363 ? -14.578 -7.522 -12.282 1.00 89.50 363 VAL A O 1
ATOM 2799 N N . ARG A 1 364 ? -12.757 -6.379 -12.915 1.00 88.62 364 ARG A N 1
ATOM 2800 C CA . ARG A 1 364 ? -13.212 -6.160 -14.299 1.00 88.62 364 ARG A CA 1
ATOM 2801 C C . ARG A 1 364 ? -13.423 -7.474 -15.049 1.00 88.62 364 ARG A C 1
ATOM 2803 O O . ARG A 1 364 ? -14.459 -7.623 -15.683 1.00 88.62 364 ARG A O 1
ATOM 2810 N N . TYR A 1 365 ? -12.528 -8.455 -14.899 1.00 88.69 365 TYR A N 1
ATOM 2811 C CA . TYR A 1 365 ? -12.745 -9.806 -15.434 1.00 88.69 365 TYR A CA 1
ATOM 2812 C C . TYR A 1 365 ? -14.020 -10.450 -14.871 1.00 88.69 365 TYR A C 1
ATOM 2814 O O . TYR A 1 365 ? -14.769 -11.056 -15.625 1.00 88.69 365 TYR A O 1
ATOM 2822 N N . ARG A 1 366 ? -14.308 -10.297 -13.570 1.00 84.62 366 ARG A N 1
ATOM 2823 C CA . ARG A 1 366 ? -15.560 -10.791 -12.953 1.00 84.62 366 ARG A CA 1
ATOM 2824 C C . ARG A 1 366 ? -16.825 -10.099 -13.471 1.00 84.62 366 ARG A C 1
ATOM 2826 O O . ARG A 1 366 ? -17.917 -10.613 -13.253 1.00 84.62 366 ARG A O 1
ATOM 2833 N N . GLU A 1 367 ? -16.688 -8.935 -14.092 1.00 84.62 367 GLU A N 1
ATOM 2834 C CA . GLU A 1 367 ? -17.786 -8.143 -14.656 1.00 84.62 367 GLU A CA 1
ATOM 2835 C C . GLU A 1 367 ? -17.818 -8.196 -16.191 1.00 84.62 367 GLU A C 1
ATOM 2837 O O . GLU A 1 367 ? -18.548 -7.425 -16.809 1.00 84.62 367 GLU A O 1
ATOM 2842 N N . ASP A 1 368 ? -17.017 -9.078 -16.805 1.00 84.44 368 ASP A N 1
ATOM 2843 C CA . ASP A 1 368 ? -16.838 -9.183 -18.258 1.00 84.44 368 ASP A CA 1
ATOM 2844 C C . ASP A 1 368 ? -16.439 -7.846 -18.920 1.00 84.44 368 ASP A C 1
ATOM 2846 O O . ASP A 1 368 ? -16.719 -7.582 -20.092 1.00 84.44 368 ASP A O 1
ATOM 2850 N N . ILE A 1 369 ? -15.750 -6.984 -18.166 1.00 84.44 369 ILE A N 1
ATOM 2851 C CA . ILE A 1 369 ? -15.221 -5.710 -18.649 1.00 84.44 369 ILE A CA 1
ATOM 2852 C C . ILE A 1 369 ? -13.820 -5.953 -19.229 1.00 84.44 369 ILE A C 1
ATOM 2854 O O . ILE A 1 369 ? -12.956 -6.477 -18.519 1.00 84.44 369 ILE A O 1
ATOM 2858 N N . PRO A 1 370 ? -13.543 -5.528 -20.478 1.00 82.81 370 PRO A N 1
ATOM 2859 C CA . PRO A 1 370 ? -12.229 -5.682 -21.088 1.00 82.81 370 PRO A CA 1
ATOM 2860 C C . PRO A 1 370 ? -11.095 -5.095 -20.238 1.00 82.81 370 PRO A C 1
ATOM 2862 O O . PRO A 1 370 ? -11.188 -3.984 -19.702 1.00 82.81 370 PRO A O 1
ATOM 2865 N N . VAL A 1 371 ? -10.002 -5.850 -20.155 1.00 84.00 371 VAL A N 1
ATOM 2866 C CA . VAL A 1 371 ? -8.765 -5.468 -19.473 1.00 84.00 371 VAL A CA 1
ATOM 2867 C C . VAL A 1 371 ? -7.629 -5.484 -20.482 1.00 84.00 371 VAL A C 1
ATOM 2869 O O . VAL A 1 371 ? -7.437 -6.473 -21.189 1.00 84.00 371 VAL A O 1
ATOM 2872 N N . ASP A 1 372 ? -6.828 -4.421 -20.481 1.00 79.69 372 ASP A N 1
ATOM 2873 C CA . ASP A 1 372 ? -5.554 -4.392 -21.192 1.00 79.69 372 ASP A CA 1
ATOM 2874 C C . ASP A 1 372 ? -4.577 -5.332 -20.484 1.00 79.69 372 ASP A C 1
ATOM 2876 O O . ASP A 1 372 ? -3.925 -4.979 -19.496 1.00 79.69 372 ASP A O 1
ATOM 2880 N N . ALA A 1 373 ? -4.555 -6.584 -20.934 1.00 79.69 373 ALA A N 1
ATOM 2881 C CA . ALA A 1 373 ? -3.645 -7.579 -20.404 1.00 79.69 373 ALA A CA 1
ATOM 2882 C C . ALA A 1 373 ? -2.207 -7.259 -20.841 1.00 79.69 373 ALA A C 1
ATOM 2884 O O . ALA A 1 373 ? -2.004 -6.803 -21.971 1.00 79.69 373 ALA A O 1
ATOM 2885 N N . PRO A 1 374 ? -1.195 -7.577 -20.008 1.00 78.12 374 PRO A N 1
ATOM 2886 C CA . PRO A 1 374 ? 0.183 -7.592 -20.477 1.00 78.12 374 PRO A CA 1
ATOM 2887 C C . PRO A 1 374 ? 0.295 -8.457 -21.746 1.00 78.12 374 PRO A C 1
ATOM 2889 O O . PRO A 1 374 ? -0.523 -9.372 -21.939 1.00 78.12 374 PRO A O 1
ATOM 2892 N N . PRO A 1 375 ? 1.283 -8.196 -22.619 1.00 76.06 375 PRO A N 1
ATOM 2893 C CA . PRO A 1 375 ? 1.455 -8.986 -23.827 1.00 76.06 375 PRO A CA 1
ATOM 2894 C C . PRO A 1 375 ? 1.746 -10.445 -23.473 1.00 76.06 375 PRO A C 1
ATOM 2896 O O . PRO A 1 375 ? 2.305 -10.757 -22.418 1.00 76.06 375 PRO A O 1
ATOM 2899 N N . GLU A 1 376 ? 1.348 -11.355 -24.357 1.00 76.19 376 GLU A N 1
ATOM 2900 C CA . GLU A 1 376 ? 1.803 -12.735 -24.267 1.00 76.19 376 GLU A CA 1
ATOM 2901 C C . GLU A 1 376 ? 3.281 -12.780 -24.618 1.00 76.19 376 GLU A C 1
ATOM 2903 O O . GLU A 1 376 ? 3.702 -12.211 -25.628 1.00 76.19 376 GLU A O 1
ATOM 2908 N N . VAL A 1 377 ? 4.072 -13.419 -23.761 1.00 70.06 377 VAL A N 1
ATOM 2909 C CA . VAL A 1 377 ? 5.513 -13.422 -23.941 1.00 70.06 377 VAL A CA 1
ATOM 2910 C C . VAL A 1 377 ? 6.137 -14.771 -23.642 1.00 70.06 377 VAL A C 1
ATOM 2912 O O . VAL A 1 377 ? 5.667 -15.521 -22.790 1.00 70.06 377 VAL A O 1
ATOM 2915 N N . THR A 1 378 ? 7.235 -15.057 -24.337 1.00 71.81 378 THR A N 1
ATOM 2916 C CA . THR A 1 378 ? 8.077 -16.234 -24.094 1.00 71.81 378 THR A CA 1
ATOM 2917 C C . THR A 1 378 ? 9.472 -15.826 -23.612 1.00 71.81 378 THR A C 1
ATOM 2919 O O . THR A 1 378 ? 9.845 -14.646 -23.619 1.00 71.81 378 THR A O 1
ATOM 2922 N N . ALA A 1 379 ? 10.239 -16.805 -23.125 1.00 73.25 379 ALA A N 1
ATOM 2923 C CA . ALA A 1 379 ? 11.571 -16.567 -22.588 1.00 73.25 379 ALA A CA 1
ATOM 2924 C C . ALA A 1 379 ? 12.531 -16.043 -23.666 1.00 73.25 379 ALA A C 1
ATOM 2926 O O . ALA A 1 379 ? 12.588 -16.566 -24.782 1.00 73.25 379 ALA A O 1
ATOM 2927 N N . VAL A 1 380 ? 13.348 -15.043 -23.324 1.00 75.81 380 VAL A N 1
ATOM 2928 C CA . VAL A 1 380 ? 14.359 -14.533 -24.261 1.00 75.81 380 VAL A CA 1
ATOM 2929 C C . VAL A 1 380 ? 15.462 -15.576 -24.431 1.00 75.81 380 VAL A C 1
ATOM 2931 O O . VAL A 1 380 ? 16.122 -15.961 -23.458 1.00 75.81 380 VAL A O 1
ATOM 2934 N N . ARG A 1 381 ? 15.678 -16.021 -25.676 1.00 80.81 381 ARG A N 1
ATOM 2935 C CA . ARG A 1 381 ? 16.689 -17.031 -26.017 1.00 80.81 381 ARG A CA 1
ATOM 2936 C C . ARG A 1 381 ? 18.101 -16.572 -25.625 1.00 80.81 381 ARG A C 1
ATOM 2938 O O . ARG A 1 381 ? 18.452 -15.397 -25.733 1.00 80.81 381 ARG A O 1
ATOM 2945 N N . ARG A 1 382 ? 18.951 -17.522 -25.218 1.00 81.88 382 ARG A N 1
ATOM 2946 C CA . ARG A 1 382 ? 20.327 -17.249 -24.751 1.00 81.88 382 ARG A CA 1
ATOM 2947 C C . ARG A 1 382 ? 21.238 -16.636 -25.819 1.00 81.88 382 ARG A C 1
ATOM 2949 O O . ARG A 1 382 ? 22.186 -15.939 -25.479 1.00 81.88 382 ARG A O 1
ATOM 2956 N N . ASP A 1 383 ? 20.995 -16.899 -27.099 1.00 84.75 383 ASP A N 1
ATOM 2957 C CA . ASP A 1 383 ? 21.738 -16.269 -28.195 1.00 84.75 383 ASP A CA 1
ATOM 2958 C C . ASP A 1 383 ? 21.395 -14.783 -28.346 1.00 84.75 383 ASP A C 1
ATOM 2960 O O . ASP A 1 383 ? 22.289 -13.976 -28.589 1.00 84.75 383 ASP A O 1
ATOM 2964 N N . VAL A 1 384 ? 20.132 -14.409 -28.132 1.00 83.81 384 VAL A N 1
ATOM 2965 C CA . VAL A 1 384 ? 19.689 -13.009 -28.116 1.00 83.81 384 VAL A CA 1
ATOM 2966 C C . VAL A 1 384 ? 20.289 -12.270 -26.925 1.00 83.81 384 VAL A C 1
ATOM 2968 O O . VAL A 1 384 ? 20.822 -11.180 -27.096 1.00 83.81 384 VAL A O 1
ATOM 2971 N N . GLU A 1 385 ? 20.271 -12.883 -25.739 1.00 85.38 385 GLU A N 1
ATOM 2972 C CA . GLU A 1 385 ? 20.926 -12.337 -24.542 1.00 85.38 385 GLU A CA 1
ATOM 2973 C C . GLU A 1 385 ? 22.396 -12.001 -24.807 1.00 85.38 385 GLU A C 1
ATOM 2975 O O . GLU A 1 385 ? 22.836 -10.894 -24.515 1.00 85.38 385 GLU A O 1
ATOM 2980 N N . ARG A 1 386 ? 23.141 -12.916 -25.441 1.00 85.38 386 ARG A N 1
ATOM 2981 C CA . ARG A 1 386 ? 24.542 -12.666 -25.810 1.00 85.38 386 ARG A CA 1
ATOM 2982 C C . ARG A 1 386 ? 24.705 -11.520 -26.809 1.00 85.38 386 ARG A C 1
ATOM 2984 O O . ARG A 1 386 ? 25.703 -10.818 -26.739 1.00 85.38 386 ARG A O 1
ATOM 2991 N N . ARG A 1 387 ? 23.757 -11.334 -27.733 1.00 86.56 387 ARG A N 1
ATOM 2992 C CA . ARG A 1 387 ? 23.780 -10.230 -28.712 1.00 86.56 387 ARG A CA 1
ATOM 2993 C C . ARG A 1 387 ? 23.465 -8.875 -28.087 1.00 86.56 387 ARG A C 1
ATOM 2995 O O . ARG A 1 387 ? 23.933 -7.871 -28.599 1.00 86.56 387 ARG A O 1
ATOM 3002 N N . LEU A 1 388 ? 22.662 -8.855 -27.028 1.00 88.69 388 LEU A N 1
ATOM 3003 C CA . LEU A 1 388 ? 22.293 -7.646 -26.291 1.00 88.69 388 LEU A CA 1
ATOM 3004 C C . LEU A 1 388 ? 23.259 -7.324 -25.142 1.00 88.69 388 LEU A C 1
ATOM 3006 O O . LEU A 1 388 ? 23.107 -6.291 -24.492 1.00 88.69 388 LEU A O 1
ATOM 3010 N N . ALA A 1 389 ? 24.240 -8.191 -24.882 1.00 87.69 389 ALA A N 1
ATOM 3011 C CA . ALA A 1 389 ? 25.234 -7.979 -23.844 1.00 87.69 389 ALA A CA 1
ATOM 3012 C C . ALA A 1 389 ? 26.086 -6.736 -24.143 1.00 87.69 389 ALA A C 1
ATOM 3014 O O . ALA A 1 389 ? 26.602 -6.575 -25.247 1.00 87.69 389 ALA A O 1
ATOM 3015 N N . GLY A 1 390 ? 26.258 -5.885 -23.133 1.00 88.50 390 GLY A N 1
ATOM 3016 C CA . GLY A 1 390 ? 27.016 -4.641 -23.234 1.00 88.50 390 GLY A CA 1
ATOM 3017 C C . GLY A 1 390 ? 26.211 -3.425 -22.786 1.00 88.50 390 GLY A C 1
ATOM 3018 O O . GLY A 1 390 ? 25.096 -3.547 -22.273 1.00 88.50 390 GLY A O 1
ATOM 3019 N N . ARG A 1 391 ? 26.817 -2.249 -22.963 1.00 93.38 391 ARG A N 1
ATOM 3020 C CA . ARG A 1 391 ? 26.220 -0.946 -22.657 1.00 93.38 391 ARG A CA 1
ATOM 3021 C C . ARG A 1 391 ? 25.827 -0.269 -23.962 1.00 93.38 391 ARG A C 1
ATOM 3023 O O . ARG A 1 391 ? 26.681 -0.053 -24.814 1.00 93.38 391 ARG A O 1
ATOM 3030 N N . TRP A 1 392 ? 24.556 0.073 -24.110 1.00 94.94 392 TRP A N 1
ATOM 3031 C CA . TRP A 1 392 ? 24.005 0.720 -25.297 1.00 94.94 392 TRP A CA 1
ATOM 3032 C C . TRP A 1 392 ? 23.754 2.194 -24.996 1.00 94.94 392 TRP A C 1
ATOM 3034 O O . TRP A 1 392 ? 23.037 2.504 -24.053 1.00 94.94 392 TRP A O 1
ATOM 3044 N N . VAL A 1 393 ? 24.345 3.109 -25.759 1.00 95.31 393 VAL A N 1
ATOM 3045 C CA . VAL A 1 393 ? 24.369 4.546 -25.462 1.00 95.31 393 VAL A CA 1
ATOM 3046 C C . VAL A 1 393 ? 23.601 5.368 -26.496 1.00 95.31 393 VAL A C 1
ATOM 3048 O O . VAL A 1 393 ? 23.710 5.129 -27.700 1.00 95.31 393 VAL A O 1
ATOM 3051 N N . ALA A 1 394 ? 22.836 6.351 -26.027 1.00 93.69 394 ALA A N 1
ATOM 3052 C CA . ALA A 1 394 ? 22.200 7.383 -26.844 1.00 93.69 394 ALA A CA 1
ATOM 3053 C C . ALA A 1 394 ? 22.288 8.719 -26.102 1.00 93.69 394 ALA A C 1
ATOM 3055 O O . ALA A 1 394 ? 21.656 8.906 -25.061 1.00 93.69 394 ALA A O 1
ATOM 3056 N N . GLY A 1 395 ? 23.118 9.631 -26.615 1.00 88.94 395 GLY A N 1
ATOM 3057 C CA . GLY A 1 395 ? 23.484 10.839 -25.885 1.00 88.94 395 GLY A CA 1
ATOM 3058 C C . GLY A 1 395 ? 24.106 10.472 -24.541 1.00 88.94 395 GLY A C 1
ATOM 3059 O O . GLY A 1 395 ? 25.177 9.871 -24.481 1.00 88.94 395 GLY A O 1
ATOM 3060 N N . ASP A 1 396 ? 23.416 10.822 -23.467 1.00 86.25 396 ASP A N 1
ATOM 3061 C CA . ASP A 1 396 ? 23.860 10.599 -22.100 1.00 86.25 396 ASP A CA 1
ATOM 3062 C C . ASP A 1 396 ? 23.103 9.447 -21.396 1.00 86.25 396 ASP A C 1
ATOM 3064 O O . ASP A 1 396 ? 23.432 9.109 -20.256 1.00 86.25 396 ASP A O 1
ATOM 3068 N N . GLY A 1 397 ? 22.145 8.825 -22.097 1.00 89.50 397 GLY A N 1
ATOM 3069 C CA . GLY A 1 397 ? 21.385 7.659 -21.659 1.00 89.50 397 GLY A CA 1
ATOM 3070 C C . GLY A 1 397 ? 22.084 6.339 -21.991 1.00 89.50 397 GLY A C 1
ATOM 3071 O O . GLY A 1 397 ? 22.672 6.180 -23.064 1.00 89.50 397 GLY A O 1
ATOM 3072 N N . VAL A 1 398 ? 21.994 5.379 -21.073 1.00 91.50 398 VAL A N 1
ATOM 3073 C CA . VAL A 1 398 ? 22.595 4.044 -21.175 1.00 91.50 398 VAL A CA 1
ATOM 3074 C C . VAL A 1 398 ? 21.529 2.979 -20.948 1.00 91.50 398 VAL A C 1
ATOM 3076 O O . VAL A 1 398 ? 20.820 3.030 -19.948 1.00 91.50 398 VAL A O 1
ATOM 3079 N N . ILE A 1 399 ? 21.457 1.988 -21.831 1.00 91.62 399 ILE A N 1
ATOM 3080 C CA . ILE A 1 399 ? 20.668 0.771 -21.654 1.00 91.62 399 ILE A CA 1
ATOM 3081 C C . ILE A 1 399 ? 21.608 -0.420 -21.483 1.00 91.62 399 ILE A C 1
ATOM 3083 O O . ILE A 1 399 ? 22.538 -0.615 -22.263 1.00 91.62 399 ILE A O 1
ATOM 3087 N N . GLU A 1 400 ? 21.349 -1.242 -20.475 1.00 90.50 400 GLU A N 1
ATOM 3088 C CA . GLU A 1 400 ? 21.996 -2.536 -20.273 1.00 90.50 400 GLU A CA 1
ATOM 3089 C C . GLU A 1 400 ? 20.943 -3.643 -20.234 1.00 90.50 400 GLU A C 1
ATOM 3091 O O . GLU A 1 400 ? 19.860 -3.466 -19.677 1.00 90.50 400 GLU A O 1
ATOM 3096 N N . PHE A 1 401 ? 21.283 -4.809 -20.782 1.00 88.69 401 PHE A N 1
ATOM 3097 C CA . PHE A 1 401 ? 20.460 -6.012 -20.685 1.00 88.69 401 PHE A CA 1
ATOM 3098 C C . PHE A 1 401 ? 21.178 -7.031 -19.814 1.00 88.69 401 PHE A C 1
ATOM 3100 O O . PHE A 1 401 ? 22.303 -7.434 -20.117 1.00 88.69 401 PHE A O 1
ATOM 3107 N N . LYS A 1 402 ? 20.542 -7.452 -18.721 1.00 82.25 402 LYS A N 1
ATOM 3108 C CA . LYS A 1 402 ? 21.118 -8.414 -17.775 1.00 82.25 402 LYS A CA 1
ATOM 3109 C C . LYS A 1 402 ? 20.098 -9.464 -17.403 1.00 82.25 402 LYS A C 1
ATOM 3111 O O . LYS A 1 402 ? 18.928 -9.159 -17.228 1.00 82.25 402 LYS A O 1
ATOM 3116 N N . ARG A 1 403 ? 20.544 -10.701 -17.219 1.00 80.69 403 ARG A N 1
ATOM 3117 C CA . ARG A 1 403 ? 19.744 -11.700 -16.520 1.00 80.69 403 ARG A CA 1
ATOM 3118 C C . ARG A 1 403 ? 20.152 -11.693 -15.053 1.00 80.69 403 ARG A C 1
ATOM 3120 O O . ARG A 1 403 ? 21.264 -12.108 -14.737 1.00 80.69 403 ARG A O 1
ATOM 3127 N N . LEU A 1 404 ? 19.283 -11.175 -14.187 1.00 71.19 404 LEU A N 1
ATOM 3128 C CA . LEU A 1 404 ? 19.595 -11.019 -12.763 1.00 71.19 404 LEU A CA 1
ATOM 3129 C C . LEU A 1 404 ? 19.587 -12.365 -12.018 1.00 71.19 404 LEU A C 1
ATOM 3131 O O . LEU A 1 404 ? 20.431 -12.582 -11.154 1.00 71.19 404 LEU A O 1
ATOM 3135 N N . ASP A 1 405 ? 18.724 -13.305 -12.418 1.00 68.38 405 ASP A N 1
ATOM 3136 C CA . ASP A 1 405 ? 18.744 -14.700 -11.958 1.00 68.38 405 ASP A CA 1
ATOM 3137 C C . ASP A 1 405 ? 18.879 -15.656 -13.158 1.00 68.38 405 ASP A C 1
ATOM 3139 O O . ASP A 1 405 ? 18.068 -15.591 -14.085 1.00 68.38 405 ASP A O 1
ATOM 3143 N N . PRO A 1 406 ? 19.850 -16.588 -13.171 1.00 68.25 406 PRO A N 1
ATOM 3144 C CA . PRO A 1 406 ? 19.993 -17.576 -14.240 1.00 68.25 406 PRO A CA 1
ATOM 3145 C C . PRO A 1 406 ? 18.722 -18.379 -14.560 1.00 68.25 406 PRO A C 1
ATOM 3147 O O . PRO A 1 406 ? 18.607 -18.868 -15.687 1.00 68.25 406 PRO A O 1
ATOM 3150 N N . ASN A 1 407 ? 17.802 -18.503 -13.599 1.00 66.69 407 ASN A N 1
ATOM 3151 C CA . ASN A 1 407 ? 16.528 -19.210 -13.720 1.00 66.69 407 ASN A CA 1
ATOM 3152 C C . ASN A 1 407 ? 15.361 -18.318 -14.170 1.00 66.69 407 ASN A C 1
ATOM 3154 O O . ASN A 1 407 ? 14.284 -18.844 -14.461 1.00 66.69 407 ASN A O 1
ATOM 3158 N N . ASP A 1 408 ? 15.538 -16.996 -14.231 1.00 68.88 408 ASP A N 1
ATOM 3159 C CA . ASP A 1 408 ? 14.492 -16.106 -14.731 1.00 68.88 408 ASP A CA 1
ATOM 3160 C C . ASP A 1 408 ? 14.285 -16.335 -16.223 1.00 68.88 408 ASP A C 1
ATOM 3162 O O . ASP A 1 408 ? 15.240 -16.501 -16.982 1.00 68.88 408 ASP A O 1
ATOM 3166 N N . GLN A 1 409 ? 13.028 -16.321 -16.665 1.00 66.12 409 GLN A N 1
ATOM 3167 C CA . GLN A 1 409 ? 12.680 -16.457 -18.083 1.00 66.12 409 GLN A CA 1
ATOM 3168 C C . GLN A 1 409 ? 12.895 -15.146 -18.863 1.00 66.12 409 GLN A C 1
ATOM 3170 O O . GLN A 1 409 ? 13.035 -15.164 -20.088 1.00 66.12 409 GLN A O 1
ATOM 3175 N N . HIS A 1 410 ? 13.043 -14.023 -18.157 1.00 72.31 410 HIS A N 1
ATOM 3176 C CA . HIS A 1 410 ? 13.189 -12.679 -18.716 1.00 72.31 410 HIS A CA 1
ATOM 3177 C C . HIS A 1 410 ? 14.631 -12.195 -18.708 1.00 72.31 410 HIS A C 1
ATOM 3179 O O . HIS A 1 410 ? 15.450 -12.628 -17.898 1.00 72.31 410 HIS A O 1
ATOM 3185 N N . LEU A 1 411 ? 14.926 -11.275 -19.624 1.00 80.12 411 LEU A N 1
ATOM 3186 C CA . LEU A 1 411 ? 16.047 -10.360 -19.446 1.00 80.12 411 LEU A CA 1
ATOM 3187 C C . LEU A 1 411 ? 15.538 -9.111 -18.756 1.00 80.12 411 LEU A C 1
ATOM 3189 O O . LEU A 1 411 ? 14.415 -8.691 -18.985 1.00 80.12 411 LEU A O 1
ATOM 3193 N N . THR A 1 412 ? 16.377 -8.495 -17.956 1.00 80.25 412 THR A N 1
ATOM 3194 C CA . THR A 1 412 ? 16.111 -7.217 -17.325 1.00 80.25 412 THR A CA 1
ATOM 3195 C C . THR A 1 412 ? 16.753 -6.120 -18.163 1.00 80.25 412 THR A C 1
ATOM 3197 O O . THR A 1 412 ? 17.944 -6.197 -18.471 1.00 80.25 412 THR A O 1
ATOM 3200 N N . VAL A 1 413 ? 15.971 -5.113 -18.543 1.00 85.62 413 VAL A N 1
ATOM 3201 C CA . VAL A 1 413 ? 16.460 -3.876 -19.167 1.00 85.62 413 VAL A CA 1
ATOM 3202 C C . VAL A 1 413 ? 16.700 -2.870 -18.065 1.00 85.62 413 VAL A C 1
ATOM 3204 O O . VAL A 1 413 ? 15.806 -2.638 -17.258 1.00 85.62 413 VAL A O 1
ATOM 3207 N N . ILE A 1 414 ? 17.890 -2.287 -18.027 1.00 84.56 414 ILE A N 1
ATOM 3208 C CA . ILE A 1 414 ? 18.297 -1.284 -17.047 1.00 84.56 414 ILE A CA 1
ATOM 3209 C C . ILE A 1 414 ? 18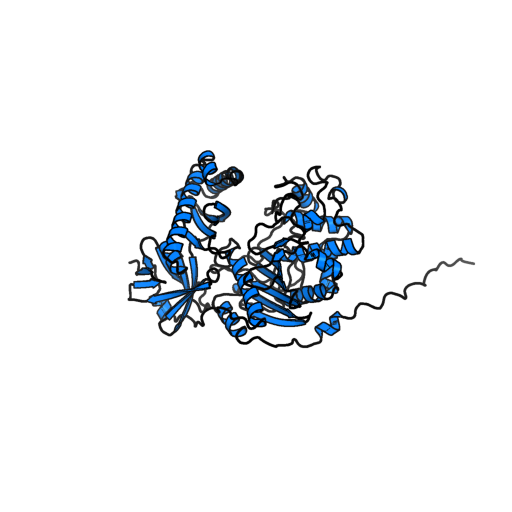.624 -0.016 -17.828 1.00 84.56 414 ILE A C 1
ATOM 3211 O O . ILE A 1 414 ? 19.614 0.023 -18.556 1.00 84.56 414 ILE A O 1
ATOM 3215 N N . ALA A 1 415 ? 17.787 1.004 -17.698 1.00 85.56 415 ALA A N 1
ATOM 3216 C CA . ALA A 1 415 ? 17.951 2.305 -18.325 1.00 85.56 415 ALA A CA 1
ATOM 3217 C C . ALA A 1 415 ? 18.472 3.321 -17.307 1.00 85.56 415 ALA A C 1
ATOM 3219 O O . ALA A 1 415 ? 17.819 3.593 -16.305 1.00 85.56 415 ALA A O 1
ATOM 3220 N N . THR A 1 416 ? 19.644 3.889 -17.567 1.00 84.81 416 THR A N 1
ATOM 3221 C CA . THR A 1 416 ? 20.273 4.930 -16.745 1.00 84.81 416 THR A CA 1
ATOM 3222 C C . THR A 1 416 ? 20.339 6.234 -17.528 1.00 84.81 416 THR A C 1
ATOM 3224 O O . THR A 1 416 ? 20.819 6.240 -18.660 1.00 84.81 416 THR A O 1
ATOM 3227 N N . GLY A 1 417 ? 19.915 7.339 -16.916 1.00 85.56 417 GLY A N 1
ATOM 3228 C CA . GLY A 1 417 ? 19.852 8.651 -17.564 1.00 85.56 417 GLY A CA 1
ATOM 3229 C C . GLY A 1 417 ? 18.543 8.876 -18.324 1.00 85.56 417 GLY A C 1
ATOM 3230 O O . GLY A 1 417 ? 17.888 7.929 -18.767 1.00 85.56 417 GLY A O 1
ATOM 3231 N N . GLN A 1 418 ? 18.163 10.149 -18.472 1.00 89.19 418 GLN A N 1
ATOM 3232 C CA . GLN A 1 418 ? 16.826 10.527 -18.936 1.00 89.19 418 GLN A CA 1
ATOM 3233 C C . GLN A 1 418 ? 16.469 9.983 -20.329 1.00 89.19 418 GLN A C 1
ATOM 3235 O O . GLN A 1 418 ? 15.414 9.366 -20.430 1.00 89.19 418 GLN A O 1
ATOM 3240 N N . PRO A 1 419 ? 17.325 10.068 -21.371 1.00 89.81 419 PRO A N 1
ATOM 3241 C CA . PRO A 1 419 ? 16.954 9.563 -22.698 1.00 89.81 419 PRO A CA 1
ATOM 3242 C C . PRO A 1 419 ? 16.671 8.056 -22.721 1.00 89.81 419 PRO A C 1
ATOM 3244 O O . PRO A 1 419 ? 15.832 7.579 -23.482 1.00 89.81 419 PRO A O 1
ATOM 3247 N N . ALA A 1 420 ? 17.373 7.289 -21.878 1.00 89.94 420 ALA A N 1
ATOM 3248 C CA . ALA A 1 420 ? 17.129 5.860 -21.732 1.00 89.94 420 ALA A CA 1
ATOM 3249 C C . ALA A 1 420 ? 15.828 5.589 -20.966 1.00 89.94 420 ALA A C 1
ATOM 3251 O O . ALA A 1 420 ? 15.092 4.673 -21.332 1.00 89.94 420 ALA A O 1
ATOM 3252 N N . ALA A 1 421 ? 15.535 6.381 -19.930 1.00 87.38 421 ALA A N 1
ATOM 3253 C CA . ALA A 1 421 ? 14.282 6.297 -19.189 1.00 87.38 421 ALA A CA 1
ATOM 3254 C C . ALA A 1 421 ? 13.077 6.640 -20.080 1.00 87.38 421 ALA A C 1
ATOM 3256 O O . ALA A 1 421 ? 12.139 5.850 -20.127 1.00 87.38 421 ALA A O 1
ATOM 3257 N N . ASP A 1 422 ? 13.141 7.740 -20.837 1.00 88.88 422 ASP A N 1
ATOM 3258 C CA . ASP A 1 422 ? 12.110 8.186 -21.787 1.00 88.88 422 ASP A CA 1
ATOM 3259 C C . ASP A 1 422 ? 11.807 7.105 -22.826 1.00 88.88 422 ASP A C 1
ATOM 3261 O O . ASP A 1 422 ? 10.651 6.716 -23.014 1.00 88.88 422 ASP A O 1
ATOM 3265 N N . ALA A 1 423 ? 12.861 6.544 -23.430 1.00 89.06 423 ALA A N 1
ATOM 3266 C CA . ALA A 1 423 ? 12.747 5.442 -24.375 1.00 89.06 423 ALA A CA 1
ATOM 3267 C C . ALA A 1 423 ? 12.057 4.222 -23.749 1.00 89.06 423 ALA A C 1
ATOM 3269 O O . ALA A 1 423 ? 11.193 3.610 -24.376 1.00 89.06 423 ALA A O 1
ATOM 3270 N N . LEU A 1 424 ? 12.423 3.873 -22.511 1.00 85.62 424 LEU A N 1
ATOM 3271 C CA . LEU A 1 424 ? 11.941 2.674 -21.828 1.00 85.62 424 LEU A CA 1
ATOM 3272 C C . LEU A 1 424 ? 10.500 2.803 -21.306 1.00 85.62 424 LEU A C 1
ATOM 3274 O O . LEU A 1 424 ? 9.802 1.791 -21.239 1.00 85.62 424 LEU A O 1
ATOM 3278 N N . VAL A 1 425 ? 10.039 4.015 -20.978 1.00 80.44 425 VAL A N 1
ATOM 3279 C CA . VAL A 1 425 ? 8.630 4.294 -20.620 1.00 80.44 425 VAL A CA 1
ATOM 3280 C C . VAL A 1 425 ? 7.771 4.669 -21.835 1.00 80.44 425 VAL A C 1
ATOM 3282 O O . VAL A 1 425 ? 6.565 4.888 -21.704 1.00 80.44 425 VAL A O 1
ATOM 3285 N N . GLY A 1 426 ? 8.380 4.750 -23.023 1.00 82.81 426 GLY A N 1
ATOM 3286 C CA . GLY A 1 426 ? 7.715 5.144 -24.261 1.00 82.81 426 GLY A CA 1
ATOM 3287 C C . GLY A 1 426 ? 7.128 6.549 -24.170 1.00 82.81 426 GLY A C 1
ATOM 3288 O O . GLY A 1 426 ? 5.956 6.731 -24.502 1.00 82.81 426 GLY A O 1
ATOM 3289 N N . ALA A 1 427 ? 7.886 7.506 -23.630 1.00 85.12 427 ALA A N 1
ATOM 3290 C CA . ALA A 1 427 ? 7.480 8.905 -23.552 1.00 85.12 427 ALA A CA 1
ATOM 3291 C C . ALA A 1 427 ? 7.278 9.486 -24.965 1.00 85.12 427 ALA A C 1
ATOM 3293 O O . ALA A 1 427 ? 8.034 9.187 -25.885 1.00 85.12 427 ALA A O 1
ATOM 3294 N N . ASP A 1 428 ? 6.225 10.284 -25.139 1.00 87.00 428 ASP A N 1
ATOM 3295 C CA . ASP A 1 428 ? 6.061 11.135 -26.319 1.00 87.00 428 ASP A CA 1
ATOM 3296 C C . ASP A 1 428 ? 6.715 12.503 -26.063 1.00 87.00 428 ASP A C 1
ATOM 3298 O O . ASP A 1 428 ? 7.121 12.807 -24.941 1.00 87.00 428 ASP A O 1
ATOM 3302 N N . GLU A 1 429 ? 6.796 13.354 -27.090 1.00 89.12 429 GLU A N 1
ATOM 3303 C CA . GLU A 1 429 ? 7.452 14.665 -26.979 1.00 89.12 429 GLU A CA 1
ATOM 3304 C C . GLU A 1 429 ? 6.867 15.547 -25.863 1.00 89.12 429 GLU A C 1
ATOM 3306 O O . GLU A 1 429 ? 7.563 16.389 -25.291 1.00 89.12 429 GLU A O 1
ATOM 3311 N N . GLU A 1 430 ? 5.573 15.409 -25.564 1.00 89.12 430 GLU A N 1
ATOM 3312 C CA . GLU A 1 430 ? 4.938 16.163 -24.487 1.00 89.12 430 GLU A CA 1
ATOM 3313 C C . GLU A 1 430 ? 5.387 15.655 -23.120 1.00 89.12 430 GLU A C 1
ATOM 3315 O O . GLU A 1 430 ? 5.793 16.453 -22.270 1.00 89.12 430 GLU A O 1
ATOM 3320 N N . MET A 1 431 ? 5.371 14.339 -22.920 1.00 87.12 431 MET A N 1
ATOM 3321 C CA . MET A 1 431 ? 5.859 13.710 -21.701 1.00 87.12 431 MET A CA 1
ATOM 3322 C C . MET A 1 431 ? 7.345 14.012 -21.486 1.00 87.12 431 MET A C 1
ATOM 3324 O O . MET A 1 431 ? 7.711 14.449 -20.398 1.00 87.12 431 MET A O 1
ATOM 3328 N N . GLU A 1 432 ? 8.187 13.883 -22.512 1.00 89.62 432 GLU A N 1
ATOM 3329 C CA . GLU A 1 432 ? 9.621 14.205 -22.439 1.00 89.62 432 GLU A CA 1
ATOM 3330 C C . GLU A 1 432 ? 9.857 15.641 -21.948 1.00 89.62 432 GLU A C 1
ATOM 3332 O O . GLU A 1 432 ? 10.638 15.866 -21.019 1.00 89.62 432 GLU A O 1
ATOM 3337 N N . ARG A 1 433 ? 9.121 16.628 -22.488 1.00 90.81 433 ARG A N 1
ATOM 3338 C CA . ARG A 1 433 ? 9.200 18.026 -22.020 1.00 90.81 433 ARG A CA 1
ATOM 3339 C C . ARG A 1 433 ? 8.854 18.154 -20.539 1.00 90.81 433 ARG A C 1
ATOM 3341 O O . ARG A 1 433 ? 9.511 18.901 -19.810 1.00 90.81 433 ARG A O 1
ATOM 3348 N N . ARG A 1 434 ? 7.829 17.438 -20.081 1.00 89.62 434 ARG A N 1
ATOM 3349 C CA . ARG A 1 434 ? 7.380 17.486 -18.685 1.00 89.62 434 ARG A CA 1
ATOM 3350 C C . ARG A 1 434 ? 8.378 16.811 -17.739 1.00 89.62 434 ARG A C 1
ATOM 3352 O O . ARG A 1 434 ? 8.677 17.376 -16.685 1.00 89.62 434 ARG A O 1
ATOM 3359 N N . LEU A 1 435 ? 8.935 15.663 -18.126 1.00 89.75 435 LEU A N 1
ATOM 3360 C CA . LEU A 1 435 ? 9.984 14.955 -17.380 1.00 89.75 435 LEU A CA 1
ATOM 3361 C C . LEU A 1 435 ? 11.264 15.801 -17.291 1.00 89.75 435 LEU A C 1
ATOM 3363 O O . LEU A 1 435 ? 11.836 15.958 -16.211 1.00 89.75 435 LEU A O 1
ATOM 3367 N N . ALA A 1 436 ? 11.666 16.449 -18.387 1.00 90.94 436 ALA A N 1
ATOM 3368 C CA . ALA A 1 436 ? 12.791 17.381 -18.397 1.00 90.94 436 ALA A CA 1
ATOM 3369 C C . ALA A 1 436 ? 12.561 18.592 -17.472 1.00 90.94 436 ALA A C 1
ATOM 3371 O O . ALA A 1 436 ? 13.470 19.003 -16.744 1.00 90.94 436 ALA A O 1
ATOM 3372 N N . ALA A 1 437 ? 11.343 19.142 -17.438 1.00 91.44 437 ALA A N 1
ATOM 3373 C CA . ALA A 1 437 ? 10.997 20.232 -16.527 1.00 91.44 437 ALA A CA 1
ATOM 3374 C C . ALA A 1 437 ? 11.078 19.804 -15.047 1.00 91.44 437 ALA A C 1
ATOM 3376 O O . ALA A 1 437 ? 11.596 20.557 -14.217 1.00 91.44 437 ALA A O 1
ATOM 3377 N N . ALA A 1 438 ? 10.632 18.588 -14.715 1.00 90.31 438 ALA A N 1
ATOM 3378 C CA . ALA A 1 438 ? 10.741 18.027 -13.367 1.00 90.31 438 ALA A CA 1
ATOM 3379 C C . ALA A 1 438 ? 12.202 17.789 -12.949 1.00 90.31 438 ALA A C 1
ATOM 3381 O O . ALA A 1 438 ? 12.586 18.146 -11.830 1.00 90.31 438 ALA A O 1
ATOM 3382 N N . ASN A 1 439 ? 13.046 17.287 -13.856 1.00 92.19 439 ASN A N 1
ATOM 3383 C CA . ASN A 1 439 ? 14.494 17.187 -13.648 1.00 92.19 439 ASN A CA 1
ATOM 3384 C C . ASN A 1 439 ? 15.120 18.549 -13.323 1.00 92.19 439 ASN A C 1
ATOM 3386 O O . ASN A 1 439 ? 15.854 18.673 -12.342 1.00 92.19 439 ASN A O 1
ATOM 3390 N N . ALA A 1 440 ? 14.806 19.582 -14.111 1.00 92.19 440 ALA A N 1
ATOM 3391 C CA . ALA A 1 440 ? 15.351 20.924 -13.917 1.00 92.19 440 ALA A CA 1
ATOM 3392 C C . ALA A 1 440 ? 14.924 21.540 -12.574 1.00 92.19 440 ALA A C 1
ATOM 3394 O O . ALA A 1 440 ? 15.745 22.144 -11.882 1.00 92.19 440 ALA A O 1
ATOM 3395 N N . ARG A 1 441 ? 13.656 21.365 -12.175 1.00 90.44 441 ARG A N 1
ATOM 3396 C CA . ARG A 1 441 ? 13.164 21.790 -10.852 1.00 90.44 441 ARG A CA 1
ATOM 3397 C C . ARG A 1 441 ? 13.893 21.068 -9.720 1.00 90.44 441 ARG A C 1
ATOM 3399 O O . ARG A 1 441 ? 14.352 21.713 -8.780 1.00 90.44 441 ARG A O 1
ATOM 3406 N N . THR A 1 442 ? 14.047 19.754 -9.853 1.00 90.75 442 THR A N 1
ATOM 3407 C CA . THR A 1 442 ? 14.706 18.904 -8.854 1.00 90.75 442 THR A CA 1
ATOM 3408 C C . THR A 1 442 ? 16.169 19.289 -8.660 1.00 90.75 442 THR A C 1
ATOM 3410 O O . THR A 1 442 ? 16.623 19.413 -7.527 1.00 90.75 442 THR A O 1
ATOM 3413 N N . LEU A 1 443 ? 16.896 19.552 -9.749 1.00 91.75 443 LEU A N 1
ATOM 3414 C CA . LEU A 1 443 ? 18.283 20.015 -9.678 1.00 91.75 443 LEU A CA 1
ATOM 3415 C C . LEU A 1 443 ? 18.408 21.354 -8.951 1.00 91.75 443 LEU A C 1
ATOM 3417 O O . LEU A 1 443 ? 19.232 21.463 -8.050 1.00 91.75 443 LEU A O 1
ATOM 3421 N N . ARG A 1 444 ? 17.559 22.345 -9.264 1.00 89.81 444 ARG A N 1
ATOM 3422 C CA . ARG A 1 444 ? 17.579 23.641 -8.557 1.00 89.81 444 ARG A CA 1
ATOM 3423 C C . ARG A 1 444 ? 17.388 23.473 -7.052 1.00 89.81 444 ARG A C 1
ATOM 3425 O O . ARG A 1 444 ? 18.101 24.093 -6.267 1.00 89.81 444 ARG A O 1
ATOM 3432 N N . LEU A 1 445 ? 16.445 22.617 -6.665 1.00 88.38 445 LEU A N 1
ATOM 3433 C CA . LEU A 1 445 ? 16.163 22.333 -5.265 1.00 88.38 445 LEU A CA 1
ATOM 3434 C C . LEU A 1 445 ? 17.351 21.640 -4.584 1.00 88.38 445 LEU A C 1
ATOM 3436 O O . LEU A 1 445 ? 17.798 22.064 -3.522 1.00 88.38 445 LEU A O 1
ATOM 3440 N N . ALA A 1 446 ? 17.914 20.621 -5.224 1.00 89.38 446 ALA A N 1
ATOM 3441 C CA . ALA A 1 446 ? 19.047 19.872 -4.701 1.00 89.38 446 ALA A CA 1
ATOM 3442 C C . ALA A 1 446 ? 20.332 20.699 -4.597 1.00 89.38 446 ALA A C 1
ATOM 3444 O O . ALA A 1 446 ? 21.087 20.537 -3.642 1.00 89.38 446 ALA A O 1
ATOM 3445 N N . GLU A 1 447 ? 20.575 21.619 -5.529 1.00 91.62 447 GLU A N 1
ATOM 3446 C CA . GLU A 1 447 ? 21.691 22.559 -5.432 1.00 91.62 447 GLU A CA 1
ATOM 3447 C C . GLU A 1 447 ? 21.528 23.532 -4.259 1.00 91.62 447 GLU A C 1
ATOM 3449 O O . GLU A 1 447 ? 22.523 23.943 -3.664 1.00 91.62 447 GLU A O 1
ATOM 3454 N N . ALA A 1 448 ? 20.297 23.930 -3.930 1.00 89.19 448 ALA A N 1
ATOM 3455 C CA . ALA A 1 448 ? 20.032 24.754 -2.755 1.00 89.19 448 ALA A CA 1
ATOM 3456 C C . ALA A 1 448 ? 20.229 23.949 -1.454 1.00 89.19 448 ALA A C 1
ATOM 3458 O O . ALA A 1 448 ? 20.868 24.448 -0.531 1.00 89.19 448 ALA A O 1
ATOM 3459 N N . ILE A 1 449 ? 19.812 22.672 -1.415 1.00 87.56 449 ILE A N 1
ATOM 3460 C CA . ILE A 1 449 ? 20.123 21.746 -0.304 1.00 87.56 449 ILE A CA 1
ATOM 3461 C C . ILE A 1 449 ? 21.641 21.597 -0.132 1.00 87.56 449 ILE A C 1
ATOM 3463 O O . ILE A 1 449 ? 22.155 21.763 0.971 1.00 87.56 449 ILE A O 1
ATOM 3467 N N . ALA A 1 450 ? 22.372 21.329 -1.217 1.00 88.94 450 ALA A N 1
ATOM 3468 C CA . ALA A 1 450 ? 23.819 21.108 -1.184 1.00 88.94 450 ALA A CA 1
ATOM 3469 C C . ALA A 1 450 ? 24.622 22.358 -0.781 1.00 88.94 450 ALA A C 1
ATOM 3471 O O . ALA A 1 450 ? 25.723 22.233 -0.245 1.00 88.94 450 ALA A O 1
ATOM 3472 N N . ARG A 1 451 ? 24.078 23.556 -1.034 1.00 90.06 451 ARG A N 1
ATOM 3473 C CA . ARG A 1 451 ? 24.624 24.844 -0.571 1.00 90.06 451 ARG A CA 1
ATOM 3474 C C . ARG A 1 451 ? 24.205 25.207 0.854 1.00 90.06 451 ARG A C 1
ATOM 3476 O O . ARG A 1 451 ? 24.645 26.233 1.359 1.00 90.06 451 ARG A O 1
ATOM 3483 N N . GLU A 1 452 ? 23.360 24.388 1.474 1.00 87.19 452 GLU A N 1
ATOM 3484 C CA . GLU A 1 452 ? 22.707 24.675 2.750 1.00 87.19 452 GLU A CA 1
ATOM 3485 C C . GLU A 1 452 ? 21.948 26.020 2.745 1.00 87.19 452 GLU A C 1
ATOM 3487 O O . GLU A 1 452 ? 21.833 26.706 3.761 1.00 87.19 452 GLU A O 1
ATOM 3492 N N . ASP A 1 453 ? 21.412 26.400 1.580 1.00 88.25 453 ASP A N 1
ATOM 3493 C CA . ASP A 1 453 ? 20.760 27.686 1.332 1.00 88.25 453 ASP A CA 1
ATOM 3494 C C . ASP A 1 453 ? 19.267 27.628 1.686 1.00 88.25 453 ASP A C 1
ATOM 3496 O O . ASP A 1 453 ? 18.392 27.409 0.843 1.00 88.25 453 ASP A O 1
ATOM 3500 N N . ALA A 1 454 ? 18.971 27.819 2.972 1.00 82.62 454 ALA A N 1
ATOM 3501 C CA . ALA A 1 454 ? 17.602 27.818 3.480 1.00 82.62 454 ALA A CA 1
ATOM 3502 C C . ALA A 1 454 ? 16.715 28.902 2.840 1.00 82.62 454 ALA A C 1
ATOM 3504 O O . ALA A 1 454 ? 15.512 28.685 2.679 1.00 82.62 454 ALA A O 1
ATOM 3505 N N . ASP A 1 455 ? 17.274 30.060 2.480 1.00 81.88 455 ASP A N 1
ATOM 3506 C CA . ASP A 1 455 ? 16.506 31.163 1.895 1.00 81.88 455 ASP A CA 1
ATOM 3507 C C . ASP A 1 455 ? 16.215 30.924 0.410 1.00 81.88 455 ASP A C 1
ATOM 3509 O O . ASP A 1 455 ? 15.099 31.195 -0.038 1.00 81.88 455 ASP A O 1
ATOM 3513 N N . GLY A 1 456 ? 17.154 30.323 -0.325 1.00 80.12 456 GLY A N 1
ATOM 3514 C CA . GLY A 1 456 ? 16.953 29.868 -1.702 1.00 80.12 456 GLY A CA 1
ATOM 3515 C C . GLY A 1 456 ? 15.952 28.715 -1.839 1.00 80.12 456 GLY A C 1
ATOM 3516 O O . GLY A 1 456 ? 15.314 28.578 -2.884 1.00 80.12 456 GLY A O 1
ATOM 3517 N N . LEU A 1 457 ? 15.748 27.918 -0.782 1.00 79.56 457 LEU 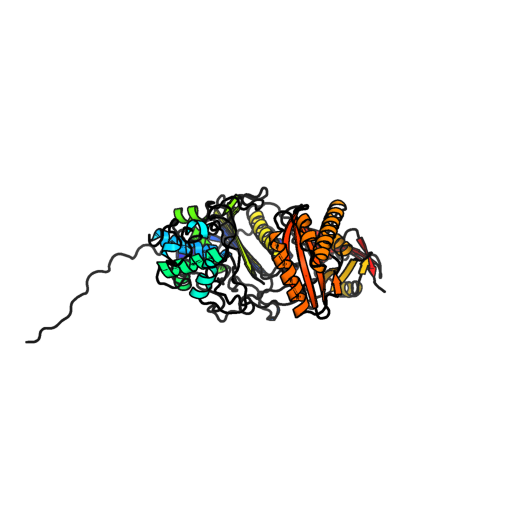A N 1
ATOM 3518 C CA . LEU A 1 457 ? 14.760 26.831 -0.758 1.00 79.56 457 LEU A CA 1
ATOM 3519 C C . LEU A 1 457 ? 13.314 27.320 -0.583 1.00 79.56 457 LEU A C 1
ATOM 3521 O O . LEU A 1 457 ? 12.402 26.737 -1.168 1.00 79.56 457 LEU A O 1
ATOM 3525 N N . LYS A 1 458 ? 13.081 28.396 0.179 1.00 78.06 458 LYS A N 1
ATOM 3526 C CA . LYS A 1 458 ? 11.731 28.933 0.453 1.00 78.06 458 LYS A CA 1
ATOM 3527 C C . LYS A 1 458 ? 10.883 29.182 -0.807 1.00 78.06 458 LYS A C 1
ATOM 3529 O O . LYS A 1 458 ? 9.767 28.667 -0.855 1.00 78.06 458 LYS A O 1
ATOM 3534 N N . PRO A 1 459 ? 11.359 29.910 -1.839 1.00 74.31 459 PRO A N 1
ATOM 3535 C CA . PRO A 1 459 ? 10.549 30.177 -3.028 1.00 74.31 459 PRO A CA 1
ATOM 3536 C C . PRO A 1 459 ? 10.305 28.933 -3.895 1.00 74.31 459 PRO A C 1
ATOM 3538 O O . PRO A 1 459 ? 9.385 28.940 -4.703 1.00 74.31 459 PRO A O 1
ATOM 3541 N N . LEU A 1 460 ? 11.107 27.873 -3.741 1.00 69.81 460 LEU A N 1
ATOM 3542 C CA . LEU A 1 460 ? 10.966 26.626 -4.501 1.00 69.81 460 LEU A CA 1
ATOM 3543 C C . LEU A 1 460 ? 9.958 25.649 -3.878 1.00 69.81 460 LEU A C 1
ATOM 3545 O O . LEU A 1 460 ? 9.586 24.676 -4.528 1.00 69.81 460 LEU A O 1
ATOM 3549 N N . LEU A 1 461 ? 9.555 25.884 -2.626 1.00 68.88 461 LEU A N 1
ATOM 3550 C CA . LEU A 1 461 ? 8.788 24.930 -1.820 1.00 68.88 461 LEU A CA 1
ATOM 3551 C C . LEU A 1 461 ? 7.398 25.422 -1.417 1.00 68.88 461 LEU A C 1
ATOM 3553 O O . LEU A 1 461 ? 6.597 24.614 -0.953 1.00 68.88 461 LEU A O 1
ATOM 3557 N N . GLY A 1 462 ? 7.100 26.715 -1.573 1.00 68.31 462 GLY A N 1
ATOM 3558 C CA . GLY A 1 462 ? 5.821 27.282 -1.143 1.00 68.31 462 GLY A CA 1
ATOM 3559 C C . GLY A 1 462 ? 5.515 26.927 0.318 1.00 68.31 462 GLY A C 1
ATOM 3560 O O . GLY A 1 462 ? 6.354 27.116 1.204 1.00 68.31 462 GLY A O 1
ATOM 3561 N N . ASP A 1 463 ? 4.341 26.344 0.557 1.00 58.56 463 ASP A N 1
ATOM 3562 C CA . ASP A 1 463 ? 3.871 25.949 1.893 1.00 58.56 463 ASP A CA 1
ATOM 3563 C C . ASP A 1 463 ? 4.672 24.792 2.523 1.00 58.56 463 ASP A C 1
ATOM 3565 O O . ASP A 1 463 ? 4.594 24.567 3.731 1.00 58.56 463 ASP A O 1
ATOM 3569 N N . LEU A 1 464 ? 5.513 24.091 1.751 1.00 63.91 464 LEU A N 1
ATOM 3570 C CA . LEU A 1 464 ? 6.403 23.030 2.244 1.00 63.91 464 LEU A CA 1
ATOM 3571 C C . LEU A 1 464 ? 7.714 23.554 2.845 1.00 63.91 464 LEU A C 1
ATOM 3573 O O . LEU A 1 464 ? 8.584 22.764 3.218 1.00 63.91 464 LEU A O 1
ATOM 3577 N N . GLY A 1 465 ? 7.869 24.872 3.006 1.00 60.47 465 GLY A N 1
ATOM 3578 C CA . GLY A 1 465 ? 9.059 25.482 3.609 1.00 60.47 465 GLY A CA 1
ATOM 3579 C C . GLY A 1 465 ? 9.413 24.953 5.011 1.00 60.47 465 GLY A C 1
ATOM 3580 O O . GLY A 1 465 ? 10.557 25.079 5.449 1.00 60.47 465 GLY A O 1
ATOM 3581 N N . PHE A 1 466 ? 8.481 24.301 5.713 1.00 61.47 466 PHE A N 1
ATOM 3582 C CA . PHE A 1 466 ? 8.761 23.656 6.999 1.00 61.47 466 PHE A CA 1
ATOM 3583 C C . PHE A 1 466 ? 9.686 22.426 6.892 1.00 61.47 466 PHE A C 1
ATOM 3585 O O . PHE A 1 466 ? 10.359 22.102 7.873 1.00 61.47 466 PHE A O 1
ATOM 3592 N N . PHE A 1 467 ? 9.788 21.779 5.722 1.00 64.44 467 PHE A N 1
ATOM 3593 C CA . PHE A 1 467 ? 10.698 20.645 5.492 1.00 64.44 467 PHE A CA 1
ATOM 3594 C C . PHE A 1 467 ? 12.169 21.054 5.351 1.00 64.44 467 PHE A C 1
ATOM 3596 O O . PHE A 1 467 ? 13.048 20.219 5.565 1.00 64.44 467 PHE A O 1
ATOM 3603 N N . ILE A 1 468 ? 12.453 22.333 5.072 1.00 73.44 468 ILE A N 1
ATOM 3604 C CA . ILE A 1 468 ? 13.812 22.850 4.824 1.00 73.44 468 ILE A CA 1
ATOM 3605 C C . ILE A 1 468 ? 14.773 22.439 5.939 1.00 73.44 468 ILE A C 1
ATOM 3607 O O . ILE A 1 468 ? 15.845 21.900 5.681 1.00 73.44 468 ILE A O 1
ATOM 3611 N N . LYS A 1 469 ? 14.372 22.640 7.199 1.00 71.38 469 LYS A N 1
ATOM 3612 C CA . LYS A 1 469 ? 15.214 22.298 8.350 1.00 71.38 469 LYS A CA 1
ATOM 3613 C C . LYS A 1 469 ? 15.517 20.796 8.420 1.00 71.38 469 LYS A C 1
ATOM 3615 O O . LYS A 1 469 ? 16.619 20.430 8.814 1.00 71.38 469 LYS A O 1
ATOM 3620 N N . GLY A 1 470 ? 14.549 19.957 8.051 1.00 73.31 470 GLY A N 1
ATOM 3621 C CA . GLY A 1 470 ? 14.706 18.504 8.001 1.00 73.31 470 GLY A CA 1
ATOM 3622 C C . GLY A 1 470 ? 15.729 18.090 6.950 1.00 73.31 470 GLY A C 1
ATOM 3623 O O . GLY A 1 470 ? 16.699 17.427 7.286 1.00 73.31 470 GLY A O 1
ATOM 3624 N N . TRP A 1 471 ? 15.594 18.570 5.713 1.00 76.56 471 TRP A N 1
ATOM 3625 C CA . TRP A 1 471 ? 16.527 18.207 4.640 1.00 76.56 471 TRP A CA 1
ATOM 3626 C C . TRP A 1 471 ? 17.950 18.697 4.870 1.00 76.56 471 TRP A C 1
ATOM 3628 O O . TRP A 1 471 ? 18.898 17.990 4.542 1.00 76.56 471 TRP A O 1
ATOM 3638 N N . LEU A 1 472 ? 18.117 19.889 5.447 1.00 82.50 472 LEU A N 1
ATOM 3639 C CA . LEU A 1 472 ? 19.444 20.383 5.813 1.00 82.50 472 LEU A CA 1
ATOM 3640 C C . LEU A 1 472 ? 20.079 19.516 6.909 1.00 82.50 472 LEU A C 1
ATOM 3642 O O . LEU A 1 472 ? 21.274 19.226 6.848 1.00 82.50 472 LEU A O 1
ATOM 3646 N N . ALA A 1 473 ? 19.282 19.053 7.877 1.00 80.19 473 ALA A N 1
ATOM 3647 C CA . ALA A 1 473 ? 19.745 18.115 8.895 1.00 80.19 473 ALA A CA 1
ATOM 3648 C C . ALA A 1 473 ? 20.084 16.737 8.298 1.00 80.19 473 ALA A C 1
ATOM 3650 O O . ALA A 1 473 ? 21.135 16.186 8.619 1.00 80.19 473 ALA A O 1
ATOM 3651 N N . ASP A 1 474 ? 19.250 16.215 7.396 1.00 81.25 474 ASP A N 1
ATOM 3652 C CA . ASP A 1 474 ? 19.490 14.945 6.704 1.00 81.25 474 ASP A CA 1
ATOM 3653 C C . ASP A 1 474 ? 20.766 15.011 5.856 1.00 81.25 474 ASP A C 1
ATOM 3655 O O . ASP A 1 474 ? 21.619 14.128 5.945 1.00 81.25 474 ASP A O 1
ATOM 3659 N N . PHE A 1 475 ? 20.961 16.093 5.097 1.00 86.12 475 PHE A N 1
ATOM 3660 C CA . PHE A 1 475 ? 22.174 16.304 4.308 1.00 86.12 475 PHE A CA 1
ATOM 3661 C C . PHE A 1 475 ? 23.427 16.399 5.189 1.00 86.12 475 PHE A C 1
ATOM 3663 O O . PHE A 1 475 ? 24.462 15.807 4.868 1.00 86.12 475 PHE A O 1
ATOM 3670 N N . ALA A 1 476 ? 23.346 17.094 6.329 1.00 86.12 476 ALA A N 1
ATOM 3671 C CA . ALA A 1 476 ? 24.431 17.122 7.307 1.00 86.12 476 ALA A CA 1
ATOM 3672 C C . ALA A 1 476 ? 24.747 15.716 7.849 1.00 86.12 476 ALA A C 1
ATOM 3674 O O . ALA A 1 476 ? 25.918 15.328 7.868 1.00 86.12 476 ALA A O 1
ATOM 3675 N N . ALA A 1 477 ? 23.722 14.933 8.191 1.00 84.81 477 ALA A N 1
ATOM 3676 C CA . ALA A 1 477 ? 23.877 13.554 8.643 1.00 84.81 477 ALA A CA 1
ATOM 3677 C C . ALA A 1 477 ? 24.491 12.647 7.559 1.00 84.81 477 ALA A C 1
ATOM 3679 O O . ALA A 1 477 ? 25.332 11.799 7.863 1.00 84.81 477 ALA A O 1
ATOM 3680 N N . TRP A 1 478 ? 24.142 12.838 6.281 1.00 86.81 478 TRP A N 1
ATOM 3681 C CA . TRP A 1 478 ? 24.756 12.087 5.180 1.00 86.81 478 TRP A CA 1
ATOM 3682 C C . TRP A 1 478 ? 26.235 12.404 5.016 1.00 86.81 478 TRP A C 1
ATOM 3684 O O . TRP A 1 478 ? 27.013 11.471 4.822 1.00 86.81 478 TRP A O 1
ATOM 3694 N N . ARG A 1 479 ? 26.644 13.675 5.135 1.00 90.19 479 ARG A N 1
ATOM 3695 C CA . ARG A 1 479 ? 28.070 14.053 5.112 1.00 90.19 479 ARG A CA 1
ATOM 3696 C C . ARG A 1 479 ? 28.839 13.428 6.267 1.00 90.19 479 ARG A C 1
ATOM 3698 O O . ARG A 1 479 ? 29.936 12.913 6.068 1.00 90.19 479 ARG A O 1
ATOM 3705 N N . GLU A 1 480 ? 28.261 13.444 7.464 1.00 89.81 480 GLU A N 1
ATOM 3706 C CA . GLU A 1 480 ? 28.873 12.825 8.640 1.00 89.81 480 GLU A CA 1
ATOM 3707 C C . GLU A 1 480 ? 29.068 11.314 8.436 1.00 89.81 480 GLU A C 1
ATOM 3709 O O . GLU A 1 480 ? 30.158 10.784 8.662 1.00 89.81 480 GLU A O 1
ATOM 3714 N N . ALA A 1 481 ? 28.043 10.624 7.930 1.00 85.50 481 ALA A N 1
ATOM 3715 C CA . ALA A 1 481 ? 28.084 9.181 7.711 1.00 85.50 481 ALA A CA 1
ATOM 3716 C C . ALA A 1 481 ? 28.944 8.764 6.499 1.00 85.50 481 ALA A C 1
ATOM 3718 O O . ALA A 1 481 ? 29.635 7.742 6.544 1.00 85.50 481 ALA A O 1
ATOM 3719 N N . SER A 1 482 ? 28.907 9.541 5.414 1.00 88.25 482 SER A N 1
ATOM 3720 C CA . SER A 1 482 ? 29.379 9.131 4.081 1.00 88.25 482 SER A CA 1
ATOM 3721 C C . SER A 1 482 ? 30.592 9.915 3.572 1.00 88.25 482 SER A C 1
ATOM 3723 O O . SER A 1 482 ? 31.084 9.622 2.483 1.00 88.25 482 SER A O 1
ATOM 3725 N N . GLY A 1 483 ? 31.120 10.860 4.351 1.00 91.69 483 GLY A N 1
ATOM 3726 C CA . GLY A 1 483 ? 32.270 11.687 3.975 1.00 91.69 483 GLY A CA 1
ATOM 3727 C C . GLY A 1 483 ? 31.891 12.928 3.165 1.00 91.69 483 GLY A C 1
ATOM 3728 O O . GLY A 1 483 ? 30.721 13.304 3.074 1.00 91.69 483 GLY A O 1
ATOM 3729 N N . ALA A 1 484 ? 32.894 13.597 2.591 1.00 92.81 484 ALA A N 1
ATOM 3730 C CA . ALA A 1 484 ? 32.684 14.872 1.905 1.00 92.81 484 ALA A CA 1
ATOM 3731 C C . ALA A 1 484 ? 31.745 14.731 0.696 1.00 92.81 484 ALA A C 1
ATOM 3733 O O . ALA A 1 484 ? 31.804 13.752 -0.049 1.00 92.81 484 ALA A O 1
ATOM 3734 N N . PHE A 1 485 ? 30.887 15.733 0.490 1.00 94.56 485 PHE A N 1
ATOM 3735 C CA . PHE A 1 485 ? 30.016 15.801 -0.680 1.00 94.56 485 PHE A CA 1
ATOM 3736 C C . PHE A 1 485 ? 30.847 16.053 -1.944 1.00 94.56 485 PHE A C 1
ATOM 3738 O O . PHE A 1 485 ? 31.614 17.012 -2.013 1.00 94.56 485 PHE A O 1
ATOM 3745 N N . GLN A 1 486 ? 30.688 15.188 -2.942 1.00 95.25 486 GLN A N 1
ATOM 3746 C CA . GLN A 1 486 ? 31.428 15.211 -4.205 1.00 95.25 486 GLN A CA 1
ATOM 3747 C C . GLN A 1 486 ? 30.623 15.812 -5.364 1.00 95.25 486 GLN A C 1
ATOM 3749 O O . GLN A 1 486 ? 31.190 16.102 -6.416 1.00 95.25 486 GLN A O 1
ATOM 3754 N N . GLY A 1 487 ? 29.314 16.006 -5.186 1.00 94.00 487 GLY A N 1
ATOM 3755 C CA . GLY A 1 487 ? 28.440 16.621 -6.180 1.00 94.00 487 GLY A CA 1
ATOM 3756 C C . GLY A 1 487 ? 27.137 15.859 -6.403 1.00 94.00 487 GLY A C 1
ATOM 3757 O O . GLY A 1 487 ? 26.913 14.767 -5.876 1.00 94.00 487 GLY A O 1
ATOM 3758 N N . LEU A 1 488 ? 26.265 16.459 -7.209 1.00 91.81 488 LEU A N 1
ATOM 3759 C CA . LEU A 1 488 ? 25.019 15.837 -7.640 1.00 91.81 488 LEU A CA 1
ATOM 3760 C C . LEU A 1 488 ? 25.279 14.883 -8.812 1.00 91.81 488 LEU A C 1
ATOM 3762 O O . LEU A 1 488 ? 26.084 15.154 -9.707 1.00 91.81 488 LEU A O 1
ATOM 3766 N N . GLY A 1 489 ? 24.580 13.754 -8.802 1.00 87.25 489 GLY A N 1
ATOM 3767 C CA . GLY A 1 489 ? 24.413 12.890 -9.958 1.00 87.25 489 GLY A CA 1
ATOM 3768 C C . GLY A 1 489 ? 23.440 13.495 -10.969 1.00 87.25 489 GLY A C 1
ATOM 3769 O O . GLY A 1 489 ? 23.035 14.653 -10.877 1.00 87.25 489 GLY A O 1
ATOM 3770 N N . ARG A 1 490 ? 23.049 12.694 -11.959 1.00 84.88 490 ARG A N 1
ATOM 3771 C CA . ARG A 1 490 ? 22.053 13.115 -12.948 1.00 84.88 490 ARG A CA 1
ATOM 3772 C C . ARG A 1 490 ? 20.650 12.743 -12.476 1.00 84.88 490 ARG A C 1
ATOM 3774 O O . ARG A 1 490 ? 20.478 11.615 -12.011 1.00 84.88 490 ARG A O 1
ATOM 3781 N N . PRO A 1 491 ? 19.663 13.644 -12.604 1.00 87.94 491 PRO A N 1
ATOM 3782 C CA . PRO A 1 491 ? 18.291 13.315 -12.272 1.00 87.94 491 PRO A CA 1
ATOM 3783 C C . PRO A 1 491 ? 17.701 12.373 -13.329 1.00 87.94 491 PRO A C 1
ATOM 3785 O O . PRO A 1 491 ? 18.033 12.471 -14.512 1.00 87.94 491 PRO A O 1
ATOM 3788 N N . THR A 1 492 ? 16.824 11.472 -12.900 1.00 87.06 492 THR A N 1
ATOM 3789 C CA . THR A 1 492 ? 16.016 10.631 -13.791 1.00 87.06 492 THR A CA 1
ATOM 3790 C C . THR A 1 492 ? 14.555 10.721 -13.366 1.00 87.06 492 THR A C 1
ATOM 3792 O O . THR A 1 492 ? 14.186 10.276 -12.277 1.00 87.06 492 THR A O 1
ATOM 3795 N N . SER A 1 493 ? 13.740 11.323 -14.227 1.00 87.12 493 SER A N 1
ATOM 3796 C CA . SER A 1 493 ? 12.303 11.512 -14.078 1.00 87.12 493 SER A CA 1
ATOM 3797 C C . SER A 1 493 ? 11.508 10.427 -14.792 1.00 87.12 493 SER A C 1
ATOM 3799 O O . SER A 1 493 ? 11.873 9.990 -15.883 1.00 87.12 493 SER A O 1
ATOM 3801 N N . ARG A 1 494 ? 10.371 10.042 -14.215 1.00 82.31 494 ARG A N 1
ATOM 3802 C CA . ARG A 1 494 ? 9.386 9.151 -14.837 1.00 82.31 494 ARG A CA 1
ATOM 3803 C C . ARG A 1 494 ? 7.959 9.530 -14.429 1.00 82.31 494 ARG A C 1
ATOM 3805 O O . ARG A 1 494 ? 7.775 10.091 -13.343 1.00 82.31 494 ARG A O 1
ATOM 3812 N N . PRO A 1 495 ? 6.944 9.223 -15.253 1.00 77.06 495 PRO A N 1
ATOM 3813 C CA . PRO A 1 495 ? 5.558 9.390 -14.841 1.00 77.06 495 PRO A CA 1
ATOM 3814 C C . PRO A 1 495 ? 5.261 8.522 -13.617 1.00 77.06 495 PRO A C 1
ATOM 3816 O O . PRO A 1 495 ? 5.811 7.429 -13.451 1.00 77.06 495 PRO A O 1
ATOM 3819 N N . THR A 1 496 ? 4.384 9.016 -12.751 1.00 67.12 496 THR A N 1
ATOM 3820 C CA . THR A 1 496 ? 3.835 8.208 -11.664 1.00 67.12 496 THR A CA 1
ATOM 3821 C C . THR A 1 496 ? 2.528 7.546 -12.104 1.00 67.12 496 THR A C 1
ATOM 3823 O O . THR A 1 496 ? 1.954 7.909 -13.131 1.00 67.12 496 THR A O 1
ATOM 3826 N N . PRO A 1 497 ? 2.020 6.586 -11.324 1.00 52.59 497 PRO A N 1
ATOM 3827 C CA . PRO A 1 497 ? 0.780 5.923 -11.677 1.00 52.59 497 PRO A CA 1
ATOM 3828 C C . PRO A 1 497 ? -0.509 6.706 -11.327 1.00 52.59 497 PRO A C 1
ATOM 3830 O O . PRO A 1 497 ? -1.592 6.299 -11.748 1.00 52.59 497 PRO A O 1
ATOM 3833 N N . TYR A 1 498 ? -0.435 7.774 -10.521 1.00 49.03 498 TYR A N 1
ATOM 3834 C CA . TYR A 1 498 ? -1.599 8.418 -9.879 1.00 49.03 498 TYR A CA 1
ATOM 3835 C C . TYR A 1 498 ? -2.270 9.513 -10.723 1.00 49.03 498 TYR A C 1
ATOM 3837 O O . TYR A 1 498 ? -2.811 10.482 -10.198 1.00 49.03 498 TYR A O 1
ATOM 3845 N N . GLY A 1 499 ? -2.274 9.341 -12.042 1.00 48.16 499 GLY A N 1
ATOM 3846 C CA . GLY A 1 499 ? -2.805 10.316 -12.991 1.00 48.16 499 GLY A CA 1
ATOM 3847 C C . GLY A 1 499 ? -1.709 10.930 -13.851 1.00 48.16 499 GLY A C 1
ATOM 3848 O O . GLY A 1 499 ? -0.518 10.791 -13.579 1.00 48.16 499 GLY A O 1
ATOM 3849 N N . THR A 1 500 ? -2.122 11.590 -14.929 1.00 52.19 500 THR A N 1
ATOM 3850 C CA . THR A 1 500 ? -1.226 12.062 -15.990 1.00 52.19 500 THR A CA 1
ATOM 3851 C C . THR A 1 500 ? -0.225 13.109 -15.532 1.00 52.19 500 THR A C 1
ATOM 3853 O O . THR A 1 500 ? 0.750 13.312 -16.249 1.00 52.19 500 THR A O 1
ATOM 3856 N N . ASP A 1 501 ? -0.419 13.745 -14.372 1.00 66.19 501 ASP A N 1
ATOM 3857 C CA . ASP A 1 501 ? 0.251 15.003 -14.018 1.00 66.19 501 ASP A CA 1
ATOM 3858 C C . ASP A 1 501 ? 1.393 14.864 -13.007 1.00 66.19 501 ASP A C 1
ATOM 3860 O O . ASP A 1 501 ? 2.266 15.737 -12.944 1.00 66.19 501 ASP A O 1
ATOM 3864 N N . GLN A 1 502 ? 1.450 13.745 -12.280 1.00 76.06 502 GLN A N 1
ATOM 3865 C CA . GLN A 1 502 ? 2.495 13.508 -11.292 1.00 76.06 502 GLN A CA 1
ATOM 3866 C C . GLN A 1 502 ? 3.747 12.871 -11.908 1.00 76.06 502 GLN A C 1
ATOM 3868 O O . GLN A 1 502 ? 3.668 11.851 -12.601 1.00 76.06 502 GLN A O 1
ATOM 3873 N N . ILE A 1 503 ? 4.915 13.436 -11.597 1.00 82.69 503 ILE A N 1
ATOM 3874 C CA . ILE A 1 503 ? 6.232 13.002 -12.083 1.00 82.69 503 ILE A CA 1
ATOM 3875 C C . ILE A 1 503 ? 7.148 12.751 -10.896 1.00 82.69 503 ILE A C 1
ATOM 3877 O O . ILE A 1 503 ? 7.225 13.573 -9.987 1.00 82.69 503 ILE A O 1
ATOM 3881 N N . ARG A 1 504 ? 7.883 11.642 -10.925 1.00 81.12 504 ARG A N 1
ATOM 3882 C CA . ARG A 1 504 ? 8.896 11.338 -9.917 1.00 81.12 504 ARG A CA 1
ATOM 3883 C C . ARG A 1 504 ? 10.294 11.455 -10.468 1.00 81.12 504 ARG A C 1
ATOM 3885 O O . ARG A 1 504 ? 10.577 10.858 -11.501 1.00 81.12 504 ARG A O 1
ATOM 3892 N N . THR A 1 505 ? 11.149 12.154 -9.732 1.00 86.00 505 THR A N 1
ATOM 3893 C CA . THR A 1 505 ? 12.549 12.390 -10.071 1.00 86.00 505 THR A CA 1
ATOM 3894 C C . THR A 1 505 ? 13.458 11.759 -9.032 1.00 86.00 505 THR A C 1
ATOM 3896 O O . THR A 1 505 ? 13.409 12.136 -7.865 1.00 86.00 505 THR A O 1
ATOM 3899 N N . HIS A 1 506 ? 14.337 10.858 -9.458 1.00 84.44 506 HIS A N 1
ATOM 3900 C CA . HIS A 1 506 ? 15.424 10.342 -8.628 1.00 84.44 506 HIS A CA 1
ATOM 3901 C C . HIS A 1 506 ? 16.689 11.146 -8.891 1.00 84.44 506 HIS A C 1
ATOM 3903 O O . HIS A 1 506 ? 17.086 11.290 -10.048 1.00 84.44 506 HIS A O 1
ATOM 3909 N N . LEU A 1 507 ? 17.341 11.639 -7.843 1.00 87.00 507 LEU A N 1
ATOM 3910 C CA . LEU A 1 507 ? 18.580 12.398 -7.947 1.00 87.00 507 LEU A CA 1
ATOM 3911 C C . LEU A 1 507 ? 19.633 11.875 -6.960 1.00 87.00 507 LEU A C 1
ATOM 3913 O O . LEU A 1 507 ? 19.433 11.969 -5.747 1.00 87.00 507 LEU A O 1
ATOM 3917 N N . PRO A 1 508 ? 20.773 11.364 -7.455 1.00 87.69 508 PRO A N 1
ATOM 3918 C CA . PRO A 1 508 ? 21.875 10.963 -6.593 1.00 87.69 508 PRO A CA 1
ATOM 3919 C C . PRO A 1 508 ? 22.629 12.153 -5.986 1.00 87.69 508 PRO A C 1
ATOM 3921 O O . PRO A 1 508 ? 22.961 13.113 -6.677 1.00 87.69 508 PRO A O 1
ATOM 3924 N N . PHE A 1 509 ? 22.980 12.044 -4.711 1.00 90.00 509 PHE A N 1
ATOM 3925 C CA . PHE A 1 509 ? 23.933 12.871 -3.980 1.00 90.00 509 PHE A CA 1
ATOM 3926 C C . PHE A 1 509 ? 25.160 12.010 -3.693 1.00 90.00 509 PHE A C 1
ATOM 3928 O O . PHE A 1 509 ? 25.074 10.992 -3.000 1.00 90.00 509 PHE A O 1
ATOM 3935 N N . ARG A 1 510 ? 26.307 12.394 -4.253 1.00 91.38 510 ARG A N 1
ATOM 3936 C CA . ARG A 1 510 ? 27.541 11.613 -4.143 1.00 91.38 510 ARG A CA 1
ATOM 3937 C C . ARG A 1 510 ? 28.387 12.120 -2.997 1.00 91.38 510 ARG A C 1
ATOM 3939 O O . ARG A 1 510 ? 28.653 13.316 -2.901 1.00 91.38 510 ARG A O 1
ATOM 3946 N N . PHE A 1 511 ? 28.852 11.196 -2.174 1.00 91.38 511 PHE A N 1
ATOM 3947 C CA . PHE A 1 511 ? 29.794 11.432 -1.092 1.00 91.38 511 PHE A CA 1
ATOM 3948 C C . PHE A 1 511 ? 31.002 10.504 -1.265 1.00 91.38 511 PHE A C 1
ATOM 3950 O O . PHE A 1 511 ? 30.948 9.539 -2.024 1.00 91.38 511 PHE A O 1
ATOM 3957 N N . GLU A 1 512 ? 32.097 10.770 -0.556 1.00 91.69 512 GLU A N 1
ATOM 3958 C CA . GLU A 1 512 ? 33.340 9.985 -0.666 1.00 91.69 512 GLU A CA 1
ATOM 3959 C C . GLU A 1 512 ? 33.160 8.473 -0.465 1.00 91.69 512 GLU A C 1
ATOM 3961 O O . GLU A 1 512 ? 33.858 7.682 -1.099 1.00 91.69 512 GLU A O 1
ATOM 3966 N N . LYS A 1 513 ? 32.259 8.066 0.436 1.00 86.12 513 LYS A N 1
ATOM 3967 C CA . LYS A 1 513 ? 32.073 6.662 0.835 1.00 86.12 513 LYS A CA 1
ATOM 3968 C C . LYS A 1 513 ? 30.777 6.044 0.319 1.00 86.12 513 LYS A C 1
ATOM 3970 O O . LYS A 1 513 ? 30.654 4.822 0.349 1.00 86.12 513 LYS A O 1
ATOM 3975 N N . ALA A 1 514 ? 29.801 6.853 -0.091 1.00 83.94 514 ALA A N 1
ATOM 3976 C CA . ALA A 1 514 ? 28.482 6.365 -0.478 1.00 83.94 514 ALA A CA 1
ATOM 3977 C C . ALA A 1 514 ? 27.751 7.322 -1.427 1.00 83.94 514 ALA A C 1
ATOM 3979 O O . ALA A 1 514 ? 28.076 8.502 -1.539 1.00 83.94 514 ALA A O 1
ATOM 3980 N N . GLU A 1 515 ? 26.710 6.800 -2.068 1.00 83.19 515 GLU A N 1
ATOM 3981 C CA . GLU A 1 515 ? 25.733 7.573 -2.828 1.00 83.19 515 GLU A CA 1
ATOM 3982 C C . GLU A 1 515 ? 24.373 7.481 -2.119 1.00 83.19 515 GLU A C 1
ATOM 3984 O O . GLU A 1 515 ? 23.927 6.390 -1.741 1.00 83.19 515 GLU A O 1
ATOM 3989 N N . VAL A 1 516 ? 23.728 8.629 -1.913 1.00 81.38 516 VAL A N 1
ATOM 3990 C CA . VAL A 1 516 ? 22.362 8.730 -1.380 1.00 81.38 516 VAL A CA 1
ATOM 3991 C C . VAL A 1 516 ? 21.469 9.244 -2.495 1.00 81.38 516 VAL A C 1
ATOM 3993 O O . VAL A 1 516 ? 21.738 10.302 -3.049 1.00 81.38 516 VAL A O 1
ATOM 3996 N N . VAL A 1 517 ? 20.415 8.522 -2.847 1.00 80.06 517 VAL A N 1
ATOM 3997 C CA . VAL A 1 517 ? 19.448 8.958 -3.854 1.00 80.06 517 VAL A CA 1
ATOM 3998 C C . VAL A 1 517 ? 18.240 9.562 -3.156 1.00 80.06 517 VAL A C 1
ATOM 4000 O O . VAL A 1 517 ? 17.670 8.967 -2.245 1.00 80.06 517 VAL A O 1
ATOM 4003 N N . LEU A 1 518 ? 17.859 10.761 -3.586 1.00 78.81 518 LEU A N 1
ATOM 4004 C CA . LEU A 1 518 ? 16.622 11.405 -3.170 1.00 78.81 518 LEU A CA 1
ATOM 4005 C C . LEU A 1 518 ? 15.590 11.245 -4.280 1.00 78.81 518 LEU A C 1
ATOM 4007 O O . LEU A 1 518 ? 15.867 11.552 -5.441 1.00 78.81 518 LEU A O 1
ATOM 4011 N N . GLU A 1 519 ? 14.400 10.800 -3.910 1.00 78.19 519 GLU A N 1
ATOM 4012 C CA . GLU A 1 519 ? 13.210 10.820 -4.746 1.00 78.19 519 GLU A CA 1
ATOM 4013 C C . GLU A 1 519 ? 12.408 12.094 -4.453 1.00 78.19 519 GLU A C 1
ATOM 4015 O O . GLU A 1 519 ? 12.178 12.444 -3.295 1.00 78.19 519 GLU A O 1
ATOM 4020 N N . PHE A 1 520 ? 11.966 12.772 -5.509 1.00 81.50 520 PHE A N 1
ATOM 4021 C CA . PHE A 1 520 ? 11.085 13.934 -5.458 1.00 81.50 520 PHE A CA 1
ATOM 4022 C C . PHE A 1 520 ? 9.827 13.635 -6.267 1.00 81.50 520 PHE A C 1
ATOM 4024 O O . PHE A 1 520 ? 9.916 13.366 -7.467 1.00 81.50 520 PHE A O 1
ATOM 4031 N N . THR A 1 521 ? 8.660 13.710 -5.635 1.00 78.06 521 THR A N 1
ATOM 4032 C CA . THR A 1 521 ? 7.368 13.582 -6.314 1.00 78.06 521 THR A CA 1
ATOM 4033 C C . THR A 1 521 ? 6.815 14.965 -6.605 1.00 78.06 521 THR A C 1
ATOM 4035 O O . THR A 1 521 ? 6.553 15.731 -5.685 1.00 78.06 521 THR A O 1
ATOM 4038 N N . TRP A 1 522 ? 6.614 15.274 -7.879 1.00 80.81 522 TRP A N 1
ATOM 4039 C CA . TRP A 1 522 ? 6.039 16.521 -8.371 1.00 80.81 522 TRP A CA 1
ATOM 4040 C C . TRP A 1 522 ? 4.598 16.296 -8.804 1.00 80.81 522 TRP A C 1
ATOM 4042 O O . TRP A 1 522 ? 4.323 15.324 -9.504 1.00 80.81 522 TRP A O 1
ATOM 4052 N N . ASN A 1 523 ? 3.702 17.213 -8.456 1.00 78.19 523 ASN A N 1
ATOM 4053 C CA . ASN A 1 523 ? 2.362 17.325 -9.018 1.00 78.19 523 ASN A CA 1
ATOM 4054 C C . ASN A 1 523 ? 2.281 18.630 -9.818 1.00 78.19 523 ASN A C 1
ATOM 4056 O O . ASN A 1 523 ? 2.172 19.715 -9.247 1.00 78.19 523 ASN A O 1
ATOM 4060 N N . GLY A 1 524 ? 2.430 18.542 -11.141 1.00 79.81 524 GLY A N 1
ATOM 4061 C CA . GLY A 1 524 ? 2.652 19.733 -11.961 1.00 79.81 524 GLY A CA 1
ATOM 4062 C C . GLY A 1 524 ? 3.949 20.455 -11.566 1.00 79.81 524 GLY A C 1
ATOM 4063 O O . GLY A 1 524 ? 5.048 19.925 -11.762 1.00 79.81 524 GLY A O 1
ATOM 4064 N N . GLU A 1 525 ? 3.825 21.674 -11.041 1.00 81.56 525 GLU A N 1
ATOM 4065 C CA . GLU A 1 525 ? 4.958 22.477 -10.556 1.00 81.56 525 GLU A CA 1
ATOM 4066 C C . GLU A 1 525 ? 5.192 22.363 -9.046 1.00 81.56 525 GLU A C 1
ATOM 4068 O O . GLU A 1 525 ? 6.262 22.744 -8.571 1.00 81.56 525 GLU A O 1
ATOM 4073 N N . GLU A 1 526 ? 4.235 21.807 -8.305 1.00 76.81 526 GLU A N 1
ATOM 4074 C CA . GLU A 1 526 ? 4.303 21.694 -6.852 1.00 76.81 526 GLU A CA 1
ATOM 4075 C C . GLU A 1 526 ? 5.036 20.419 -6.443 1.00 76.81 526 GLU A C 1
ATOM 4077 O O . GLU A 1 526 ? 4.822 19.341 -7.005 1.00 76.81 526 GLU A O 1
ATOM 4082 N N . LEU A 1 527 ? 5.909 20.528 -5.445 1.00 74.81 527 LEU A N 1
ATOM 4083 C CA . LEU A 1 527 ? 6.479 19.356 -4.802 1.00 74.81 527 LEU A CA 1
ATOM 4084 C C . LEU A 1 527 ? 5.418 18.743 -3.881 1.00 74.81 527 LEU A C 1
ATOM 4086 O O . LEU A 1 527 ? 4.764 19.457 -3.134 1.00 74.81 527 LEU A O 1
ATOM 4090 N N . TYR A 1 528 ? 5.246 17.429 -3.938 1.00 68.25 528 TYR A N 1
ATOM 4091 C CA . TYR A 1 528 ? 4.266 16.688 -3.144 1.00 68.25 528 TYR A CA 1
ATOM 4092 C C . TYR A 1 528 ? 4.927 15.918 -1.996 1.00 68.25 528 TYR A C 1
ATOM 4094 O O . TYR A 1 528 ? 4.475 15.980 -0.856 1.00 68.25 528 TYR A O 1
ATOM 4102 N N . GLU A 1 529 ? 6.015 15.200 -2.285 1.00 68.25 529 GLU A N 1
ATOM 4103 C CA . GLU A 1 529 ? 6.703 14.339 -1.319 1.00 68.25 529 GLU A CA 1
ATOM 4104 C C . GLU A 1 529 ? 8.189 14.195 -1.670 1.00 68.25 529 GLU A C 1
ATOM 4106 O O . GLU A 1 529 ? 8.574 14.288 -2.839 1.00 68.25 529 GLU A O 1
ATOM 4111 N N . THR A 1 530 ? 9.017 13.932 -0.654 1.00 63.53 530 THR A N 1
ATOM 4112 C CA . THR A 1 530 ? 10.419 13.530 -0.821 1.00 63.53 530 THR A CA 1
ATOM 4113 C C . THR A 1 530 ? 10.763 12.329 0.039 1.00 63.53 530 THR A C 1
ATOM 4115 O O . THR A 1 530 ? 10.413 12.305 1.222 1.00 63.53 530 THR A O 1
ATOM 4118 N N . ILE A 1 531 ? 11.519 11.389 -0.521 1.00 62.34 531 ILE A N 1
ATOM 4119 C CA . ILE A 1 531 ? 12.000 10.186 0.166 1.00 62.34 531 ILE A CA 1
ATOM 4120 C C . ILE A 1 531 ? 13.507 10.071 -0.083 1.00 62.34 531 ILE A C 1
ATOM 4122 O O . ILE A 1 531 ? 13.977 10.352 -1.181 1.00 62.34 531 ILE A O 1
ATOM 4126 N N . SER A 1 532 ? 14.281 9.702 0.936 1.00 59.75 532 SER A N 1
ATOM 4127 C CA . SER A 1 532 ? 15.730 9.517 0.823 1.00 59.75 532 SER A CA 1
ATOM 4128 C C . SER A 1 532 ? 16.119 8.060 1.044 1.00 59.75 532 SER A C 1
ATOM 4130 O O . SER A 1 532 ? 15.658 7.415 1.987 1.00 59.75 532 SER A O 1
ATOM 4132 N N . GLU A 1 533 ? 16.990 7.545 0.177 1.00 58.03 533 GLU A N 1
ATOM 4133 C CA . GLU A 1 533 ? 17.446 6.156 0.207 1.00 58.03 533 GLU A CA 1
ATOM 4134 C C . GLU A 1 533 ? 18.943 6.053 -0.097 1.00 58.03 533 GLU A C 1
ATOM 4136 O O . GLU A 1 533 ? 19.455 6.596 -1.076 1.00 58.03 533 GLU A O 1
ATOM 4141 N N . THR A 1 534 ? 19.683 5.316 0.729 1.00 53.31 534 THR A N 1
ATOM 4142 C CA . THR A 1 534 ? 21.107 5.056 0.483 1.00 53.31 534 THR A CA 1
ATOM 4143 C C . THR A 1 534 ? 21.271 3.864 -0.463 1.00 53.31 534 THR A C 1
ATOM 4145 O O . THR A 1 534 ? 20.827 2.760 -0.151 1.00 53.31 534 THR A O 1
ATOM 4148 N N . GLY A 1 535 ? 21.968 4.057 -1.588 1.00 49.56 535 GLY A N 1
ATOM 4149 C CA . GLY A 1 535 ? 22.332 2.977 -2.514 1.00 49.56 535 GLY A CA 1
ATOM 4150 C C . GLY A 1 535 ? 21.224 2.467 -3.447 1.00 49.56 535 GLY A C 1
ATOM 4151 O O . GLY A 1 535 ? 21.415 1.423 -4.075 1.00 49.56 535 GLY A O 1
ATOM 4152 N N . ALA A 1 536 ? 20.091 3.168 -3.556 1.00 51.00 536 ALA A N 1
ATOM 4153 C CA . ALA A 1 536 ? 19.075 2.883 -4.571 1.00 51.00 536 ALA A CA 1
ATOM 4154 C C . ALA A 1 536 ? 19.590 3.272 -5.973 1.00 51.00 536 ALA A C 1
ATOM 4156 O O . ALA A 1 536 ? 20.214 4.322 -6.122 1.00 51.00 536 ALA A O 1
ATOM 4157 N N . PRO A 1 537 ? 19.373 2.464 -7.026 1.00 56.88 537 PRO A N 1
ATOM 4158 C CA . PRO A 1 537 ? 19.787 2.847 -8.368 1.00 56.88 537 PRO A CA 1
ATOM 4159 C C . PRO A 1 537 ? 18.809 3.873 -8.966 1.00 56.88 537 PRO A C 1
ATOM 4161 O O . PRO A 1 537 ? 17.601 3.676 -8.943 1.00 56.88 537 PRO A O 1
ATOM 4164 N N . SER A 1 538 ? 19.323 4.929 -9.603 1.00 63.53 538 SER A N 1
ATOM 4165 C CA . SER A 1 538 ? 18.523 5.895 -10.393 1.00 63.53 538 SER A CA 1
ATOM 4166 C C . SER A 1 538 ? 18.043 5.338 -11.745 1.00 63.53 538 SER A C 1
ATOM 4168 O O . SER A 1 538 ? 17.572 6.080 -12.607 1.00 63.53 538 SER A O 1
ATOM 4170 N N . SER A 1 539 ? 18.189 4.030 -11.958 1.00 69.44 539 SER A N 1
ATOM 4171 C CA . SER A 1 539 ? 17.865 3.367 -13.213 1.00 69.44 539 SER A CA 1
ATOM 4172 C C . SER A 1 539 ? 16.406 2.930 -13.273 1.00 69.44 539 SER A C 1
ATOM 4174 O O . SER A 1 539 ? 15.893 2.349 -12.317 1.00 69.44 539 SER A O 1
ATOM 4176 N N . VAL A 1 540 ? 15.773 3.082 -14.435 1.00 72.31 540 VAL A N 1
ATOM 4177 C CA . VAL A 1 540 ? 14.505 2.412 -14.735 1.00 72.31 540 VAL A CA 1
ATOM 4178 C C . VAL A 1 540 ? 14.811 0.973 -15.118 1.00 72.31 540 VAL A C 1
ATOM 4180 O O . VAL A 1 540 ? 15.590 0.715 -16.032 1.00 72.31 540 VAL A O 1
ATOM 4183 N N . VAL A 1 541 ? 14.209 0.032 -14.408 1.00 71.00 541 VAL A N 1
ATOM 4184 C CA . VAL A 1 541 ? 14.443 -1.394 -14.606 1.00 71.00 541 VAL A CA 1
ATOM 4185 C C . VAL A 1 541 ? 13.126 -2.021 -15.041 1.00 71.00 541 VAL A C 1
ATOM 4187 O O . VAL A 1 541 ? 12.110 -1.744 -14.421 1.00 71.00 541 VAL A O 1
ATOM 4190 N N . LEU A 1 542 ? 13.109 -2.809 -16.116 1.00 73.75 542 LEU A N 1
ATOM 4191 C CA . LEU A 1 542 ? 11.899 -3.493 -16.588 1.00 73.75 542 LEU A CA 1
ATOM 4192 C C . LEU A 1 542 ? 12.209 -4.910 -17.078 1.00 73.75 542 LEU A C 1
ATOM 4194 O O . LEU A 1 542 ? 13.308 -5.161 -17.585 1.00 73.75 542 LEU A O 1
ATOM 4198 N N . PRO A 1 543 ? 11.245 -5.840 -16.997 1.00 73.81 543 PRO A N 1
ATOM 4199 C CA . PRO A 1 543 ? 11.396 -7.156 -17.583 1.00 73.81 543 PRO A CA 1
ATOM 4200 C C . PRO A 1 543 ? 11.186 -7.053 -19.099 1.00 73.81 543 PRO A C 1
ATOM 4202 O O . PRO A 1 543 ? 10.225 -6.452 -19.577 1.00 73.81 543 PRO A O 1
ATOM 4205 N N . MET A 1 544 ? 12.076 -7.679 -19.859 1.00 79.12 544 MET A N 1
ATOM 4206 C CA . MET A 1 544 ? 11.980 -7.865 -21.298 1.00 79.12 544 MET A CA 1
ATOM 4207 C C . MET A 1 544 ? 11.715 -9.322 -21.625 1.00 79.12 544 MET A C 1
ATOM 4209 O O . MET A 1 544 ? 12.331 -10.255 -21.093 1.00 79.12 544 MET A O 1
ATOM 4213 N N . ALA A 1 545 ? 10.818 -9.502 -22.575 1.00 76.12 545 ALA A N 1
ATOM 4214 C CA . ALA A 1 545 ? 10.441 -10.794 -23.090 1.00 76.12 545 ALA A CA 1
ATOM 4215 C C . ALA A 1 545 ? 10.259 -10.725 -24.612 1.00 76.12 545 ALA A C 1
ATOM 4217 O O . ALA A 1 545 ? 10.380 -9.656 -25.211 1.00 76.12 545 ALA A O 1
ATOM 4218 N N . THR A 1 546 ? 10.004 -11.862 -25.252 1.00 77.19 546 THR A N 1
ATOM 4219 C CA . THR A 1 546 ? 9.734 -11.921 -26.698 1.00 77.19 546 THR A CA 1
ATOM 4220 C C . THR A 1 546 ? 8.236 -12.079 -26.961 1.00 77.19 546 THR A C 1
ATOM 4222 O O . THR A 1 546 ? 7.597 -12.951 -26.376 1.00 77.19 546 THR A O 1
ATOM 4225 N N . ALA A 1 547 ? 7.701 -11.249 -27.860 1.00 68.88 547 ALA A N 1
ATOM 4226 C CA . ALA A 1 547 ? 6.341 -11.316 -28.404 1.00 68.88 547 ALA A CA 1
ATOM 4227 C C . ALA A 1 547 ? 6.315 -11.936 -29.825 1.00 68.88 547 ALA A C 1
ATOM 4229 O O . ALA A 1 547 ? 5.380 -11.722 -30.591 1.00 68.88 547 ALA A O 1
ATOM 4230 N N . GLY A 1 548 ? 7.378 -12.659 -30.205 1.00 66.06 548 GLY A N 1
ATOM 4231 C CA . GLY A 1 548 ? 7.607 -13.233 -31.538 1.00 66.06 548 GLY A CA 1
ATOM 4232 C C . GLY A 1 548 ? 9.104 -13.400 -31.837 1.00 66.06 548 GLY A C 1
ATOM 4233 O O . GLY A 1 548 ? 9.934 -12.786 -31.168 1.00 66.06 548 GLY A O 1
ATOM 4234 N N . GLU A 1 549 ? 9.485 -14.191 -32.850 1.00 62.22 549 GLU A N 1
ATOM 4235 C CA . GLU A 1 549 ? 10.887 -14.615 -33.084 1.00 62.22 549 GLU A CA 1
ATOM 4236 C C . GLU A 1 549 ? 11.935 -13.480 -33.132 1.00 62.22 549 GLU A C 1
ATOM 4238 O O . GLU A 1 549 ? 13.111 -13.716 -32.850 1.00 62.22 549 GLU A O 1
ATOM 4243 N N . GLN A 1 550 ? 11.525 -12.254 -33.474 1.00 63.56 550 GLN A N 1
ATOM 4244 C CA . GLN A 1 550 ? 12.386 -11.065 -33.567 1.00 63.56 550 GLN A CA 1
ATOM 4245 C C . GLN A 1 550 ? 11.793 -9.828 -32.864 1.00 63.56 550 GLN A C 1
ATOM 4247 O O . GLN A 1 550 ? 12.315 -8.725 -33.021 1.00 63.56 550 GLN A O 1
ATOM 4252 N N . THR A 1 551 ? 10.706 -9.987 -32.106 1.00 72.12 551 THR A N 1
ATOM 4253 C CA . THR A 1 551 ? 10.004 -8.876 -31.451 1.00 72.12 551 THR A CA 1
ATOM 4254 C C . THR A 1 551 ? 10.211 -8.979 -29.954 1.00 72.12 551 THR A C 1
ATOM 4256 O O . THR A 1 551 ? 9.728 -9.920 -29.324 1.00 72.12 551 THR A O 1
ATOM 4259 N N . TYR A 1 552 ? 10.927 -8.019 -29.379 1.00 82.12 552 TYR A N 1
ATOM 4260 C CA . TYR A 1 552 ? 11.143 -7.942 -27.940 1.00 82.12 552 TYR A CA 1
ATOM 4261 C C . TYR A 1 552 ? 10.319 -6.800 -27.374 1.00 82.12 552 TYR A C 1
ATOM 4263 O O . TYR A 1 552 ? 10.179 -5.758 -28.014 1.00 82.12 552 TYR A O 1
ATOM 4271 N N . VAL A 1 553 ? 9.757 -7.006 -26.192 1.00 81.44 553 VAL A N 1
ATOM 4272 C CA . VAL A 1 553 ? 8.921 -6.010 -25.531 1.00 81.44 553 VAL A CA 1
ATOM 4273 C C . VAL A 1 553 ? 9.258 -5.921 -24.056 1.00 81.44 553 VAL A C 1
ATOM 4275 O O . VAL A 1 553 ? 9.538 -6.937 -23.412 1.00 81.44 553 VAL A O 1
ATOM 4278 N N . THR A 1 554 ? 9.205 -4.707 -23.528 1.00 78.31 554 THR A N 1
ATOM 4279 C CA . THR A 1 554 ? 9.113 -4.445 -22.095 1.00 78.31 554 THR A CA 1
ATOM 4280 C C . THR A 1 554 ? 7.695 -4.017 -21.757 1.00 78.31 554 THR A C 1
ATOM 4282 O O . THR A 1 554 ? 6.986 -3.441 -22.586 1.00 78.31 554 THR A O 1
ATOM 4285 N N . TYR A 1 555 ? 7.271 -4.335 -20.539 1.00 76.00 555 TYR A N 1
ATOM 4286 C CA . TYR A 1 555 ? 5.982 -3.913 -20.013 1.00 76.00 555 TYR A CA 1
ATOM 4287 C C . TYR A 1 555 ? 6.200 -3.219 -18.679 1.00 76.00 555 TYR A C 1
ATOM 4289 O O . TYR A 1 555 ? 6.716 -3.823 -17.735 1.00 76.00 555 TYR A O 1
ATOM 4297 N N . ASP A 1 556 ? 5.820 -1.949 -18.620 1.00 72.75 556 ASP A N 1
ATOM 4298 C CA . ASP A 1 556 ? 5.798 -1.198 -17.376 1.00 72.75 556 ASP A CA 1
ATOM 4299 C C . ASP A 1 556 ? 4.413 -1.305 -16.738 1.00 72.75 556 ASP A C 1
ATOM 4301 O O . ASP A 1 556 ? 3.406 -0.877 -17.300 1.00 72.75 556 ASP A O 1
ATOM 4305 N N . PHE A 1 557 ? 4.362 -1.862 -15.533 1.00 66.56 557 PHE A N 1
ATOM 4306 C CA . PHE A 1 557 ? 3.124 -1.998 -14.774 1.00 66.56 557 PHE A CA 1
ATOM 4307 C C . PHE A 1 557 ? 2.530 -0.663 -14.329 1.00 66.56 557 PHE A C 1
ATOM 4309 O O . PHE A 1 557 ? 1.322 -0.598 -14.089 1.00 66.56 557 PHE A O 1
ATOM 4316 N N . VAL A 1 558 ? 3.363 0.374 -14.203 1.00 63.56 558 VAL A N 1
ATOM 4317 C CA . VAL A 1 558 ? 2.946 1.711 -13.777 1.00 63.56 558 VAL A CA 1
ATOM 4318 C C . VAL A 1 558 ? 2.208 2.411 -14.912 1.00 63.56 558 VAL A C 1
ATOM 4320 O O . VAL A 1 558 ? 1.050 2.789 -14.747 1.00 63.56 558 VAL A O 1
ATOM 4323 N N . THR A 1 559 ? 2.840 2.536 -16.079 1.00 67.62 559 THR A N 1
ATOM 4324 C CA . THR A 1 559 ? 2.237 3.203 -17.246 1.00 67.62 559 THR A CA 1
ATOM 4325 C C . THR A 1 559 ? 1.326 2.300 -18.077 1.00 67.62 559 THR A C 1
ATOM 4327 O O . THR A 1 559 ? 0.584 2.802 -18.921 1.00 67.62 559 THR A O 1
ATOM 4330 N N . ARG A 1 560 ? 1.378 0.976 -17.872 1.00 71.38 560 ARG A N 1
ATOM 4331 C CA . ARG A 1 560 ? 0.741 -0.056 -18.716 1.00 71.38 560 ARG A CA 1
ATOM 4332 C C . ARG A 1 560 ? 1.156 0.011 -20.186 1.00 71.38 560 ARG A C 1
ATOM 4334 O O . ARG A 1 560 ? 0.459 -0.514 -21.055 1.00 71.38 560 ARG A O 1
ATOM 4341 N N . ARG A 1 561 ? 2.287 0.655 -20.483 1.00 76.38 561 ARG A N 1
ATOM 4342 C CA . ARG A 1 561 ? 2.807 0.777 -21.843 1.00 76.38 561 ARG A CA 1
ATOM 4343 C C . ARG A 1 561 ? 3.646 -0.444 -22.194 1.00 76.38 561 ARG A C 1
ATOM 4345 O O . ARG A 1 561 ? 4.419 -0.957 -21.383 1.00 76.38 561 ARG A O 1
ATOM 4352 N N . ILE A 1 562 ? 3.477 -0.892 -23.433 1.00 80.06 562 ILE A N 1
ATOM 4353 C CA . ILE A 1 562 ? 4.326 -1.897 -24.062 1.00 80.06 562 ILE A CA 1
ATOM 4354 C C . ILE A 1 562 ? 5.333 -1.141 -24.918 1.00 80.06 562 ILE A C 1
ATOM 4356 O O . ILE A 1 562 ? 4.941 -0.412 -25.829 1.00 80.06 562 ILE A O 1
ATOM 4360 N N . VAL A 1 563 ? 6.618 -1.325 -24.641 1.00 84.62 563 VAL A N 1
ATOM 4361 C CA . VAL A 1 563 ? 7.692 -0.691 -25.409 1.00 84.62 563 VAL A CA 1
ATOM 4362 C C . VAL A 1 563 ? 8.447 -1.755 -26.187 1.00 84.62 563 VAL A C 1
ATOM 4364 O O . VAL A 1 563 ? 8.876 -2.766 -25.636 1.00 84.62 563 VAL A O 1
ATOM 4367 N N . GLY A 1 564 ? 8.595 -1.533 -27.492 1.00 87.44 564 GLY A N 1
ATOM 4368 C CA . GLY A 1 564 ? 9.345 -2.422 -28.370 1.00 87.44 564 GLY A CA 1
ATOM 4369 C C . GLY A 1 564 ? 10.854 -2.238 -28.222 1.00 87.44 564 GLY A C 1
ATOM 4370 O O . GLY A 1 564 ? 11.350 -1.115 -28.162 1.00 87.44 564 GLY A O 1
ATOM 4371 N N . VAL A 1 565 ? 11.585 -3.348 -28.235 1.00 88.38 565 VAL A N 1
ATOM 4372 C CA . VAL A 1 565 ? 13.043 -3.400 -28.356 1.00 88.38 565 VAL A CA 1
ATOM 4373 C C . VAL A 1 565 ? 13.380 -4.153 -29.643 1.00 88.38 565 VAL A C 1
ATOM 4375 O O . VAL A 1 565 ? 12.880 -5.252 -29.888 1.00 88.38 565 VAL A O 1
ATOM 4378 N N . ARG A 1 566 ? 14.225 -3.566 -30.492 1.00 89.00 566 ARG A N 1
ATOM 4379 C CA . ARG A 1 566 ? 14.619 -4.128 -31.791 1.00 89.00 566 ARG A CA 1
ATOM 4380 C C . ARG A 1 566 ? 16.129 -4.073 -31.960 1.00 89.00 566 ARG A C 1
ATOM 4382 O O . ARG A 1 566 ? 16.739 -3.027 -31.770 1.00 89.00 566 ARG A O 1
ATOM 4389 N N . ILE A 1 567 ? 16.726 -5.187 -32.374 1.00 88.62 567 ILE A N 1
ATOM 4390 C CA . ILE A 1 567 ? 18.135 -5.225 -32.780 1.00 88.62 567 ILE A CA 1
ATOM 4391 C C . ILE A 1 567 ? 18.200 -4.795 -34.248 1.00 88.62 567 ILE A C 1
ATOM 4393 O O . ILE A 1 567 ? 17.641 -5.479 -35.103 1.00 88.62 567 ILE A O 1
ATOM 4397 N N . ASP A 1 568 ? 18.833 -3.657 -34.535 1.00 87.56 568 ASP A N 1
ATOM 4398 C CA . ASP A 1 568 ? 18.940 -3.110 -35.896 1.00 87.56 568 ASP A CA 1
ATOM 4399 C C . ASP A 1 568 ? 20.193 -3.625 -36.613 1.00 87.56 568 ASP A C 1
ATOM 4401 O O . ASP A 1 568 ? 20.135 -4.027 -37.771 1.00 87.56 568 ASP A O 1
ATOM 4405 N N . SER A 1 569 ? 21.322 -3.673 -35.905 1.00 89.38 569 SER A N 1
ATOM 4406 C CA . SER A 1 569 ? 22.591 -4.221 -36.391 1.00 89.38 569 SER A CA 1
ATOM 4407 C C . SER A 1 569 ? 23.382 -4.846 -35.234 1.00 89.38 569 SER A C 1
ATOM 4409 O O . SER A 1 569 ? 22.870 -4.968 -34.121 1.00 89.38 569 SER A O 1
ATOM 4411 N N . ARG A 1 570 ? 24.627 -5.280 -35.479 1.00 87.38 570 ARG A N 1
ATOM 4412 C CA . ARG A 1 570 ? 25.515 -5.788 -34.415 1.00 87.38 570 ARG A CA 1
ATOM 4413 C C . ARG A 1 570 ? 25.781 -4.736 -33.334 1.00 87.38 570 ARG A C 1
ATOM 4415 O O . ARG A 1 570 ? 25.856 -5.093 -32.165 1.00 87.38 570 ARG A O 1
ATOM 4422 N N . ASP A 1 571 ? 25.862 -3.475 -33.744 1.00 93.06 571 ASP A N 1
ATOM 4423 C CA . ASP A 1 571 ? 26.302 -2.369 -32.896 1.00 93.06 571 ASP A CA 1
ATOM 4424 C C . ASP A 1 571 ? 25.185 -1.338 -32.674 1.00 93.06 571 ASP A C 1
ATOM 4426 O O . ASP A 1 571 ? 25.427 -0.291 -32.085 1.00 93.06 571 ASP A O 1
ATOM 4430 N N . SER A 1 572 ? 23.944 -1.627 -33.099 1.00 93.81 572 SER A N 1
ATOM 4431 C CA . SER A 1 572 ? 22.801 -0.731 -32.902 1.00 93.81 572 SER A CA 1
ATOM 4432 C C . SER A 1 572 ? 21.507 -1.451 -32.519 1.00 93.81 572 SER A C 1
ATOM 4434 O O . SER A 1 572 ? 21.112 -2.447 -33.133 1.00 93.81 572 SER A O 1
ATOM 4436 N N . ILE A 1 573 ? 20.802 -0.873 -31.545 1.00 93.62 573 ILE A N 1
ATOM 4437 C CA . ILE A 1 573 ? 19.446 -1.258 -31.139 1.00 93.62 573 ILE A CA 1
ATOM 4438 C C . ILE A 1 573 ? 18.505 -0.052 -31.185 1.00 93.62 573 ILE A C 1
ATOM 4440 O O . ILE A 1 573 ? 18.939 1.101 -31.192 1.00 93.62 573 ILE A O 1
ATOM 4444 N N . VAL A 1 574 ? 17.205 -0.325 -31.172 1.00 92.31 574 VAL A N 1
ATOM 4445 C CA . VAL A 1 574 ? 16.143 0.668 -31.002 1.00 92.31 574 VAL A CA 1
ATOM 4446 C C . VAL A 1 574 ? 15.269 0.250 -29.823 1.00 92.31 574 VAL A C 1
ATOM 4448 O O . VAL A 1 574 ? 14.836 -0.901 -29.768 1.00 92.31 574 VAL A O 1
ATOM 4451 N N . VAL A 1 575 ? 15.021 1.172 -28.894 1.00 90.94 575 VAL A N 1
ATOM 4452 C CA . VAL A 1 575 ? 14.103 1.011 -27.758 1.00 90.94 575 VAL A CA 1
ATOM 4453 C C . VAL A 1 575 ? 13.058 2.115 -27.849 1.00 90.94 575 VAL A C 1
ATOM 4455 O O . VAL A 1 575 ? 13.411 3.293 -27.864 1.00 90.94 575 VAL A O 1
ATOM 4458 N N . GLY A 1 576 ? 11.787 1.740 -27.991 1.00 88.25 576 GLY A N 1
ATOM 4459 C CA . GLY A 1 576 ? 10.736 2.686 -28.363 1.00 88.25 576 GLY A CA 1
ATOM 4460 C C . GLY A 1 576 ? 11.049 3.337 -29.714 1.00 88.25 576 GLY A C 1
ATOM 4461 O O . GLY A 1 576 ? 11.200 2.646 -30.724 1.00 88.25 576 GLY A O 1
ATOM 4462 N N . SER A 1 577 ? 11.176 4.661 -29.727 1.00 88.19 577 SER A N 1
ATOM 4463 C CA . SER A 1 577 ? 11.602 5.467 -30.880 1.00 88.19 577 SER A CA 1
ATOM 4464 C C . SER A 1 577 ? 13.106 5.787 -30.883 1.00 88.19 577 SER A C 1
ATOM 4466 O O . SER A 1 577 ? 13.623 6.285 -31.886 1.00 88.19 577 SER A O 1
ATOM 4468 N N . THR A 1 578 ? 13.830 5.480 -29.804 1.00 91.62 578 THR A N 1
ATOM 4469 C CA . THR A 1 578 ? 15.209 5.937 -29.590 1.00 91.62 578 THR A CA 1
ATOM 4470 C C . THR A 1 578 ? 16.223 4.887 -30.024 1.00 91.62 578 THR A C 1
ATOM 4472 O O . THR A 1 578 ? 16.151 3.714 -29.652 1.00 91.62 578 THR A O 1
ATOM 4475 N N . ARG A 1 579 ? 17.212 5.315 -30.811 1.00 94.50 579 ARG A N 1
ATOM 4476 C CA . ARG A 1 579 ? 18.310 4.470 -31.290 1.00 94.50 579 ARG A CA 1
ATOM 4477 C C . ARG A 1 579 ? 19.516 4.570 -30.360 1.00 94.50 579 ARG A C 1
ATOM 4479 O O . ARG A 1 579 ? 20.005 5.668 -30.115 1.00 94.50 579 ARG A O 1
ATOM 4486 N N . PHE A 1 580 ? 20.045 3.423 -29.945 1.00 95.56 580 PHE A N 1
ATOM 4487 C CA . PHE A 1 580 ? 21.256 3.309 -29.132 1.00 95.56 580 PHE A CA 1
ATOM 4488 C C . PHE A 1 580 ? 22.368 2.607 -29.918 1.00 95.56 580 PHE A C 1
ATOM 4490 O O . PHE A 1 580 ? 22.102 1.766 -30.785 1.00 95.56 580 PHE A O 1
ATOM 4497 N N . GLN A 1 581 ? 23.614 2.962 -29.612 1.00 96.50 581 GLN A N 1
ATOM 4498 C CA . GLN A 1 581 ? 24.824 2.356 -30.172 1.00 96.50 581 GLN A CA 1
ATOM 4499 C C . GLN A 1 581 ? 25.567 1.570 -29.098 1.00 96.50 581 GLN A C 1
ATOM 4501 O O . GLN A 1 581 ? 25.567 1.971 -27.937 1.00 96.50 581 GLN A O 1
ATOM 4506 N N . LEU A 1 582 ? 26.213 0.468 -29.458 1.00 94.88 582 LEU A N 1
ATOM 4507 C CA . LEU A 1 582 ? 27.049 -0.271 -28.520 1.00 94.88 582 LEU A CA 1
ATOM 4508 C C . LEU A 1 582 ? 28.257 0.590 -28.119 1.00 94.88 582 LEU A C 1
ATOM 4510 O O . LEU A 1 582 ? 28.966 1.122 -28.973 1.00 94.88 582 LEU A O 1
ATOM 4514 N N . GLN A 1 583 ? 28.480 0.746 -26.817 1.00 91.12 583 GLN A N 1
ATOM 4515 C CA . GLN A 1 583 ? 29.665 1.409 -26.291 1.00 91.12 583 GLN A CA 1
ATOM 4516 C C . GLN A 1 583 ? 30.889 0.534 -26.580 1.00 91.12 583 GLN A C 1
ATOM 4518 O O . GLN A 1 583 ? 30.932 -0.618 -26.145 1.00 91.12 583 GLN A O 1
ATOM 4523 N N . ALA A 1 584 ? 31.831 1.094 -27.345 1.00 77.19 584 ALA A N 1
ATOM 4524 C CA . ALA A 1 584 ? 33.066 0.436 -27.769 1.00 77.19 584 ALA A CA 1
ATOM 4525 C C . ALA A 1 584 ? 34.006 0.090 -26.607 1.00 77.19 584 ALA A C 1
ATOM 4527 O O . ALA A 1 584 ? 34.027 0.856 -25.611 1.00 77.19 584 ALA A O 1
#

Secondary structure (DSSP, 8-state):
----------------SS--SHHHHHTSPP---PPTTHHHHHHHHHHTT--EEEEEEETTEEEEEEEESEEETTTTEEP-TT--EE-GGGHHHHHHHHHHHHHHTTS--TT-BGGGT-TT--HHHHT-BHHHHHTT-S-B-S----SSS---HHHHHHHHHTSPBSS-TTTS----HHHHHHHHHHHHHHHSS-HHHHHIIIIIHHHT-TT-EESSS---SS-PPPPB-SSSBPPPTTTS---S--TTTT-EEE-HHHHHHHHHHHHTTSSS-HHHHHHHHS--SSP---TTEEEE-SS-EEE--TTS--EEEEEEEETTEEEEEEEEGGGTEEEEEEE-BPPS-TTSHHHHHHHHHHHHHHHHHHTT----PPPP-BPPPHHHHHHH-SEEEETTEEEEEE-SSTT-SSEEEEEESHHHHHHHHT--HHHHHHHHHHHHHHHHHHHHHHTT-HHHHHHHHGGGGGGHHHHHHHHHHHHHHH-SEEEE---EEEE-SSSTTEEEEEEEEEESS-EEEEEEEEETTEEEEEEEEES----EEEEEEEEETTEEEEE-TTT--EEEEEE-SSSEEEETTEEEEE--

pLDDT: mean 82.1, std 16.88, range [27.3, 98.88]

Radius of gyration: 26.02 Å; chains: 1; bounding box: 63×65×102 Å

Foldseek 3Di:
DDDDDDDDDDDDDPDPPDLPDQVVQVPDDAQQPPFPCLVVLVVLVLLQPFAWKKWKAFPLHTHDIDGHDALEVVVPHGDDLLAKAFQFQLLLVLLLLLVLVCVVVVLDPQQQFLCVQVVPQDPQRRRQGNQLLLFQQSQFAADDLDDDDADDLVRLLVVSSPDDGNDRRQPAHHHHLSSQSSSQSSSCSSVVDHSQVSSVPQQCVLLVQPQKGFPPPRPDPHDRRFFDELQGTHDGCNRVDSNHRSRRGTGMMGGNVSVSSRLSCLVVCSRHRPVSSVQQQDADGHAPPAPQWRHHGRSWTWGHHPPDATWIKDWRDDQQKTKIWIARPVRRMIIIIMGSYDPLDSPCQLVNLLRVLSRRVSVCSVVVHDDLRDFDFFADDPVVLVLQAAWWDDPHKTWHWADSDPPRSWIKIKIDAAVSQCLQLLPDPVRSVQQVVVQVLVVQLVVCLVVLPLPSNPVQAPVNSVCSVVSNVVVVVCCVVFNDWPDKDGKYKDDFQRDDFKIKIWIWTDHNHFIKIKIWIDRHSHTDDIDIDTPRDSIDMFTWGASDPFWIWTARSRSRDIWTWGDPDSFWIGINNGIIGGDD